Protein AF-A0AAQ3JSU2-F1 (afdb_monomer)

Secondary structure (DSSP, 8-state):
-------HHHHHHHHHHHHHHHHHHHHTT-------TTTHHHHHTTGGG--S--S----------PPPPP----------------------------------------------------------------------PPPP-----------HHHHHHHHHHHHHHHHHHHHHHS-TT---HHHHHHHHHHHHHHHHHTT--TT-PPPHHHHHHHHHHHHHHHHHHHH---HHHHHHHHHHHHHHHHHHHHHHHHHHHHHHHHHTTSPPHHHHHHHHHHHHHHHHS-GGGGPPTTGGGTT-TTSEEEEEE-S-HHHHHHHHHHHHHH-S-GGGEEEEEEE-TTTHHHHHHHHHHS--TTSEEEEEEGGG-TTSPTTGGGTT---TTS-GGG--SHHHHGGGHHHH-SS-SEEEEEETTEEE-S--GGGTTS--TT-SEEEEB---TT--TTBGGGTB-TTSHHHHTTS-TTPBPBP-SEEEEEHHHHHHHTHHHHHHHHHHHHHTTT-BSSTTHHHHHHHSTTTEEEEPTTSEE--TBT-S---HHHHHH-SEEE--BS--TTSTTS-HHHHHHHHTTS-TT-HHHHTTT---

pLDDT: mean 73.03, std 27.64, range [20.92, 98.69]

Mean predicted aligned error: 17.43 Å

Foldseek 3Di:
DDDDDDPVVVVVVVVVVCVVCVVVVVVVPDDDDDDDPVPVVVPVVPCPPPPPDPPDDDDDDDDDDDDDDDDDDDPDDDDDDDDDDDDDDDDDDDDDDDYDDDDDDDDDDDDDDDDDDYDDYDDDDDDDDDDDDDDDDDDDDDDDDDPDPDDDDDDPQNVVLVLLRVLLVLLVLLLVVDDPPDPDPLNVQSVVLNVLSVVVNVVDDPPDHDDPVNVVSSVSSVVSSVVSCVVCVPPPVSVSVVVSVVVVVVVVVVVVVVVVLLVLLVQLPDDDQLQVLLLVVLLVVLVVDDPVLLDAPPQVLQLVQVAAEEEEEDQGQLLQLQALLLQQVAAPCQLRAEYEYEHAPSSQSSNSSSCSVVPSPNHHYDYYYPVVLPVDPVCLLVVQVDDPVDRPQARDSSLVCVLVVCVVPVPHQKHKYAYSQKGFDHHDVCVVVDDQVLFFKEFAFDDDPPDQPAFLLLWWDCVDPVDVVQDDRRDGATDPRTMMGRSVSCVVVVLSVVLVVVVVVCVVPVGTDGHCRSSVCRSRPVRYDHDDLLAEAECQLPDLPDDPVSVNSHRMYGNPDSQGLQDPSHNPVCVVSRCVSDDCVDPSSVVSVNDD

InterPro domains:
  IPR002495 Glycosyl transferase, family 8 [PF01501] (277-569)
  IPR029044 Nucleotide-diphospho-sugar transferases [G3DSA:3.90.550.10] (311-589)
  IPR029044 Nucleotide-diphospho-sugar transferases [SSF53448] (308-594)
  IPR029993 Plant galacturonosyltransferase GAUT [PTHR32116] (154-594)

Solvent-accessible surface area (backbone atoms only — not comparable to full-atom values): 36675 Å² total; per-residue (Å²): 130,85,90,82,86,83,69,62,65,63,53,54,52,52,51,54,52,50,66,66,46,56,64,58,66,62,67,75,72,67,88,81,82,87,77,66,74,75,57,67,62,64,56,68,81,59,60,90,79,56,100,81,68,98,83,71,88,79,88,76,95,70,91,78,85,76,83,79,76,90,75,87,87,72,94,71,88,81,75,84,86,79,82,80,86,75,89,85,85,89,84,88,83,85,87,89,91,80,89,81,90,79,86,86,88,81,89,87,92,88,81,89,83,89,83,88,83,89,82,86,88,89,84,89,91,90,83,88,85,89,86,88,92,81,85,85,85,88,87,83,88,86,74,86,80,77,86,74,83,77,74,83,82,77,50,76,58,57,53,53,50,51,50,53,52,49,54,42,54,54,47,55,52,55,55,72,77,44,61,95,84,54,81,47,70,66,54,54,49,45,61,47,44,44,55,57,50,52,59,45,62,78,65,56,52,98,90,57,81,78,50,74,73,53,55,48,50,53,52,54,37,52,55,51,49,56,52,47,51,68,76,55,67,60,61,62,65,52,49,53,51,51,50,51,52,49,52,51,50,50,52,51,50,51,51,50,52,51,53,52,52,51,52,51,59,46,60,53,64,58,73,51,70,30,59,49,45,36,44,51,53,29,32,53,51,41,71,70,49,59,79,83,78,66,70,54,59,54,52,84,55,70,78,48,70,89,49,53,41,34,39,33,53,38,78,47,56,72,38,40,46,29,29,52,44,24,44,46,78,33,38,90,60,36,69,43,31,27,39,43,36,36,21,43,78,81,40,38,42,19,46,53,36,48,43,68,77,54,59,71,75,68,24,20,48,45,80,46,45,60,85,72,49,84,86,56,62,89,61,51,75,54,79,33,68,67,63,95,85,53,65,69,64,50,38,54,52,62,70,54,47,71,62,38,48,50,72,80,38,70,83,37,49,59,39,34,41,37,37,35,56,30,38,38,66,39,58,63,72,68,66,75,73,54,83,51,86,91,27,30,36,36,24,25,64,61,46,69,85,87,52,80,58,54,27,40,51,76,32,35,55,60,91,39,66,78,46,49,76,73,47,63,54,79,39,66,33,66,48,78,49,56,34,44,32,32,31,52,53,32,61,77,69,42,46,51,56,48,46,55,52,50,56,58,59,32,78,78,61,74,39,62,70,53,41,50,61,44,53,53,53,69,51,38,58,95,27,53,34,81,42,66,62,48,52,51,35,72,37,55,5,69,48,91,74,72,54,68,73,55,58,75,58,18,27,25,39,27,32,47,71,55,20,34,69,92,43,95,70,20,47,68,95,53,32,71,75,54,52,80,52,55,72,62,83,39,67,63,34,52,80,25,74,41,75,137

Structure (mmCIF, N/CA/C/O backbone):
data_AF-A0AAQ3JSU2-F1
#
_entry.id   AF-A0AAQ3JSU2-F1
#
loop_
_atom_site.group_PDB
_atom_site.id
_atom_site.type_symbol
_atom_site.label_atom_id
_atom_site.label_alt_id
_atom_site.label_comp_id
_atom_site.label_asym_id
_atom_site.label_entity_id
_atom_site.label_seq_id
_atom_site.pdbx_PDB_ins_code
_atom_site.Cartn_x
_atom_site.Cartn_y
_atom_site.Cartn_z
_atom_site.occupancy
_atom_site.B_iso_or_equiv
_atom_site.auth_seq_id
_atom_site.auth_comp_id
_atom_site.auth_asym_id
_atom_site.auth_atom_id
_atom_site.pdbx_PDB_model_num
ATOM 1 N N . MET A 1 1 ? -41.536 40.826 -50.213 1.00 32.84 1 MET A N 1
ATOM 2 C CA . MET A 1 1 ? -40.210 41.257 -50.717 1.00 32.84 1 MET A CA 1
ATOM 3 C C . MET A 1 1 ? -39.178 40.816 -49.683 1.00 32.84 1 MET A C 1
ATOM 5 O O . MET A 1 1 ? -39.471 41.059 -48.526 1.00 32.84 1 MET A O 1
ATOM 9 N N . VAL A 1 2 ? -38.058 40.170 -50.064 1.00 33.84 2 VAL A N 1
ATOM 10 C CA . VAL A 1 2 ? -36.978 39.659 -49.162 1.00 33.84 2 VAL A CA 1
ATOM 11 C C . VAL A 1 2 ? -37.466 38.650 -48.088 1.00 33.84 2 VAL A C 1
ATOM 13 O O . VAL A 1 2 ? -38.219 39.003 -47.198 1.00 33.84 2 VAL A O 1
ATOM 16 N N . ALA A 1 3 ? -37.147 37.352 -48.062 1.00 42.00 3 ALA A N 1
ATOM 17 C CA . ALA A 1 3 ? -36.132 36.527 -48.728 1.00 42.00 3 ALA A CA 1
ATOM 18 C C . ALA A 1 3 ? -34.669 36.787 -48.310 1.00 42.00 3 ALA A C 1
ATOM 20 O O . ALA A 1 3 ? -33.885 37.300 -49.104 1.00 42.00 3 ALA A O 1
ATOM 21 N N . LEU A 1 4 ? -34.269 36.339 -47.106 1.00 32.78 4 LEU A N 1
ATOM 22 C CA . LEU A 1 4 ? -32.852 36.092 -46.798 1.00 32.78 4 LEU A CA 1
ATOM 23 C C . LEU A 1 4 ? -32.603 34.775 -46.029 1.00 32.78 4 LEU A C 1
ATOM 25 O O . LEU A 1 4 ? -33.285 34.424 -45.073 1.00 32.78 4 LEU A O 1
ATOM 29 N N . ARG A 1 5 ? -31.610 34.042 -46.533 1.00 38.06 5 ARG A N 1
ATOM 30 C CA . ARG A 1 5 ? -31.230 32.639 -46.289 1.00 38.06 5 ARG A CA 1
ATOM 31 C C . ARG A 1 5 ? -30.926 32.268 -44.823 1.00 38.06 5 ARG A C 1
ATOM 33 O O . ARG A 1 5 ? -30.288 33.031 -44.108 1.00 38.06 5 ARG A O 1
ATOM 40 N N . ARG A 1 6 ? -31.209 31.008 -44.450 1.00 54.12 6 ARG A N 1
ATOM 41 C CA . ARG A 1 6 ? -30.567 30.294 -43.322 1.00 54.12 6 ARG A CA 1
ATOM 42 C C . ARG A 1 6 ? -29.344 29.497 -43.829 1.00 54.12 6 ARG A C 1
ATOM 44 O O . ARG A 1 6 ? -29.562 28.444 -44.418 1.00 54.12 6 ARG A O 1
ATOM 51 N N . PRO A 1 7 ? -28.083 29.920 -43.603 1.00 45.69 7 PRO A N 1
ATOM 52 C CA . PRO A 1 7 ? -26.913 29.096 -43.940 1.00 45.69 7 PRO A CA 1
ATOM 53 C C . PRO A 1 7 ? -26.542 28.086 -42.834 1.00 45.69 7 PRO A C 1
ATOM 55 O O . PRO A 1 7 ? -26.032 27.008 -43.122 1.00 45.69 7 PRO A O 1
ATOM 58 N N . TRP A 1 8 ? -26.825 28.409 -41.567 1.00 42.69 8 TRP A N 1
ATOM 59 C CA . TRP A 1 8 ? -26.313 27.673 -40.402 1.00 42.69 8 TRP A CA 1
ATOM 60 C C . TRP A 1 8 ? -26.880 26.256 -40.232 1.00 42.69 8 TRP A C 1
ATOM 62 O O . TRP A 1 8 ? -26.146 25.352 -39.844 1.00 42.69 8 TRP A O 1
ATOM 72 N N . ALA A 1 9 ? -28.161 26.033 -40.547 1.00 45.56 9 ALA A N 1
ATOM 73 C CA . ALA A 1 9 ? -28.808 24.733 -40.337 1.00 45.56 9 ALA A CA 1
ATOM 74 C C . ALA A 1 9 ? -28.150 23.609 -41.160 1.00 45.56 9 ALA A C 1
ATOM 76 O O . ALA A 1 9 ? -27.885 22.530 -40.637 1.00 45.56 9 ALA A O 1
ATOM 77 N N . THR A 1 10 ? -27.821 23.882 -42.426 1.00 49.41 10 THR A N 1
ATOM 78 C CA . THR A 1 10 ? -27.165 22.916 -43.317 1.00 49.41 10 THR A CA 1
ATOM 79 C C . THR A 1 10 ? -25.744 22.593 -42.853 1.00 49.41 10 THR A C 1
ATOM 81 O O . THR A 1 10 ? -25.333 21.439 -42.916 1.00 49.41 10 THR A O 1
ATOM 84 N N . VAL A 1 11 ? -25.013 23.588 -42.334 1.00 54.34 11 VAL A N 1
ATOM 85 C CA . VAL A 1 11 ? -23.657 23.404 -41.785 1.00 54.34 11 VAL A CA 1
ATOM 86 C C . VAL A 1 11 ? -23.682 22.530 -40.529 1.00 54.34 11 VAL A C 1
ATOM 88 O O . VAL A 1 11 ? -22.877 21.611 -40.424 1.00 54.34 11 VAL A O 1
ATOM 91 N N . VAL A 1 12 ? -24.632 22.751 -39.612 1.00 54.34 12 VAL A N 1
ATOM 92 C CA . VAL A 1 12 ? -24.782 21.921 -38.401 1.00 54.34 12 VAL A CA 1
ATOM 93 C C . VAL A 1 12 ? -25.138 20.473 -38.753 1.00 54.34 12 VAL A C 1
ATOM 95 O O . VAL A 1 12 ? -24.549 19.550 -38.195 1.00 54.34 12 VAL A O 1
ATOM 98 N N . ILE A 1 13 ? -26.042 20.251 -39.714 1.00 55.28 13 ILE A N 1
ATOM 99 C CA . ILE A 1 13 ? -26.408 18.896 -40.160 1.00 55.28 13 ILE A CA 1
ATOM 100 C C . ILE A 1 13 ? -25.214 18.192 -40.827 1.00 55.28 13 ILE A C 1
ATOM 102 O O . ILE A 1 13 ? -24.932 17.040 -40.503 1.00 55.28 13 ILE A O 1
ATOM 106 N N . LEU A 1 14 ? -24.466 18.879 -41.699 1.00 46.69 14 LEU A N 1
ATOM 107 C CA . LEU A 1 14 ? -23.260 18.322 -42.325 1.00 46.69 14 LEU A CA 1
ATOM 108 C C . LEU A 1 14 ? -22.156 18.015 -41.301 1.00 46.69 14 LEU A C 1
ATOM 110 O O . LEU A 1 14 ? -21.512 16.973 -41.409 1.00 46.69 14 LEU A O 1
ATOM 114 N N . ALA A 1 15 ? -21.969 18.866 -40.288 1.00 50.38 15 ALA A N 1
ATOM 115 C CA . ALA A 1 15 ? -21.016 18.625 -39.207 1.00 50.38 15 ALA A CA 1
ATOM 116 C C . ALA A 1 15 ? -21.394 17.390 -38.371 1.00 50.38 15 ALA A C 1
ATOM 118 O O . ALA A 1 15 ? -20.541 16.544 -38.119 1.00 50.38 15 ALA A O 1
ATOM 119 N N . LEU A 1 16 ? -22.674 17.233 -38.011 1.00 44.97 16 LEU A N 1
ATOM 120 C CA . LEU A 1 16 ? -23.161 16.064 -37.270 1.00 44.97 16 LEU A CA 1
ATOM 121 C C . LEU A 1 16 ? -23.005 14.760 -38.071 1.00 44.97 16 LEU A C 1
ATOM 123 O O . LEU A 1 16 ? -22.554 13.757 -37.519 1.00 44.97 16 LEU A O 1
ATOM 127 N N . VAL A 1 17 ? -23.305 14.775 -39.375 1.00 50.00 17 VAL A N 1
ATOM 128 C CA . VAL A 1 17 ? -23.084 13.616 -40.261 1.00 50.00 17 VAL A CA 1
ATOM 129 C C . VAL A 1 17 ? -21.590 13.288 -40.375 1.00 50.00 17 VAL A C 1
ATOM 131 O O . VAL A 1 17 ? -21.211 12.124 -40.243 1.00 50.00 17 VAL A O 1
ATOM 134 N N . ALA A 1 18 ? -20.721 14.291 -40.539 1.00 44.22 18 ALA A N 1
ATOM 135 C CA . ALA A 1 18 ? -19.273 14.083 -40.572 1.00 44.22 18 ALA A CA 1
ATOM 136 C C . ALA A 1 18 ? -18.747 13.459 -39.264 1.00 44.22 18 ALA A C 1
ATOM 138 O O . ALA A 1 18 ? -17.979 12.497 -39.309 1.00 44.22 18 ALA A O 1
ATOM 139 N N . SER A 1 19 ? -19.208 13.940 -38.104 1.00 49.28 19 SER A N 1
ATOM 140 C CA . SER A 1 19 ? -18.830 13.396 -36.793 1.00 49.28 19 SER A CA 1
ATOM 141 C C . SER A 1 19 ? -19.294 11.953 -36.568 1.00 49.28 19 SER A C 1
ATOM 143 O O . SER A 1 19 ? -18.614 11.212 -35.863 1.00 49.28 19 SER A O 1
ATOM 145 N N . PHE A 1 20 ? -20.413 11.531 -37.168 1.00 45.75 20 PHE A N 1
ATOM 146 C CA . PHE A 1 20 ? -20.941 10.171 -37.003 1.00 45.75 20 PHE A CA 1
ATOM 147 C C . PHE A 1 20 ? -20.272 9.139 -37.931 1.00 45.75 20 PHE A C 1
ATOM 149 O O . PHE A 1 20 ? -20.114 7.981 -37.549 1.00 45.75 20 PHE A O 1
ATOM 156 N N . PHE A 1 21 ? -19.838 9.544 -39.132 1.00 41.03 21 PHE A N 1
ATOM 157 C CA . PHE A 1 21 ? -19.212 8.638 -40.109 1.00 41.03 21 PHE A CA 1
ATOM 158 C C . PHE A 1 21 ? -17.674 8.615 -40.077 1.00 41.03 21 PHE A C 1
ATOM 160 O O . PHE A 1 21 ? -17.083 7.612 -40.486 1.00 41.03 21 PHE A O 1
ATOM 167 N N . ALA A 1 22 ? -17.008 9.652 -39.551 1.00 39.09 22 ALA A N 1
ATOM 168 C CA . ALA A 1 22 ? -15.546 9.671 -39.423 1.00 39.09 22 ALA A CA 1
ATOM 169 C C . ALA A 1 22 ? -14.956 8.484 -38.616 1.00 39.09 22 ALA A C 1
ATOM 171 O O . ALA A 1 22 ? -13.952 7.924 -39.065 1.00 39.09 22 ALA A O 1
ATOM 172 N N . PRO A 1 23 ? -15.559 8.016 -37.497 1.00 38.00 23 PRO A N 1
ATOM 173 C CA . PRO A 1 23 ? -15.068 6.829 -36.792 1.00 38.00 23 PRO A CA 1
ATOM 174 C C . PRO A 1 23 ? -15.214 5.547 -37.623 1.00 38.00 23 PRO A C 1
ATOM 176 O O . PRO A 1 23 ? -14.328 4.694 -37.623 1.00 38.00 23 PRO A O 1
ATOM 179 N N . LEU A 1 24 ? -16.319 5.414 -38.364 1.00 34.66 24 LEU A N 1
ATOM 180 C CA . LEU A 1 24 ? -16.669 4.185 -39.081 1.00 34.66 24 LEU A CA 1
ATOM 181 C C . LEU A 1 24 ? -15.709 3.898 -40.249 1.00 34.66 24 LEU A C 1
ATOM 183 O O . LEU A 1 24 ? -15.350 2.748 -40.494 1.00 34.66 24 LEU A O 1
ATOM 187 N N . LEU A 1 25 ? -15.234 4.949 -40.926 1.00 35.62 25 LEU A N 1
ATOM 188 C CA . LEU A 1 25 ? -14.247 4.844 -42.007 1.00 35.62 25 LEU A CA 1
ATOM 189 C C . LEU A 1 25 ? -12.825 4.524 -41.514 1.00 35.62 25 LEU A C 1
ATOM 191 O O . LEU A 1 25 ? -12.044 3.949 -42.271 1.00 35.62 25 LEU A O 1
ATOM 195 N N . LEU A 1 26 ? -12.489 4.841 -40.258 1.00 34.88 26 LEU A N 1
ATOM 196 C CA . LEU A 1 26 ? -11.198 4.481 -39.657 1.00 34.88 26 LEU A CA 1
ATOM 197 C C . LEU A 1 26 ? -11.140 3.007 -39.223 1.00 34.88 26 LEU A C 1
ATOM 199 O O . LEU A 1 26 ? -10.092 2.376 -39.350 1.00 34.88 26 LEU A O 1
ATOM 203 N N . PHE A 1 27 ? -12.260 2.424 -38.783 1.00 32.22 27 PHE A N 1
ATOM 204 C CA . PHE A 1 27 ? -12.315 1.009 -38.384 1.00 32.22 27 PHE A CA 1
ATOM 205 C C . PHE A 1 27 ? -12.278 0.013 -39.559 1.00 32.22 27 PHE A C 1
ATOM 207 O O . PHE A 1 27 ? -11.911 -1.143 -39.364 1.00 32.22 27 PHE A O 1
ATOM 214 N N . LEU A 1 28 ? -12.596 0.439 -40.786 1.00 30.17 28 LEU A N 1
ATOM 215 C CA . LEU A 1 28 ? -12.691 -0.438 -41.966 1.00 30.17 28 LEU A CA 1
ATOM 216 C C . LEU A 1 28 ? -11.364 -0.685 -42.718 1.00 30.17 28 LEU A C 1
ATOM 218 O O . LEU A 1 28 ? -11.384 -1.226 -43.824 1.00 30.17 28 LEU A O 1
ATOM 222 N N . ARG A 1 29 ? -10.205 -0.296 -42.162 1.00 29.75 29 ARG A N 1
ATOM 223 C CA . ARG A 1 29 ? -8.901 -0.391 -42.860 1.00 29.75 29 ARG A CA 1
ATOM 224 C C . ARG A 1 29 ? -7.751 -1.073 -42.110 1.00 29.75 29 ARG A C 1
ATOM 226 O O . ARG A 1 29 ? -6.625 -1.042 -42.602 1.00 29.75 29 ARG A O 1
ATOM 233 N N . VAL A 1 30 ? -8.016 -1.742 -40.987 1.00 29.67 30 VAL A N 1
ATOM 234 C CA . VAL A 1 30 ? -7.004 -2.532 -40.258 1.00 29.67 30 VAL A CA 1
ATOM 235 C C . VAL A 1 30 ? -7.326 -4.031 -40.349 1.00 29.67 30 VAL A C 1
ATOM 237 O O . VAL A 1 30 ? -8.264 -4.481 -39.691 1.00 29.67 30 VAL A O 1
ATOM 240 N N . PRO A 1 31 ? -6.570 -4.838 -41.119 1.00 28.33 31 PRO A N 1
ATOM 241 C CA . PRO A 1 31 ? -6.649 -6.292 -41.019 1.00 28.33 31 PRO A CA 1
ATOM 242 C C . PRO A 1 31 ? -5.991 -6.742 -39.708 1.00 28.33 31 PRO A C 1
ATOM 244 O O . PRO A 1 31 ? -4.838 -6.407 -39.444 1.00 28.33 31 PRO A O 1
ATOM 247 N N . ALA A 1 32 ? -6.712 -7.496 -38.878 1.00 27.72 32 ALA A N 1
ATOM 248 C CA . ALA A 1 32 ? -6.224 -7.936 -37.572 1.00 27.72 32 ALA A CA 1
ATOM 249 C C . ALA A 1 32 ? -5.518 -9.309 -37.647 1.00 27.72 32 ALA A C 1
ATOM 251 O O . ALA A 1 32 ? -6.186 -10.314 -37.901 1.00 27.72 32 ALA A O 1
ATOM 252 N N . PRO A 1 33 ? -4.202 -9.407 -37.371 1.00 29.72 33 PRO A N 1
ATOM 253 C CA . PRO A 1 33 ? -3.552 -10.681 -37.094 1.00 29.72 33 PRO A CA 1
ATOM 254 C C . PRO A 1 33 ? -3.770 -11.060 -35.621 1.00 29.72 33 PRO A C 1
ATOM 256 O O . PRO A 1 33 ? -3.246 -10.418 -34.712 1.00 29.72 33 PRO A O 1
ATOM 259 N N . GLY A 1 34 ? -4.543 -12.117 -35.368 1.00 32.22 34 GLY A N 1
ATOM 260 C CA . GLY A 1 34 ? -4.775 -12.625 -34.013 1.00 32.22 34 GLY A CA 1
ATOM 261 C C . GLY A 1 34 ? -3.533 -13.299 -33.423 1.00 32.22 34 GLY A C 1
ATOM 262 O O . GLY A 1 34 ? -3.327 -14.494 -33.622 1.00 32.22 34 GLY A O 1
ATOM 263 N N . ILE A 1 35 ? -2.715 -12.555 -32.674 1.00 28.03 35 ILE A N 1
ATOM 264 C CA . ILE A 1 35 ? -1.577 -13.111 -31.926 1.00 28.03 35 ILE A CA 1
ATOM 265 C C . ILE A 1 35 ? -2.079 -13.648 -30.580 1.00 28.03 35 ILE A C 1
ATOM 267 O O . ILE A 1 35 ? -2.566 -12.897 -29.737 1.00 28.03 35 ILE A O 1
ATOM 271 N N . SER A 1 36 ? -1.955 -14.960 -30.367 1.00 26.44 36 SER A N 1
ATOM 272 C CA . SER A 1 36 ? -2.390 -15.603 -29.122 1.00 26.44 36 SER A CA 1
ATOM 273 C C . SER A 1 36 ? -1.492 -15.216 -27.940 1.00 26.44 36 SER A C 1
ATOM 275 O O . SER A 1 36 ? -0.274 -15.418 -27.976 1.00 26.44 36 SER A O 1
ATOM 277 N N . LEU A 1 37 ? -2.112 -14.720 -26.862 1.00 29.12 37 LEU A N 1
ATOM 278 C CA . LEU A 1 37 ? -1.460 -14.175 -25.658 1.00 29.12 37 LEU A CA 1
ATOM 279 C C . LEU A 1 37 ? -0.499 -15.152 -24.944 1.00 29.12 37 LEU A C 1
ATOM 281 O O . LEU A 1 37 ? 0.306 -14.744 -24.109 1.00 29.12 37 LEU A O 1
ATOM 285 N N . LEU A 1 38 ? -0.572 -16.445 -25.269 1.00 30.66 38 LEU A N 1
ATOM 286 C CA . LEU A 1 38 ? 0.264 -17.500 -24.694 1.00 30.66 38 LEU A CA 1
ATOM 287 C C . LEU A 1 38 ? 1.734 -17.471 -25.150 1.00 30.66 38 LEU A C 1
ATOM 289 O O . LEU A 1 38 ? 2.567 -18.046 -24.453 1.00 30.66 38 LEU A O 1
ATOM 293 N N . HIS A 1 39 ? 2.073 -16.824 -26.275 1.00 26.39 39 HIS A N 1
ATOM 294 C CA . HIS A 1 39 ? 3.468 -16.761 -26.742 1.00 26.39 39 HIS A CA 1
ATOM 295 C C . HIS A 1 39 ? 4.293 -15.688 -26.021 1.00 26.39 39 HIS A C 1
ATOM 297 O O . HIS A 1 39 ? 5.316 -16.026 -25.430 1.00 26.39 39 HIS A O 1
ATOM 303 N N . ALA A 1 40 ? 3.808 -14.441 -25.955 1.00 30.38 40 ALA A N 1
ATOM 304 C CA . ALA A 1 40 ? 4.493 -13.347 -25.248 1.00 30.38 40 ALA A CA 1
ATOM 305 C C . ALA A 1 40 ? 4.792 -13.684 -23.769 1.00 30.38 40 ALA A C 1
ATOM 307 O O . ALA A 1 40 ? 5.809 -13.274 -23.209 1.00 30.38 40 ALA A O 1
ATOM 308 N N . ARG A 1 41 ? 3.938 -14.514 -23.153 1.00 33.19 41 ARG A N 1
ATOM 309 C CA . ARG A 1 41 ? 4.094 -15.015 -21.782 1.00 33.19 41 ARG A CA 1
ATOM 310 C C . ARG A 1 41 ? 5.33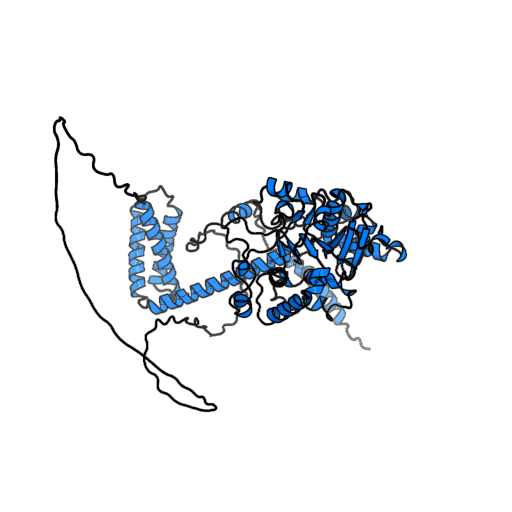9 -15.893 -21.562 1.00 33.19 41 ARG A C 1
ATOM 312 O O . ARG A 1 41 ? 5.750 -16.046 -20.421 1.00 33.19 41 ARG A O 1
ATOM 319 N N . LYS A 1 42 ? 5.942 -16.479 -22.605 1.00 28.38 42 LYS A N 1
ATOM 320 C CA . LYS A 1 42 ? 7.142 -17.337 -22.476 1.00 28.38 42 LYS A CA 1
ATOM 321 C C . LYS A 1 42 ? 8.475 -16.615 -22.659 1.00 28.38 42 LYS A C 1
ATOM 323 O O . LYS A 1 42 ? 9.504 -17.183 -22.297 1.00 28.38 42 LYS A O 1
ATOM 328 N N . GLU A 1 43 ? 8.471 -15.412 -23.222 1.00 30.12 43 GLU A N 1
ATOM 329 C CA . GLU A 1 43 ? 9.696 -14.636 -23.448 1.00 30.12 43 GLU A CA 1
ATOM 330 C C . GLU A 1 43 ? 9.998 -13.738 -22.240 1.00 30.12 43 GLU A C 1
ATOM 332 O O . GLU A 1 43 ? 11.126 -13.735 -21.747 1.00 30.12 43 GLU A O 1
ATOM 337 N N . PHE A 1 44 ? 8.975 -13.091 -21.669 1.00 31.88 44 PHE A N 1
ATOM 338 C CA . PHE A 1 44 ? 9.140 -12.170 -20.536 1.00 31.88 44 PHE A CA 1
ATOM 339 C C . PHE A 1 44 ? 9.667 -12.846 -19.253 1.00 31.88 44 PHE A C 1
ATOM 341 O O . PHE A 1 44 ? 10.536 -12.298 -18.579 1.00 31.88 44 PHE A O 1
ATOM 348 N N . ASP A 1 45 ? 9.225 -14.075 -18.957 1.00 32.84 45 ASP A N 1
ATOM 349 C CA . ASP A 1 45 ? 9.667 -14.855 -17.784 1.00 32.84 45 ASP A CA 1
ATOM 350 C C . ASP A 1 45 ? 11.143 -15.326 -17.867 1.00 32.84 45 ASP A C 1
ATOM 352 O O . ASP A 1 45 ? 11.634 -15.973 -16.939 1.00 32.84 45 ASP A O 1
ATOM 356 N N . ARG A 1 46 ? 11.873 -15.052 -18.966 1.00 28.80 46 ARG A N 1
ATOM 357 C CA . ARG A 1 46 ? 13.211 -15.626 -19.221 1.00 28.80 46 ARG A CA 1
ATOM 358 C C . ARG A 1 46 ? 14.375 -14.629 -19.252 1.00 28.80 46 ARG A C 1
ATOM 360 O O . ARG A 1 46 ? 15.521 -15.062 -19.142 1.00 28.80 46 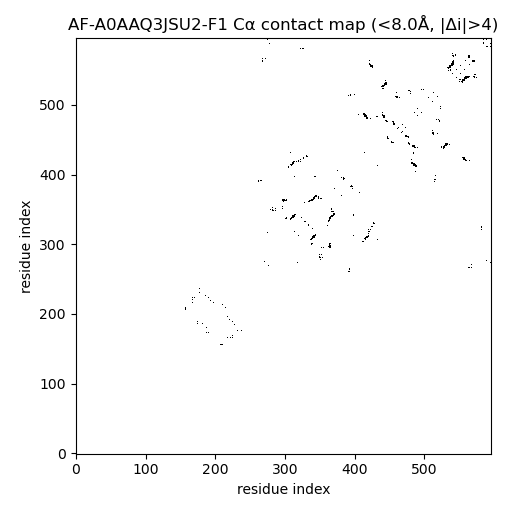ARG A O 1
ATOM 367 N N . GLU A 1 47 ? 14.129 -13.324 -19.365 1.00 32.44 47 GLU A N 1
ATOM 368 C CA . GLU A 1 47 ? 15.209 -12.327 -19.528 1.00 32.44 47 GLU A CA 1
ATOM 369 C C . GLU A 1 47 ? 15.755 -11.737 -18.213 1.00 32.44 47 GLU A C 1
ATOM 371 O O . GLU A 1 47 ? 16.787 -11.066 -18.219 1.00 32.44 47 GLU A O 1
ATOM 376 N N . GLY A 1 48 ? 15.155 -12.064 -17.062 1.00 31.36 48 GLY A N 1
ATOM 377 C CA . GLY A 1 48 ? 15.601 -11.598 -15.737 1.00 31.36 48 GLY A CA 1
ATOM 378 C C . GLY A 1 48 ? 17.004 -12.056 -15.293 1.00 31.36 48 GLY A C 1
ATOM 379 O O . GLY A 1 48 ? 17.475 -11.631 -14.242 1.00 31.36 48 GLY A O 1
ATOM 380 N N . ALA A 1 49 ? 17.685 -12.905 -16.072 1.00 28.98 49 ALA A N 1
ATOM 381 C CA . ALA A 1 49 ? 19.013 -13.441 -15.769 1.00 28.98 49 ALA A CA 1
ATOM 382 C C . ALA A 1 49 ? 19.903 -13.544 -17.030 1.00 28.98 49 ALA A C 1
ATOM 384 O O . ALA A 1 49 ? 20.362 -14.629 -17.390 1.00 28.98 49 ALA A O 1
ATOM 385 N N . GLY A 1 50 ? 20.132 -12.425 -17.737 1.00 28.14 50 GLY A N 1
ATOM 386 C CA . GLY A 1 50 ? 20.832 -12.474 -19.032 1.00 28.14 50 GLY A CA 1
ATOM 387 C C . GLY A 1 50 ? 21.415 -11.175 -19.606 1.00 28.14 50 GLY A C 1
ATOM 388 O O . GLY A 1 50 ? 21.527 -11.081 -20.827 1.00 28.14 50 GLY A O 1
ATOM 389 N N . ILE A 1 51 ? 21.812 -10.184 -18.793 1.00 30.81 51 ILE A N 1
ATOM 390 C CA . ILE A 1 51 ? 22.271 -8.854 -19.273 1.00 30.81 51 ILE A CA 1
ATOM 391 C C . ILE A 1 51 ? 23.708 -8.866 -19.865 1.00 30.81 51 ILE A C 1
ATOM 393 O O . ILE A 1 51 ? 24.544 -8.039 -19.521 1.00 30.81 51 ILE A O 1
ATOM 397 N N . VAL A 1 52 ? 24.001 -9.797 -20.783 1.00 26.66 52 VAL A N 1
ATOM 398 C CA . VAL A 1 52 ? 25.128 -9.744 -21.742 1.00 26.66 52 VAL A CA 1
ATOM 399 C C . VAL A 1 52 ? 24.710 -10.439 -23.052 1.00 26.66 52 VAL A C 1
ATOM 401 O O . VAL A 1 52 ? 25.182 -11.535 -23.362 1.00 26.66 52 VAL A O 1
ATOM 404 N N . LYS A 1 53 ? 23.782 -9.847 -23.827 1.00 25.98 53 LYS A N 1
ATOM 405 C CA . LYS A 1 53 ? 23.470 -10.361 -25.184 1.00 25.98 53 LYS A CA 1
ATOM 406 C C . LYS A 1 53 ? 22.841 -9.415 -26.217 1.00 25.98 53 LYS A C 1
ATOM 408 O O . LYS A 1 53 ? 22.579 -9.852 -27.335 1.00 25.98 53 LYS A O 1
ATOM 413 N N . ILE A 1 54 ? 22.641 -8.133 -25.909 1.00 27.34 54 ILE A N 1
ATOM 414 C CA . ILE A 1 54 ? 21.976 -7.176 -26.819 1.00 27.34 54 ILE A CA 1
ATOM 415 C C . ILE A 1 54 ? 22.968 -6.594 -27.853 1.00 27.34 54 ILE A C 1
ATOM 417 O O . ILE A 1 54 ? 23.192 -5.391 -27.912 1.00 27.34 54 ILE A O 1
ATOM 421 N N . LEU A 1 55 ? 23.582 -7.460 -28.669 1.00 24.52 55 LEU A N 1
ATOM 422 C CA . LEU A 1 55 ? 24.361 -7.093 -29.868 1.00 24.52 55 LEU A CA 1
ATOM 423 C C . LEU A 1 55 ? 24.210 -8.151 -30.982 1.00 24.52 55 LEU A C 1
ATOM 425 O O . LEU A 1 55 ? 25.182 -8.651 -31.542 1.00 24.52 55 LEU A O 1
ATOM 429 N N . SER A 1 56 ? 22.971 -8.523 -31.313 1.00 23.20 56 SER A N 1
ATOM 430 C CA . SER A 1 56 ? 22.646 -9.335 -32.499 1.00 23.20 56 SER A CA 1
ATOM 431 C C . SER A 1 56 ? 21.178 -9.136 -32.902 1.00 23.20 56 SER A C 1
ATOM 433 O O . SER A 1 56 ? 20.296 -9.531 -32.141 1.00 23.20 56 SER A O 1
ATOM 435 N N . PRO A 1 57 ? 20.872 -8.537 -34.069 1.00 29.17 57 PRO A N 1
ATOM 436 C CA . PRO A 1 57 ? 19.493 -8.377 -34.519 1.00 29.17 57 PRO A CA 1
ATOM 437 C C . PRO A 1 57 ? 18.981 -9.678 -35.153 1.00 29.17 57 PRO A C 1
ATOM 439 O O . PRO A 1 57 ? 19.286 -9.983 -36.308 1.00 29.17 57 PRO A O 1
ATOM 442 N N . VAL A 1 58 ? 18.185 -10.441 -34.399 1.00 25.84 58 VAL A N 1
ATOM 443 C CA . VAL A 1 58 ? 17.440 -11.593 -34.930 1.00 25.84 58 VAL A CA 1
ATOM 444 C C . VAL A 1 58 ? 16.379 -11.094 -35.910 1.00 25.84 58 VAL A C 1
ATOM 446 O O . VAL A 1 58 ? 15.601 -10.194 -35.603 1.00 25.84 58 VAL A O 1
ATOM 449 N N . HIS A 1 59 ? 16.351 -11.670 -37.111 1.00 26.23 59 HIS A N 1
ATOM 450 C CA . HIS A 1 59 ? 15.509 -11.182 -38.199 1.00 26.23 59 HIS A CA 1
ATOM 451 C C . HIS A 1 59 ? 14.115 -11.837 -38.154 1.00 26.23 59 HIS A C 1
ATOM 453 O O . HIS A 1 59 ? 13.896 -12.888 -38.752 1.00 26.23 59 HIS A O 1
ATOM 459 N N . THR A 1 60 ? 13.151 -11.215 -37.468 1.00 25.69 60 THR A N 1
ATOM 460 C CA . THR A 1 60 ? 11.725 -11.577 -37.577 1.00 25.69 60 THR A CA 1
ATOM 461 C C . THR A 1 60 ? 11.023 -10.679 -38.597 1.00 25.69 60 THR A C 1
ATOM 463 O O . THR A 1 60 ? 10.866 -9.474 -38.413 1.00 25.69 60 THR A O 1
ATOM 466 N N . SER A 1 61 ? 10.616 -11.256 -39.728 1.00 28.84 61 SER A N 1
ATOM 467 C CA . SER A 1 61 ? 9.985 -10.518 -40.826 1.00 28.84 61 SER A CA 1
ATOM 468 C C . SER A 1 61 ? 8.482 -10.313 -40.596 1.00 28.84 61 SER A C 1
ATOM 470 O O . SER A 1 61 ? 7.679 -11.159 -40.983 1.00 28.84 61 SER A O 1
ATOM 472 N N . ASN A 1 62 ? 8.099 -9.175 -40.015 1.00 25.88 62 ASN A N 1
ATOM 473 C CA . ASN A 1 62 ? 6.734 -8.640 -40.088 1.00 25.88 62 ASN A CA 1
ATOM 474 C C . ASN A 1 62 ? 6.763 -7.105 -40.063 1.00 25.88 62 ASN A C 1
ATOM 476 O O . ASN A 1 62 ? 7.047 -6.487 -39.041 1.00 25.88 62 ASN A O 1
ATOM 480 N N . SER A 1 63 ? 6.484 -6.480 -41.207 1.00 26.03 63 SER A N 1
ATOM 481 C CA . SER A 1 63 ? 6.529 -5.026 -41.379 1.00 26.03 63 SER A CA 1
ATOM 482 C C . SER A 1 63 ? 5.231 -4.362 -40.914 1.00 26.03 63 SER A C 1
ATOM 484 O O . SER A 1 63 ? 4.355 -4.058 -41.726 1.00 26.03 63 SER A O 1
ATOM 486 N N . MET A 1 64 ? 5.108 -4.112 -39.611 1.00 24.59 64 MET A N 1
ATOM 487 C CA . MET A 1 64 ? 4.056 -3.241 -39.089 1.00 24.59 64 MET A CA 1
ATOM 488 C C . MET A 1 64 ? 4.493 -1.780 -39.270 1.00 24.59 64 MET A C 1
ATOM 490 O O . MET A 1 64 ? 5.394 -1.306 -38.581 1.00 24.59 64 MET A O 1
ATOM 494 N N . GLN A 1 65 ? 3.904 -1.080 -40.243 1.00 27.39 65 GLN A N 1
ATOM 495 C CA . GLN A 1 65 ? 4.202 0.334 -40.482 1.00 27.39 65 GLN A CA 1
ATOM 496 C C . GLN A 1 65 ? 3.653 1.188 -39.332 1.00 27.39 65 GLN A C 1
ATOM 498 O O . GLN A 1 65 ? 2.445 1.374 -39.207 1.00 27.39 65 GLN A O 1
ATOM 503 N N . LEU A 1 66 ? 4.553 1.730 -38.513 1.00 28.23 66 LEU A N 1
ATOM 504 C CA . LEU A 1 66 ? 4.256 2.860 -37.640 1.00 28.23 66 LEU A CA 1
ATOM 505 C C . LEU A 1 66 ? 4.480 4.147 -38.438 1.00 28.23 66 LEU A C 1
ATOM 507 O O . LEU A 1 66 ? 5.568 4.370 -38.970 1.00 28.23 66 LEU A O 1
ATOM 511 N N . ASN A 1 67 ? 3.443 4.978 -38.535 1.00 25.67 67 ASN A N 1
ATOM 512 C CA . ASN A 1 67 ? 3.531 6.265 -39.219 1.00 25.67 67 ASN A CA 1
ATOM 513 C C . ASN A 1 67 ? 4.474 7.194 -38.447 1.00 25.67 67 ASN A C 1
ATOM 515 O O . ASN A 1 67 ? 4.251 7.459 -37.265 1.00 25.67 67 ASN A O 1
ATOM 519 N N . ALA A 1 68 ? 5.501 7.710 -39.120 1.00 27.78 68 ALA A N 1
ATOM 520 C CA . ALA A 1 68 ? 6.323 8.774 -38.566 1.00 27.78 68 ALA A CA 1
ATOM 521 C C . ALA A 1 68 ? 5.504 10.072 -38.495 1.00 27.78 68 ALA A C 1
ATOM 523 O O . ALA A 1 68 ? 4.889 10.475 -39.481 1.00 27.78 68 ALA A O 1
ATOM 524 N N . MET A 1 69 ? 5.522 10.731 -37.338 1.00 24.08 69 MET A N 1
ATOM 525 C CA . MET A 1 69 ? 5.219 12.160 -37.267 1.00 24.08 69 MET A CA 1
ATOM 526 C C . MET A 1 69 ? 6.431 12.925 -37.802 1.00 24.08 69 MET A C 1
ATOM 528 O O . MET A 1 69 ? 7.569 12.536 -37.533 1.00 24.08 69 MET A O 1
ATOM 532 N N . GLU A 1 70 ? 6.199 13.993 -38.560 1.00 25.30 70 GLU A N 1
ATOM 533 C CA . GLU A 1 70 ? 7.283 14.841 -39.055 1.00 25.30 70 GLU A CA 1
ATOM 534 C C . GLU A 1 70 ? 7.988 15.536 -37.882 1.00 25.30 70 GLU A C 1
ATOM 536 O O . GLU A 1 70 ? 7.350 16.014 -36.942 1.00 25.30 70 GLU A O 1
ATOM 541 N N . GLN A 1 71 ? 9.319 15.557 -37.929 1.00 28.11 71 GLN A N 1
ATOM 542 C CA . GLN A 1 71 ? 10.172 16.135 -36.898 1.00 28.11 71 GLN A CA 1
ATOM 543 C C . GLN A 1 71 ? 10.952 17.297 -37.514 1.00 28.11 71 GLN A C 1
ATOM 545 O O . GLN A 1 71 ? 11.719 17.095 -38.456 1.00 28.11 71 GLN A O 1
ATOM 550 N N . GLU A 1 72 ? 10.751 18.509 -36.995 1.00 26.27 72 GLU A N 1
ATOM 551 C CA . GLU A 1 72 ? 11.488 19.690 -37.452 1.00 26.27 72 GLU A CA 1
ATOM 552 C C . GLU A 1 72 ? 12.994 19.516 -37.209 1.00 26.27 72 GLU A C 1
ATOM 554 O O . GLU A 1 72 ? 13.433 19.090 -36.136 1.00 26.27 72 GLU A O 1
ATOM 559 N N . VAL A 1 73 ? 13.797 19.840 -38.225 1.00 24.86 73 VAL A N 1
ATOM 560 C CA . VAL A 1 73 ? 15.254 19.693 -38.173 1.00 24.86 73 VAL A CA 1
ATOM 561 C C . VAL A 1 73 ? 15.857 20.885 -37.437 1.00 24.86 73 VAL A C 1
ATOM 563 O O . VAL A 1 73 ? 15.985 21.975 -37.989 1.00 24.86 73 VAL A O 1
ATOM 566 N N . SER A 1 74 ? 16.262 20.662 -36.188 1.00 25.42 74 SER A N 1
ATOM 567 C CA . SER A 1 74 ? 17.156 21.564 -35.464 1.00 25.42 74 SER A CA 1
ATOM 568 C C . SER A 1 74 ? 18.601 21.099 -35.660 1.00 25.42 74 SER A C 1
ATOM 570 O O . SER A 1 74 ? 18.995 20.057 -35.134 1.00 25.42 74 SER A O 1
ATOM 572 N N . ASP A 1 75 ? 19.390 21.862 -36.421 1.00 29.62 75 ASP A N 1
ATOM 573 C CA . ASP A 1 75 ? 20.838 21.648 -36.521 1.00 29.62 75 ASP A CA 1
ATOM 574 C C . ASP A 1 75 ? 21.500 21.959 -35.169 1.00 29.62 75 ASP A C 1
ATOM 576 O O . ASP A 1 75 ? 21.671 23.116 -34.782 1.00 29.62 75 ASP A O 1
ATOM 580 N N . GLY A 1 76 ? 21.848 20.907 -34.426 1.00 28.48 76 GLY A N 1
ATOM 581 C CA . GLY A 1 76 ? 22.357 21.030 -33.061 1.00 28.48 76 GLY A CA 1
ATOM 582 C C . GLY A 1 76 ? 22.826 19.703 -32.473 1.00 28.48 76 GLY A C 1
ATOM 583 O O . GLY A 1 76 ? 22.168 19.132 -31.605 1.00 28.48 76 GLY A O 1
ATOM 584 N N . VAL A 1 77 ? 23.984 19.207 -32.919 1.00 31.78 77 VAL A N 1
ATOM 585 C CA . VAL A 1 77 ? 24.633 18.044 -32.291 1.00 31.78 77 VAL A CA 1
ATOM 586 C C . VAL A 1 77 ? 25.164 18.449 -30.913 1.00 31.78 77 VAL A C 1
ATOM 588 O O . VAL A 1 77 ? 26.189 19.116 -30.802 1.00 31.78 77 VAL A O 1
ATOM 591 N N . LEU A 1 78 ? 24.466 18.038 -29.853 1.00 31.11 78 LEU A N 1
ATOM 592 C CA . LEU A 1 78 ? 24.941 18.187 -28.477 1.00 31.11 78 LEU A CA 1
ATOM 593 C C . LEU A 1 78 ? 26.069 17.185 -28.198 1.00 31.11 78 LEU A C 1
ATOM 595 O O . LEU A 1 78 ? 25.848 15.974 -28.185 1.00 31.11 78 LEU A O 1
ATOM 599 N N . GLU A 1 79 ? 27.279 17.691 -27.953 1.00 29.39 79 GLU A N 1
ATOM 600 C CA . GLU A 1 79 ? 28.423 16.853 -27.586 1.00 29.39 79 GLU A CA 1
ATOM 601 C C . GLU A 1 79 ? 28.279 16.235 -26.177 1.00 29.39 79 GLU A C 1
ATOM 603 O O . GLU A 1 79 ? 27.709 16.859 -25.271 1.00 29.39 79 GLU A O 1
ATOM 608 N N . PRO A 1 80 ? 28.836 15.031 -25.935 1.00 29.56 80 PRO A N 1
ATOM 609 C CA . PRO A 1 80 ? 28.865 14.435 -24.603 1.00 29.56 80 PRO A CA 1
ATOM 610 C C . PRO A 1 80 ? 29.717 15.260 -23.630 1.00 29.56 80 PRO A C 1
ATOM 612 O O . PRO A 1 80 ? 30.873 15.579 -23.909 1.00 29.56 80 PRO A O 1
ATOM 615 N N . LYS A 1 81 ? 29.195 15.534 -22.429 1.00 32.19 81 LYS A N 1
ATOM 616 C CA . LYS A 1 81 ? 29.978 16.170 -21.356 1.00 32.19 81 LYS A CA 1
ATOM 617 C C . LYS A 1 81 ? 31.066 15.215 -20.855 1.00 32.19 81 LYS A C 1
ATOM 619 O O . LYS A 1 81 ? 30.773 14.259 -20.140 1.00 32.19 81 LYS A O 1
ATOM 624 N N . GLY A 1 82 ? 32.317 15.487 -21.220 1.00 30.48 82 GLY A N 1
ATOM 625 C CA . GLY A 1 82 ? 33.468 14.675 -20.826 1.00 30.48 82 GLY A CA 1
ATOM 626 C C . GLY A 1 82 ? 33.716 14.678 -19.314 1.00 30.48 82 GLY 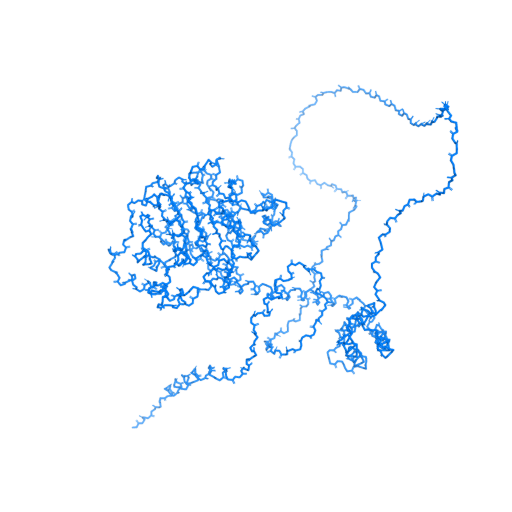A C 1
ATOM 627 O O . GLY A 1 82 ? 33.993 15.721 -18.725 1.00 30.48 82 GLY A O 1
ATOM 628 N N . VAL A 1 83 ? 33.672 13.497 -18.694 1.00 30.48 83 VAL A N 1
ATOM 629 C CA . VAL A 1 83 ? 34.139 13.283 -17.316 1.00 30.48 83 VAL A CA 1
ATOM 630 C C . VAL A 1 83 ? 35.640 13.009 -17.360 1.00 30.48 83 VAL A C 1
ATOM 632 O O . VAL A 1 83 ? 36.071 11.925 -17.749 1.00 30.48 83 VAL A O 1
ATOM 635 N N . ILE A 1 84 ? 36.443 14.004 -16.987 1.00 29.28 84 ILE A N 1
ATOM 636 C CA . ILE A 1 84 ? 37.904 13.885 -16.957 1.00 29.28 84 ILE A CA 1
ATOM 637 C C . ILE A 1 84 ? 38.331 13.263 -15.623 1.00 29.28 84 ILE A C 1
ATOM 639 O O . ILE A 1 84 ? 38.236 13.906 -14.578 1.00 29.28 84 ILE A O 1
ATOM 643 N N . TYR A 1 85 ? 38.867 12.042 -15.668 1.00 25.81 85 TYR A N 1
ATOM 644 C CA . TYR A 1 85 ? 39.734 11.542 -14.600 1.00 25.81 85 TYR A CA 1
ATOM 645 C C . TYR A 1 85 ? 41.073 12.292 -14.646 1.00 25.81 85 TYR A C 1
ATOM 647 O O . TYR A 1 85 ? 41.683 12.413 -15.709 1.00 25.81 85 TYR A O 1
ATOM 655 N N . LYS A 1 86 ? 41.535 12.780 -13.493 1.00 28.64 86 LYS A N 1
ATOM 656 C CA . LYS A 1 86 ? 42.906 13.264 -13.293 1.00 28.64 86 LYS A CA 1
ATOM 657 C C . LYS A 1 86 ? 43.532 12.513 -12.127 1.00 28.64 86 LYS A C 1
ATOM 659 O O . LYS A 1 86 ? 43.149 12.748 -10.983 1.00 28.64 86 LYS A O 1
ATOM 664 N N . ASP A 1 87 ? 44.515 11.674 -12.427 1.00 26.45 87 ASP A N 1
ATOM 665 C CA . ASP A 1 87 ? 45.508 11.276 -11.433 1.00 26.45 87 ASP A CA 1
ATOM 666 C C . ASP A 1 87 ? 46.386 12.481 -11.068 1.00 26.45 87 ASP A C 1
ATOM 668 O O . ASP A 1 87 ? 46.538 13.426 -11.849 1.00 26.45 87 ASP A O 1
ATOM 672 N N . GLY A 1 88 ? 46.918 12.479 -9.846 1.00 25.41 88 GLY A N 1
ATOM 673 C CA . GLY A 1 88 ? 47.605 13.632 -9.271 1.00 25.41 88 GLY A CA 1
ATOM 674 C C . GLY A 1 88 ? 49.108 13.441 -9.083 1.00 25.41 88 GLY A C 1
ATOM 675 O O . GLY A 1 88 ? 49.580 12.347 -8.790 1.00 25.41 88 GLY A O 1
ATOM 676 N N . THR A 1 89 ? 49.829 14.557 -9.128 1.00 24.61 89 THR A N 1
ATOM 677 C CA . THR A 1 89 ? 51.098 14.793 -8.419 1.00 24.61 89 THR A CA 1
ATOM 678 C C . THR A 1 89 ? 51.209 16.295 -8.123 1.00 24.61 89 THR A C 1
ATOM 680 O O . THR A 1 89 ? 50.476 17.105 -8.693 1.00 24.61 89 THR A O 1
ATOM 683 N N . SER A 1 90 ? 52.039 16.674 -7.150 1.00 24.36 90 SER A N 1
ATOM 684 C CA . SER A 1 90 ? 52.020 17.997 -6.509 1.00 24.36 90 SER A CA 1
ATOM 685 C C . SER A 1 90 ? 53.183 18.907 -6.921 1.00 24.36 90 SER A C 1
ATOM 687 O O . SER A 1 90 ? 54.232 18.422 -7.339 1.00 24.36 90 SER A O 1
ATOM 689 N N . THR A 1 91 ? 53.024 20.227 -6.736 1.00 22.86 91 THR A N 1
ATOM 690 C CA . THR A 1 91 ? 53.984 21.133 -6.049 1.00 22.86 91 THR A CA 1
ATOM 691 C C . THR A 1 91 ? 53.498 22.596 -6.070 1.00 22.86 91 THR A C 1
ATOM 693 O O . THR A 1 91 ? 52.773 22.991 -6.976 1.00 22.86 91 THR A O 1
ATOM 696 N N . GLY A 1 92 ? 53.939 23.406 -5.093 1.00 22.25 92 GLY A N 1
ATOM 697 C CA . GLY A 1 92 ? 54.010 24.876 -5.210 1.00 22.25 92 GLY A CA 1
ATOM 698 C C . GLY A 1 92 ? 52.843 25.716 -4.657 1.00 22.25 92 GLY A C 1
ATOM 699 O O . GLY A 1 92 ? 51.866 25.961 -5.354 1.00 22.25 92 GLY A O 1
ATOM 700 N N . PHE A 1 93 ? 53.014 26.270 -3.449 1.00 21.62 93 PHE A N 1
ATOM 701 C CA . PHE A 1 93 ? 52.367 27.525 -3.008 1.00 21.62 93 PHE A CA 1
ATOM 702 C C . PHE A 1 93 ? 53.328 28.712 -3.230 1.00 21.62 93 PHE A C 1
ATOM 704 O O . PHE A 1 93 ? 54.538 28.489 -3.342 1.00 21.62 93 PHE A O 1
ATOM 711 N N . PRO A 1 94 ? 52.828 29.964 -3.249 1.00 24.30 94 PRO A N 1
ATOM 712 C CA . PRO A 1 94 ? 53.112 30.842 -2.099 1.00 24.30 94 PRO A CA 1
ATOM 713 C C . PRO A 1 94 ? 51.892 31.558 -1.472 1.00 24.30 94 PRO A C 1
ATOM 715 O O . PRO A 1 94 ? 50.814 31.650 -2.050 1.00 24.30 94 PRO A O 1
ATOM 718 N N . THR A 1 95 ? 52.132 32.071 -0.261 1.00 20.92 95 THR A N 1
ATOM 719 C CA . THR A 1 95 ? 51.353 33.007 0.586 1.00 20.92 95 THR A CA 1
ATOM 720 C C . THR A 1 95 ? 51.293 34.449 0.033 1.00 20.92 95 THR A C 1
ATOM 722 O O . THR A 1 95 ? 51.926 34.726 -0.982 1.00 20.92 95 THR A O 1
ATOM 725 N N . THR A 1 96 ? 50.594 35.440 0.617 1.00 22.50 96 THR A N 1
ATOM 726 C CA . THR A 1 96 ? 49.787 35.577 1.874 1.00 22.50 96 THR A CA 1
ATOM 727 C C . THR A 1 96 ? 48.500 36.401 1.537 1.00 22.50 96 THR A C 1
ATOM 729 O O . THR A 1 96 ? 48.186 36.494 0.356 1.00 22.50 96 THR A O 1
ATOM 732 N N . GLN A 1 97 ? 47.651 37.023 2.380 1.00 23.33 97 GLN A N 1
ATOM 733 C CA . GLN A 1 97 ? 47.502 37.333 3.830 1.00 23.33 97 GLN A CA 1
ATOM 734 C C . GLN A 1 97 ? 45.955 37.361 4.135 1.00 23.33 97 GLN A C 1
ATOM 736 O O . GLN A 1 97 ? 45.205 36.898 3.281 1.00 23.33 97 GLN A O 1
ATOM 741 N N . SER A 1 98 ? 45.334 37.808 5.244 1.00 23.20 98 SER A N 1
ATOM 742 C CA . SER A 1 98 ? 45.725 38.567 6.451 1.00 23.20 98 SER A CA 1
ATOM 743 C C . SER A 1 98 ? 44.733 38.379 7.624 1.00 23.20 98 SER A C 1
ATOM 745 O O . SER A 1 98 ? 43.537 38.286 7.375 1.00 23.20 98 SER A O 1
ATOM 747 N N . ASP A 1 99 ? 45.257 38.440 8.856 1.00 23.12 99 ASP A N 1
ATOM 748 C CA . ASP A 1 99 ? 44.834 39.259 10.021 1.00 23.12 99 ASP A CA 1
ATOM 749 C C . ASP A 1 99 ? 43.357 39.230 10.540 1.00 23.12 99 ASP A C 1
ATOM 751 O O . ASP A 1 99 ? 42.408 39.278 9.770 1.00 23.12 99 ASP A O 1
ATOM 755 N N . ASN A 1 100 ? 43.063 39.252 11.858 1.00 22.67 100 ASN A N 1
ATOM 756 C CA . ASN A 1 100 ? 43.930 39.347 13.052 1.00 22.67 100 ASN A CA 1
ATOM 757 C C . ASN A 1 100 ? 43.243 38.869 14.368 1.00 22.67 100 ASN A C 1
ATOM 759 O O . ASN A 1 100 ? 42.063 38.529 14.328 1.00 22.67 100 ASN A O 1
ATOM 763 N N . ILE A 1 101 ? 43.966 38.972 15.512 1.00 24.91 101 ILE A N 1
ATOM 764 C CA . ILE A 1 101 ? 43.535 38.768 16.936 1.00 24.91 101 ILE A CA 1
ATOM 765 C C . ILE A 1 101 ? 43.395 37.280 17.360 1.00 24.91 101 ILE A C 1
ATOM 767 O O . ILE A 1 101 ? 42.727 36.519 16.673 1.00 24.91 101 ILE A O 1
ATOM 771 N N . THR A 1 102 ? 43.958 36.750 18.468 1.00 23.66 102 THR A N 1
ATOM 772 C CA . THR A 1 102 ? 44.947 37.201 19.500 1.00 23.66 102 THR A CA 1
ATOM 773 C C . THR A 1 102 ? 45.653 35.961 20.103 1.00 23.66 102 THR A C 1
ATOM 775 O O . THR A 1 102 ? 45.062 34.888 20.144 1.00 23.66 102 THR A O 1
ATOM 778 N N . ALA A 1 103 ? 46.950 36.010 20.436 1.00 23.28 103 ALA A N 1
ATOM 779 C CA . ALA A 1 103 ? 47.541 36.213 21.785 1.00 23.28 103 ALA A CA 1
ATOM 780 C C . ALA A 1 103 ? 46.883 35.393 22.934 1.00 23.28 103 ALA A C 1
ATOM 782 O O . ALA A 1 103 ? 45.735 35.673 23.264 1.00 23.28 103 ALA A O 1
ATOM 783 N N . SER A 1 104 ? 47.453 34.327 23.536 1.00 23.56 104 SER A N 1
ATOM 784 C CA . SER A 1 104 ? 48.833 33.990 24.007 1.00 23.56 104 SER A CA 1
ATOM 785 C C . SER A 1 104 ? 49.234 34.702 25.322 1.00 23.56 104 SER A C 1
ATOM 787 O O . SER A 1 104 ? 48.723 35.779 25.604 1.00 23.56 104 SER A O 1
ATOM 789 N N . ASN A 1 105 ? 50.076 34.173 26.229 1.00 24.89 105 ASN A N 1
ATOM 790 C CA . ASN A 1 105 ? 51.103 33.098 26.185 1.00 24.89 105 ASN A CA 1
ATOM 791 C C . ASN A 1 105 ? 50.742 31.925 27.164 1.00 24.89 105 ASN A C 1
ATOM 793 O O . ASN A 1 105 ? 49.551 31.743 27.385 1.00 24.89 105 ASN A O 1
ATOM 797 N N . ALA A 1 106 ? 51.590 31.060 27.765 1.00 24.80 106 ALA A N 1
ATOM 798 C CA . ALA A 1 106 ? 53.058 30.874 27.869 1.00 24.80 106 ALA A CA 1
ATOM 799 C C . ALA A 1 106 ? 53.407 29.365 28.126 1.00 24.80 106 ALA A C 1
ATOM 801 O O . ALA A 1 106 ? 52.494 28.574 28.341 1.00 24.80 106 ALA A O 1
ATOM 802 N N . ALA A 1 107 ? 54.632 28.873 27.871 1.00 23.89 107 ALA A N 1
ATOM 803 C CA . ALA A 1 107 ? 55.775 28.651 28.800 1.00 23.89 107 ALA A CA 1
ATOM 804 C C . ALA A 1 107 ? 55.480 27.804 30.071 1.00 23.89 107 ALA A C 1
ATOM 806 O O . ALA A 1 107 ? 54.567 28.147 30.816 1.00 23.89 107 ALA A O 1
ATOM 807 N N . ASN A 1 108 ? 56.239 26.748 30.426 1.00 24.53 108 ASN A N 1
ATOM 808 C CA . ASN A 1 108 ? 57.481 26.152 29.861 1.00 24.53 108 ASN A CA 1
ATOM 809 C C . ASN A 1 108 ? 57.610 24.653 30.333 1.00 24.53 108 ASN A C 1
ATOM 811 O O . ASN A 1 108 ? 56.649 24.154 30.910 1.00 24.53 108 ASN A O 1
ATOM 815 N N . GLU A 1 109 ? 58.655 23.817 30.144 1.00 24.02 109 GLU A N 1
ATOM 816 C CA . GLU A 1 109 ? 60.061 24.014 29.718 1.00 24.02 109 GLU A CA 1
ATOM 817 C C . GLU A 1 109 ? 60.668 22.839 28.878 1.00 24.02 109 GLU A C 1
ATOM 819 O O . GLU A 1 109 ? 60.470 22.800 27.667 1.00 24.02 109 GLU A O 1
ATOM 824 N N . ALA A 1 110 ? 61.440 21.914 29.485 1.00 24.39 110 ALA A N 1
ATOM 825 C CA . ALA A 1 110 ? 62.333 20.907 28.857 1.00 24.39 110 ALA A CA 1
ATOM 826 C C . ALA A 1 110 ? 62.466 19.634 29.756 1.00 24.39 110 ALA A C 1
ATOM 828 O O . ALA A 1 110 ? 61.817 19.590 30.799 1.00 24.39 110 ALA A O 1
ATOM 829 N N . SER A 1 111 ? 63.206 18.541 29.475 1.00 24.41 111 SER A N 1
ATOM 830 C CA . SER A 1 111 ? 64.296 18.205 28.513 1.00 24.41 111 SER A CA 1
ATOM 831 C C . SER A 1 111 ? 64.239 16.682 28.176 1.00 24.41 111 SER A C 1
ATOM 833 O O . SER A 1 111 ? 63.719 15.923 28.985 1.00 24.41 111 SER A O 1
ATOM 835 N N . SER A 1 112 ? 64.562 16.173 26.971 1.00 23.44 112 SER A N 1
ATOM 836 C CA . SER A 1 112 ? 65.901 15.848 26.389 1.00 23.44 112 SER A CA 1
ATOM 837 C C . SER A 1 112 ? 66.620 14.609 27.021 1.00 23.44 112 SER A C 1
ATOM 839 O O . SER A 1 112 ? 66.450 14.370 28.208 1.00 23.44 112 SER A O 1
ATOM 841 N N . VAL A 1 113 ? 67.417 13.756 26.331 1.00 26.11 113 VAL A N 1
ATOM 842 C CA . VAL A 1 113 ? 67.734 13.595 24.884 1.00 26.11 113 VAL A CA 1
ATOM 843 C C . VAL A 1 113 ? 68.397 12.214 24.567 1.00 26.11 113 VAL A C 1
ATOM 845 O O . VAL A 1 113 ? 69.130 11.716 25.409 1.00 26.11 113 VAL A O 1
ATOM 848 N N . ASN A 1 114 ? 68.208 11.676 23.340 1.00 24.81 114 ASN A N 1
ATOM 849 C CA . ASN A 1 114 ? 68.983 10.640 22.577 1.00 24.81 114 ASN A CA 1
ATOM 850 C C . ASN A 1 114 ? 69.381 9.262 23.203 1.00 24.81 114 ASN A C 1
ATOM 852 O O . ASN A 1 114 ? 69.493 9.110 24.408 1.00 24.81 114 ASN A O 1
ATOM 856 N N . GLY A 1 115 ? 69.678 8.200 22.423 1.00 23.41 115 GLY A N 1
ATOM 857 C CA . GLY A 1 115 ? 69.461 7.964 20.976 1.00 23.41 115 GLY A CA 1
ATOM 858 C C . GLY A 1 115 ? 70.450 6.982 20.287 1.00 23.41 115 GLY A C 1
ATOM 859 O O . GLY A 1 115 ? 71.636 6.999 20.590 1.00 23.41 115 GLY A O 1
ATOM 860 N N . GLY A 1 116 ? 69.970 6.205 19.294 1.00 23.28 116 GLY A N 1
ATOM 861 C CA . GLY A 1 116 ? 70.763 5.421 18.305 1.00 23.28 116 GLY A CA 1
ATOM 862 C C . GLY A 1 116 ? 71.244 4.006 18.717 1.00 23.28 116 GLY A C 1
ATOM 863 O O . GLY A 1 116 ? 71.253 3.689 19.898 1.00 23.28 116 GLY A O 1
ATOM 864 N N . SER A 1 117 ? 71.660 3.094 17.811 1.00 23.02 117 SER A N 1
ATOM 865 C CA . SER A 1 117 ? 71.439 2.983 16.342 1.00 23.02 117 SER A CA 1
ATOM 866 C C . SER A 1 117 ? 71.986 1.656 15.736 1.00 23.02 117 SER A C 1
ATOM 868 O O . SER A 1 117 ? 73.163 1.365 15.924 1.00 23.02 117 SER A O 1
ATOM 870 N N . GLY A 1 118 ? 71.210 0.949 14.891 1.00 24.64 118 GLY A N 1
ATOM 871 C CA . GLY A 1 118 ? 71.686 -0.115 13.960 1.00 24.64 118 GLY A CA 1
ATOM 872 C C . GLY A 1 118 ? 72.093 -1.480 14.574 1.00 24.64 118 GLY A C 1
ATOM 873 O O . GLY A 1 118 ? 72.109 -1.615 15.790 1.00 24.64 118 GLY A O 1
ATOM 874 N N . LYS A 1 119 ? 72.425 -2.534 13.797 1.00 25.92 119 LYS A N 1
ATOM 875 C CA . LYS A 1 119 ? 72.249 -2.786 12.340 1.00 25.92 119 LYS A CA 1
ATOM 876 C C . LYS A 1 119 ? 72.466 -4.290 11.983 1.00 25.92 119 LYS A C 1
ATOM 878 O O . LYS A 1 119 ? 73.257 -4.950 12.635 1.00 25.92 119 LYS A O 1
ATOM 883 N N . ASP A 1 120 ? 71.792 -4.767 10.927 1.00 24.92 120 ASP A N 1
ATOM 884 C CA . ASP A 1 120 ? 72.108 -5.884 9.989 1.00 24.92 120 ASP A CA 1
ATOM 885 C C . ASP A 1 120 ? 72.617 -7.306 10.415 1.00 24.92 120 ASP A C 1
ATOM 887 O O . ASP A 1 120 ? 73.766 -7.496 10.783 1.00 24.92 120 ASP A O 1
ATOM 891 N N . GLN A 1 121 ? 71.786 -8.317 10.083 1.00 24.88 121 GLN A N 1
ATOM 892 C CA . GLN A 1 121 ? 72.049 -9.507 9.214 1.00 24.88 121 GLN A CA 1
ATOM 893 C C . GLN A 1 121 ? 72.929 -10.747 9.596 1.00 24.88 121 GLN A C 1
ATOM 895 O O . GLN A 1 121 ? 74.147 -10.685 9.673 1.00 24.88 121 GLN A O 1
ATOM 900 N N . GLN A 1 122 ? 72.262 -11.922 9.496 1.00 24.98 122 GLN A N 1
ATOM 901 C CA . GLN A 1 122 ? 72.607 -13.151 8.714 1.00 24.98 122 GLN A CA 1
ATOM 902 C C . GLN A 1 122 ? 73.385 -14.398 9.263 1.00 24.98 122 GLN A C 1
ATOM 904 O O . GLN A 1 122 ? 74.519 -14.323 9.712 1.00 24.98 122 GLN A O 1
ATOM 909 N N . ASN A 1 123 ? 72.777 -15.570 8.951 1.00 24.11 123 ASN A N 1
ATOM 910 C CA . ASN A 1 123 ? 73.322 -16.875 8.469 1.00 24.11 123 ASN A CA 1
ATOM 911 C C . ASN A 1 123 ? 73.680 -18.088 9.387 1.00 24.11 123 ASN A C 1
ATOM 913 O O . ASN A 1 123 ? 74.622 -18.062 10.162 1.00 24.11 123 ASN A O 1
ATOM 917 N N . HIS A 1 124 ? 72.960 -19.201 9.110 1.00 23.73 124 HIS A N 1
ATOM 918 C CA . HIS A 1 124 ? 73.340 -20.637 8.956 1.00 23.73 124 HIS A CA 1
ATOM 919 C C . HIS A 1 124 ? 74.340 -21.387 9.882 1.00 23.73 124 HIS A C 1
ATOM 921 O O . HIS A 1 124 ? 75.465 -20.947 10.067 1.00 23.73 124 HIS A O 1
ATOM 927 N N . VAL A 1 125 ? 74.006 -22.656 10.231 1.00 23.81 125 VAL A N 1
ATOM 928 C CA . VAL A 1 125 ? 74.642 -23.939 9.756 1.00 23.81 125 VAL A CA 1
ATOM 929 C C . VAL A 1 125 ? 73.942 -25.193 10.383 1.00 23.81 125 VAL A C 1
ATOM 931 O O . VAL A 1 125 ? 73.028 -25.034 11.189 1.00 23.81 125 VAL A O 1
ATOM 934 N N . GLN A 1 126 ? 74.254 -26.426 9.930 1.00 23.58 126 GLN A N 1
ATOM 935 C CA . GLN A 1 126 ? 73.509 -27.697 10.148 1.00 23.58 126 GLN A CA 1
ATOM 936 C C . GLN A 1 126 ? 74.028 -28.646 11.266 1.00 23.58 126 GLN A C 1
ATOM 938 O O . GLN A 1 126 ? 75.211 -28.640 11.588 1.00 23.58 126 GLN A O 1
ATOM 943 N N . SER A 1 127 ? 73.182 -29.596 11.709 1.00 24.47 127 SER A N 1
ATOM 944 C CA . SER A 1 127 ? 73.462 -31.055 11.914 1.00 24.47 127 SER A CA 1
ATOM 945 C C . SER A 1 127 ? 72.136 -31.788 12.270 1.00 24.47 127 SER A C 1
ATOM 947 O O . SER A 1 127 ? 71.248 -31.136 12.808 1.00 24.47 127 SER A O 1
ATOM 949 N N . SER A 1 128 ? 71.786 -33.042 11.914 1.00 23.48 128 SER A N 1
ATOM 950 C CA . SER A 1 128 ? 72.471 -34.320 11.566 1.00 23.48 128 SER A CA 1
ATOM 951 C C . SER A 1 128 ? 72.827 -35.210 12.779 1.00 23.48 128 SER A C 1
ATOM 953 O O . SER A 1 128 ? 73.414 -34.691 13.716 1.00 23.48 128 SER A O 1
ATOM 955 N N . ALA A 1 129 ? 72.605 -36.542 12.821 1.00 25.94 129 ALA A N 1
ATOM 956 C CA . ALA A 1 129 ? 71.831 -37.487 11.976 1.00 25.94 129 ALA A CA 1
ATOM 957 C C . ALA A 1 129 ? 71.749 -38.910 12.631 1.00 25.94 129 ALA A C 1
ATOM 959 O O . ALA A 1 129 ? 72.433 -39.159 13.618 1.00 25.94 129 ALA A O 1
ATOM 960 N N . GLY A 1 130 ? 71.008 -39.854 12.012 1.00 24.00 130 GLY A N 1
ATOM 961 C CA . GLY A 1 130 ? 71.107 -41.324 12.214 1.00 24.00 130 GLY A CA 1
ATOM 962 C C . GLY A 1 130 ? 70.022 -41.959 13.108 1.00 24.00 130 GLY A C 1
ATOM 963 O O . GLY A 1 130 ? 69.674 -41.385 14.133 1.00 24.00 130 GLY A O 1
ATOM 964 N N . GLY A 1 131 ? 69.434 -43.127 12.793 1.00 25.08 131 GLY A N 1
ATOM 965 C CA . GLY A 1 131 ? 69.576 -44.085 11.665 1.00 25.08 131 GLY A CA 1
ATOM 966 C C . GLY A 1 131 ? 68.671 -45.323 11.921 1.00 25.08 131 GLY A C 1
ATOM 967 O O . GLY A 1 131 ? 68.098 -45.401 13.004 1.00 25.08 131 GLY A O 1
ATOM 968 N N . GLU A 1 132 ? 68.427 -46.325 11.061 1.00 25.39 132 GLU A N 1
ATOM 969 C CA . GLU A 1 132 ? 68.745 -46.653 9.645 1.00 25.39 132 GLU A CA 1
ATOM 970 C C . GLU A 1 132 ? 67.517 -47.456 9.060 1.00 25.39 132 GLU A C 1
ATOM 972 O O . GLU A 1 132 ? 66.405 -47.163 9.486 1.00 25.39 132 GLU A O 1
ATOM 977 N N . ASP A 1 133 ? 67.469 -48.428 8.120 1.00 25.81 133 ASP A N 1
ATOM 978 C CA . ASP A 1 133 ? 68.440 -49.173 7.281 1.00 25.81 133 ASP A CA 1
ATOM 979 C C . ASP A 1 133 ? 67.804 -49.769 5.979 1.00 25.81 133 ASP A C 1
ATOM 981 O O . ASP A 1 133 ? 68.007 -49.230 4.881 1.00 25.81 133 ASP A O 1
ATOM 985 N N . ARG A 1 134 ? 67.052 -50.895 6.054 1.00 26.31 134 ARG A N 1
ATOM 986 C CA . ARG A 1 134 ? 66.706 -51.765 4.888 1.00 26.31 134 ARG A CA 1
ATOM 987 C C . ARG A 1 134 ? 65.208 -52.125 4.783 1.00 26.31 134 ARG A C 1
ATOM 989 O O . ARG A 1 134 ? 64.604 -52.423 5.804 1.00 26.31 134 ARG A O 1
ATOM 996 N N . LYS A 1 135 ? 64.500 -52.028 3.634 1.00 25.23 135 LYS A N 1
ATOM 997 C CA . LYS A 1 135 ? 64.741 -52.323 2.178 1.00 25.23 135 LYS A CA 1
ATOM 998 C C . LYS A 1 135 ? 64.429 -53.785 1.803 1.00 25.23 135 LYS A C 1
ATOM 1000 O O . LYS A 1 135 ? 64.733 -54.673 2.584 1.00 25.23 135 LYS A O 1
ATOM 1005 N N . GLN A 1 136 ? 63.886 -54.123 0.622 1.00 24.66 136 GLN A N 1
ATOM 1006 C CA . GLN A 1 136 ? 63.634 -53.380 -0.648 1.00 24.66 136 GLN A CA 1
ATOM 1007 C C . GLN A 1 136 ? 62.109 -53.094 -0.852 1.00 24.66 136 GLN A C 1
ATOM 1009 O O . GLN A 1 136 ? 61.376 -53.260 0.114 1.00 24.66 136 GLN A O 1
ATOM 1014 N N . GLY A 1 137 ? 61.506 -52.613 -1.961 1.00 24.23 137 GLY A N 1
ATOM 1015 C CA . GLY A 1 137 ? 61.886 -52.310 -3.369 1.00 24.23 137 GLY A CA 1
ATOM 1016 C C . GLY A 1 137 ? 61.232 -53.285 -4.388 1.00 24.23 137 GLY A C 1
ATOM 1017 O O . GLY A 1 137 ? 60.906 -54.396 -3.974 1.00 24.23 137 GLY A O 1
ATOM 1018 N N . PRO A 1 138 ? 61.028 -52.941 -5.690 1.00 30.23 138 PRO A N 1
ATOM 1019 C CA . PRO A 1 138 ? 61.570 -51.802 -6.448 1.00 30.23 138 PRO A CA 1
ATOM 1020 C C . PRO A 1 138 ? 60.546 -50.673 -6.738 1.00 30.23 138 PRO A C 1
ATOM 1022 O O . PRO A 1 138 ? 59.457 -50.637 -6.178 1.00 30.23 138 PRO A O 1
ATOM 1025 N N . SER A 1 139 ? 60.931 -49.711 -7.588 1.00 23.08 139 SER A N 1
ATOM 1026 C CA . SER A 1 139 ? 60.256 -48.418 -7.803 1.00 23.08 139 SER A CA 1
ATOM 1027 C C . SER A 1 139 ? 59.572 -48.290 -9.169 1.00 23.08 139 SER A C 1
ATOM 1029 O O . SER A 1 139 ? 60.101 -48.766 -10.172 1.00 23.08 139 SER A O 1
ATOM 1031 N N . 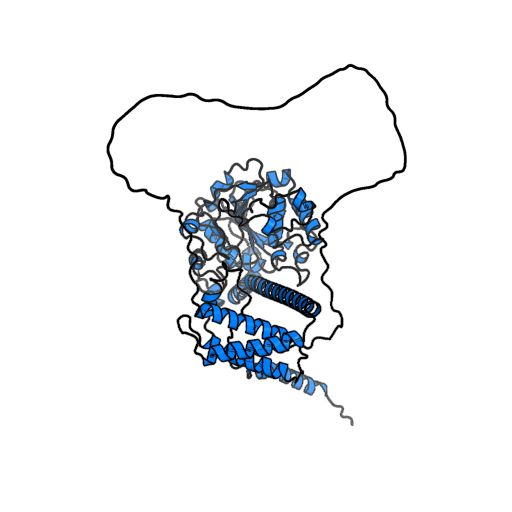ASN A 1 140 ? 58.485 -47.512 -9.227 1.00 25.16 140 ASN A N 1
ATOM 1032 C CA . ASN A 1 140 ? 58.288 -46.573 -10.333 1.00 25.16 140 ASN A CA 1
ATOM 1033 C C . ASN A 1 140 ? 57.588 -45.287 -9.849 1.00 25.16 140 ASN A C 1
ATOM 1035 O O . ASN A 1 140 ? 56.860 -45.307 -8.857 1.00 25.16 140 ASN A O 1
ATOM 1039 N N . LYS A 1 141 ? 57.868 -44.147 -10.493 1.00 26.81 141 LYS A N 1
ATOM 1040 C CA . LYS A 1 141 ? 57.548 -42.810 -9.952 1.00 26.81 141 LYS A CA 1
ATOM 1041 C C . LYS A 1 141 ? 56.131 -42.341 -10.294 1.00 26.81 141 LYS A C 1
ATOM 1043 O O . LYS A 1 141 ? 55.824 -42.125 -11.464 1.00 26.81 141 LYS A O 1
ATOM 1048 N N . THR A 1 142 ? 55.328 -42.033 -9.279 1.00 24.69 142 THR A N 1
ATOM 1049 C CA . THR A 1 142 ? 54.123 -41.203 -9.435 1.00 24.69 142 THR A CA 1
ATOM 1050 C C . THR A 1 142 ? 54.529 -39.734 -9.575 1.00 24.69 142 THR A C 1
ATOM 1052 O O . THR A 1 142 ? 55.212 -39.199 -8.703 1.00 24.69 142 THR A O 1
ATOM 1055 N N . VAL A 1 143 ? 54.110 -39.069 -10.654 1.00 26.81 143 VAL A N 1
ATOM 1056 C CA . VAL A 1 143 ? 54.233 -37.608 -10.810 1.00 26.81 143 VAL A CA 1
ATOM 1057 C C . VAL A 1 143 ? 52.910 -36.960 -10.406 1.00 26.81 143 VAL A C 1
ATOM 1059 O O . VAL A 1 143 ? 51.844 -37.457 -10.766 1.00 26.81 143 VAL A O 1
ATOM 1062 N N . SER A 1 144 ? 52.977 -35.863 -9.651 1.00 24.80 144 SER A N 1
ATOM 1063 C CA . SER A 1 144 ? 51.808 -35.109 -9.190 1.00 24.80 144 SER A CA 1
ATOM 1064 C C . SER A 1 144 ? 50.952 -34.626 -10.365 1.00 24.80 144 SER A C 1
ATOM 1066 O O . SER A 1 144 ? 51.440 -33.914 -11.241 1.00 24.80 144 SER A O 1
ATOM 1068 N N . GLY A 1 145 ? 49.672 -35.000 -10.379 1.00 25.88 145 GLY A N 1
ATOM 1069 C CA . GLY A 1 145 ? 48.744 -34.605 -11.435 1.00 25.88 145 GLY A CA 1
ATOM 1070 C C . GLY A 1 145 ? 48.259 -33.166 -11.275 1.00 25.88 145 GLY A C 1
ATOM 1071 O O . GLY A 1 145 ? 47.399 -32.894 -10.439 1.00 25.88 145 GLY A O 1
ATOM 1072 N N . GLU A 1 146 ? 48.748 -32.254 -12.116 1.00 25.27 146 GLU A N 1
ATOM 1073 C CA . GLU A 1 146 ? 48.076 -30.973 -12.348 1.00 25.27 146 GLU A CA 1
ATOM 1074 C C . GLU A 1 146 ? 46.705 -31.224 -12.991 1.00 25.27 146 GLU A C 1
ATOM 1076 O O . GLU A 1 146 ? 46.619 -31.740 -14.111 1.00 25.27 146 GLU A O 1
ATOM 1081 N N . ILE A 1 147 ? 45.620 -30.816 -12.326 1.00 30.78 147 ILE A N 1
ATOM 1082 C CA . ILE A 1 147 ? 44.288 -30.802 -12.943 1.00 30.78 147 ILE A CA 1
ATOM 1083 C C . ILE A 1 147 ? 44.238 -29.631 -13.929 1.00 30.78 147 ILE A C 1
ATOM 1085 O O . ILE A 1 147 ? 43.852 -28.511 -13.597 1.00 30.78 147 ILE A O 1
ATOM 1089 N N . ARG A 1 148 ? 44.658 -29.889 -15.170 1.00 26.31 148 ARG A N 1
ATOM 1090 C CA . ARG A 1 148 ? 44.525 -28.934 -16.273 1.00 26.31 148 ARG A CA 1
ATOM 1091 C C . ARG A 1 148 ? 43.045 -28.713 -16.575 1.00 26.31 148 ARG A C 1
ATOM 1093 O O . ARG A 1 148 ? 42.379 -29.606 -17.094 1.00 26.31 148 ARG A O 1
ATOM 1100 N N . HIS A 1 149 ? 42.546 -27.507 -16.309 1.00 31.55 149 HIS A N 1
ATOM 1101 C CA . HIS A 1 149 ? 41.241 -27.071 -16.799 1.00 31.55 149 HIS A CA 1
ATOM 1102 C C . HIS A 1 149 ? 41.257 -26.995 -18.332 1.00 31.55 149 HIS A C 1
ATOM 1104 O O . HIS A 1 149 ? 41.655 -25.989 -18.918 1.00 31.55 149 HIS A O 1
ATOM 1110 N N . SER A 1 150 ? 40.819 -28.066 -18.993 1.00 30.30 150 SER A N 1
ATOM 1111 C CA . SER A 1 150 ? 40.616 -28.089 -20.438 1.00 30.30 150 SER A CA 1
ATOM 1112 C C . SER A 1 150 ? 39.437 -27.191 -20.816 1.00 30.30 150 SER A C 1
ATOM 1114 O O . SER A 1 150 ? 38.280 -27.540 -20.568 1.00 30.30 150 SER A O 1
ATOM 1116 N N . SER A 1 151 ? 39.715 -26.041 -21.430 1.00 33.56 151 SER A N 1
ATOM 1117 C CA . SER A 1 151 ? 38.684 -25.238 -22.094 1.00 33.56 151 SER A CA 1
ATOM 1118 C C . SER A 1 151 ? 37.986 -26.078 -23.178 1.00 33.56 151 SER A C 1
ATOM 1120 O O . SER A 1 151 ? 38.678 -26.808 -23.891 1.00 33.56 151 SER A O 1
ATOM 1122 N N . PRO A 1 152 ? 36.652 -25.995 -23.349 1.00 40.06 152 PRO A N 1
ATOM 1123 C CA . PRO A 1 152 ? 35.971 -26.726 -24.413 1.00 40.06 152 PRO A CA 1
ATOM 1124 C C . PRO A 1 152 ? 36.455 -26.252 -25.786 1.00 40.06 152 PRO A C 1
ATOM 1126 O O . PRO A 1 152 ? 36.422 -25.053 -26.076 1.00 40.06 152 PRO A O 1
ATOM 1129 N N . SER A 1 153 ? 36.874 -27.176 -26.649 1.00 40.19 153 SER A N 1
ATOM 1130 C CA . SER A 1 153 ? 37.219 -26.855 -28.032 1.00 40.19 153 SER A CA 1
ATOM 1131 C C . SER A 1 153 ? 35.965 -26.436 -28.807 1.00 40.19 153 SER A C 1
ATOM 1133 O O . SER A 1 153 ? 35.065 -27.239 -29.058 1.00 40.19 153 SER A O 1
ATOM 1135 N N . ARG A 1 154 ? 35.905 -25.165 -29.226 1.00 47.56 154 ARG A N 1
ATOM 1136 C CA . ARG A 1 154 ? 34.985 -24.731 -30.291 1.00 47.56 154 ARG A CA 1
ATOM 1137 C C . ARG A 1 154 ? 35.263 -25.564 -31.548 1.00 47.56 154 ARG A C 1
ATOM 1139 O O . ARG A 1 154 ? 36.421 -25.814 -31.874 1.00 47.56 154 ARG A O 1
ATOM 1146 N N . SER A 1 155 ? 34.220 -25.956 -32.279 1.00 61.72 155 SER A N 1
ATOM 1147 C CA . SER A 1 155 ? 34.413 -26.520 -33.618 1.00 61.72 155 SER A CA 1
ATOM 1148 C C . SER A 1 155 ? 34.880 -25.426 -34.586 1.00 61.72 155 SER A C 1
ATOM 1150 O O . SER A 1 155 ? 34.430 -24.282 -34.495 1.00 61.72 155 SER A O 1
ATOM 1152 N N . LEU A 1 156 ? 35.734 -25.779 -35.553 1.00 60.88 156 LEU A N 1
ATOM 1153 C CA . LEU A 1 156 ? 36.198 -24.864 -36.612 1.00 60.88 156 LEU A CA 1
ATOM 1154 C C . LEU A 1 156 ? 35.028 -24.257 -37.411 1.00 60.88 156 LEU A C 1
ATOM 1156 O O . LEU A 1 156 ? 35.125 -23.155 -37.947 1.00 60.88 156 LEU A O 1
ATOM 1160 N N . THR A 1 157 ? 33.909 -24.977 -37.482 1.00 64.56 157 THR A N 1
ATOM 1161 C CA . THR A 1 157 ? 32.656 -24.525 -38.097 1.00 64.56 157 THR A CA 1
ATOM 1162 C C . THR A 1 157 ? 31.951 -23.472 -37.233 1.00 64.56 157 THR A C 1
ATOM 1164 O O . THR A 1 157 ? 31.471 -22.478 -37.771 1.00 64.56 157 THR A O 1
ATOM 1167 N N . SER A 1 158 ? 31.986 -23.598 -35.899 1.00 70.06 158 SER A N 1
ATOM 1168 C CA . SER A 1 158 ? 31.509 -22.544 -34.986 1.00 70.06 158 SER A CA 1
ATOM 1169 C C . SER A 1 158 ? 32.331 -21.261 -35.113 1.00 70.06 158 SER A C 1
ATOM 1171 O O . SER A 1 158 ? 31.771 -20.172 -35.095 1.00 70.06 158 SER A O 1
ATOM 1173 N N . GLU A 1 159 ? 33.654 -21.375 -35.226 1.00 79.25 159 GLU A N 1
ATOM 1174 C CA . GLU A 1 159 ? 34.567 -20.228 -35.318 1.00 79.25 159 GLU A CA 1
ATOM 1175 C C . GLU A 1 159 ? 34.295 -19.380 -36.570 1.00 79.25 159 GLU A C 1
ATOM 1177 O O . GLU A 1 159 ? 34.064 -18.178 -36.464 1.00 79.25 159 GLU A O 1
ATOM 1182 N N . LYS A 1 160 ? 34.161 -20.024 -37.734 1.00 83.25 160 LYS A N 1
ATOM 1183 C CA . LYS A 1 160 ? 33.828 -19.363 -39.010 1.00 83.25 160 LYS A CA 1
ATOM 1184 C C . LYS A 1 160 ? 32.429 -18.744 -39.045 1.00 83.25 160 LYS A C 1
ATOM 1186 O O . LYS A 1 160 ? 32.211 -17.768 -39.756 1.00 83.25 160 LYS A O 1
ATOM 1191 N N . ILE A 1 161 ? 31.474 -19.285 -38.285 1.00 83.31 161 ILE A N 1
ATOM 1192 C CA . ILE A 1 161 ? 30.154 -18.659 -38.112 1.00 83.31 161 ILE A CA 1
ATOM 1193 C C . ILE A 1 161 ? 30.299 -17.321 -37.368 1.00 83.31 161 ILE A C 1
ATOM 1195 O O . ILE A 1 161 ? 29.735 -16.325 -37.815 1.00 83.31 161 ILE A O 1
ATOM 1199 N N . TRP A 1 162 ? 31.130 -17.258 -36.320 1.00 83.94 162 TRP A N 1
ATOM 1200 C CA . TRP A 1 162 ? 31.443 -15.996 -35.633 1.00 83.94 162 TRP A CA 1
ATOM 1201 C C . TRP A 1 162 ? 32.206 -15.004 -36.531 1.00 83.94 162 TRP A C 1
ATOM 1203 O O . TRP A 1 162 ? 31.917 -13.810 -36.488 1.00 83.94 162 TRP A O 1
ATOM 1213 N N . GLU A 1 163 ? 33.121 -15.471 -37.391 1.00 88.31 163 GLU A N 1
ATOM 1214 C CA . GLU A 1 163 ? 33.767 -14.621 -38.411 1.00 88.31 163 GLU A CA 1
ATOM 1215 C C . GLU A 1 163 ? 32.740 -14.031 -39.395 1.00 88.31 163 GLU A C 1
ATOM 1217 O O . GLU A 1 163 ? 32.772 -12.838 -39.692 1.00 88.31 163 GLU A O 1
ATOM 1222 N N . MET A 1 164 ? 31.792 -14.840 -39.881 1.00 88.00 164 MET A N 1
ATOM 1223 C CA . MET A 1 164 ? 30.706 -14.391 -40.765 1.00 88.00 164 MET A CA 1
ATOM 1224 C C . MET A 1 164 ? 29.773 -13.365 -40.096 1.00 88.00 164 MET A C 1
ATOM 1226 O O . MET A 1 164 ? 29.322 -12.424 -40.756 1.00 88.00 164 MET A O 1
ATOM 1230 N N . GLU A 1 165 ? 29.489 -13.523 -38.801 1.00 88.38 165 GLU A N 1
ATOM 1231 C CA . GLU A 1 165 ? 28.699 -12.571 -38.011 1.00 88.38 165 GLU A CA 1
ATOM 1232 C C . GLU A 1 165 ? 29.433 -11.226 -37.844 1.00 88.38 165 GLU A C 1
ATOM 1234 O O . GLU A 1 165 ? 28.852 -10.175 -38.132 1.00 88.38 165 GLU A O 1
ATOM 1239 N N . ASP A 1 166 ? 30.722 -11.239 -37.480 1.00 89.94 166 ASP A N 1
ATOM 1240 C CA . ASP A 1 166 ? 31.544 -10.024 -37.358 1.00 89.94 166 ASP A CA 1
ATOM 1241 C C . ASP A 1 166 ? 31.710 -9.295 -38.702 1.00 89.94 166 ASP A C 1
ATOM 1243 O O . ASP A 1 166 ? 31.514 -8.080 -38.792 1.00 89.94 166 ASP A O 1
ATOM 1247 N N . GLN A 1 167 ? 31.935 -10.035 -39.794 1.00 91.94 167 GLN A N 1
ATOM 1248 C CA . GLN A 1 167 ? 31.983 -9.466 -41.142 1.00 91.94 167 GLN A CA 1
ATOM 1249 C C . GLN A 1 167 ? 30.690 -8.718 -41.519 1.00 91.94 167 GLN A C 1
ATOM 1251 O O . GLN A 1 167 ? 30.752 -7.667 -42.166 1.00 91.94 167 GLN A O 1
ATOM 1256 N N . ILE A 1 168 ? 29.514 -9.211 -41.108 1.00 91.81 168 ILE A N 1
ATOM 1257 C CA . ILE A 1 168 ? 28.237 -8.505 -41.304 1.00 91.81 168 ILE A CA 1
ATOM 1258 C C . ILE A 1 168 ? 28.155 -7.251 -40.426 1.00 91.81 168 ILE A C 1
ATOM 1260 O O . ILE A 1 168 ? 27.683 -6.216 -40.905 1.00 91.81 168 ILE A O 1
ATOM 1264 N N . ILE A 1 169 ? 28.616 -7.305 -39.172 1.00 87.75 169 ILE A N 1
ATOM 1265 C CA . ILE A 1 169 ? 28.651 -6.144 -38.268 1.00 87.75 169 ILE A CA 1
ATOM 1266 C C . ILE A 1 169 ? 29.544 -5.043 -38.862 1.00 87.75 169 ILE A C 1
ATOM 1268 O O . ILE A 1 169 ? 29.084 -3.909 -39.030 1.00 87.75 169 ILE A O 1
ATOM 1272 N N . MET A 1 170 ? 30.763 -5.383 -39.292 1.00 86.69 170 MET A N 1
ATOM 1273 C CA . MET A 1 170 ? 31.675 -4.468 -39.987 1.00 86.69 170 MET A CA 1
ATOM 1274 C C . MET A 1 170 ? 31.065 -3.901 -41.278 1.00 86.69 170 MET A C 1
ATOM 1276 O O . MET A 1 170 ? 31.111 -2.691 -41.509 1.00 86.69 170 MET A O 1
ATOM 1280 N N . ALA A 1 171 ? 30.461 -4.743 -42.123 1.00 89.75 171 ALA A N 1
ATOM 1281 C CA . ALA A 1 171 ? 29.867 -4.303 -43.387 1.00 89.75 171 ALA A CA 1
ATOM 1282 C C . ALA A 1 171 ? 28.689 -3.339 -43.167 1.00 89.75 171 ALA A C 1
ATOM 1284 O O . ALA A 1 171 ? 28.567 -2.330 -43.868 1.00 89.75 171 ALA A O 1
ATOM 1285 N N . ARG A 1 172 ? 27.842 -3.613 -42.166 1.00 88.38 172 ARG A N 1
ATOM 1286 C CA . ARG A 1 172 ? 26.733 -2.734 -41.766 1.00 88.38 172 ARG A CA 1
ATOM 1287 C C . ARG A 1 172 ? 27.241 -1.414 -41.182 1.00 88.38 172 ARG A C 1
ATOM 1289 O O . ARG A 1 172 ? 26.664 -0.380 -41.508 1.00 88.38 172 ARG A O 1
ATOM 1296 N N . ALA A 1 173 ? 28.326 -1.420 -40.404 1.00 84.88 173 ALA A N 1
ATOM 1297 C CA . ALA A 1 173 ? 28.969 -0.194 -39.928 1.00 84.88 173 ALA A CA 1
ATOM 1298 C C . ALA A 1 173 ? 29.487 0.662 -41.100 1.00 84.88 173 ALA A C 1
ATOM 1300 O O . ALA A 1 173 ? 29.126 1.832 -41.202 1.00 84.88 173 ALA A O 1
ATOM 1301 N N . TYR A 1 174 ? 30.225 0.079 -42.055 1.00 85.81 174 TYR A N 1
ATOM 1302 C CA . TYR A 1 174 ? 30.696 0.809 -43.242 1.00 85.81 174 TYR A CA 1
ATOM 1303 C C . TYR A 1 174 ? 29.561 1.426 -44.073 1.00 85.81 174 TYR A C 1
ATOM 1305 O O . TYR A 1 174 ? 29.693 2.550 -44.561 1.00 85.81 174 TYR A O 1
ATOM 1313 N N . LEU A 1 175 ? 28.410 0.754 -44.183 1.00 85.62 175 LEU A N 1
ATOM 1314 C CA . LEU A 1 175 ? 27.236 1.327 -44.848 1.00 85.62 175 LEU A CA 1
ATOM 1315 C C . LEU A 1 175 ? 26.677 2.573 -44.137 1.00 85.62 175 LEU A C 1
ATOM 1317 O O . LEU A 1 175 ? 26.166 3.457 -44.823 1.00 85.62 175 LEU A O 1
ATOM 1321 N N . GLN A 1 176 ? 26.817 2.705 -42.814 1.00 79.31 176 GLN A N 1
ATOM 1322 C CA . GLN A 1 176 ? 26.378 3.893 -42.060 1.00 79.31 176 GLN A CA 1
ATOM 1323 C C . GLN A 1 176 ? 27.289 5.119 -42.259 1.00 79.31 176 GLN A C 1
ATOM 1325 O O . GLN A 1 176 ? 26.885 6.242 -41.938 1.00 79.31 176 GLN A O 1
ATOM 1330 N N . PHE A 1 177 ? 28.495 4.938 -42.808 1.00 77.25 177 PHE A N 1
ATOM 1331 C CA . PHE A 1 177 ? 29.391 6.030 -43.221 1.00 77.25 177 PHE A CA 1
ATOM 1332 C C . PHE A 1 177 ? 29.250 6.394 -44.703 1.00 77.25 177 PHE A C 1
ATOM 1334 O O . PHE A 1 177 ? 29.754 7.425 -45.145 1.00 77.25 177 PHE A O 1
ATOM 1341 N N . SER A 1 178 ? 28.515 5.594 -45.478 1.00 73.62 178 SER A N 1
ATOM 1342 C CA . SER A 1 178 ? 28.061 5.998 -46.806 1.00 73.62 178 SER A CA 1
ATOM 1343 C C . SER A 1 178 ? 26.856 6.941 -46.713 1.00 73.62 178 SER A C 1
ATOM 1345 O O . SER A 1 178 ? 26.003 6.784 -45.840 1.00 73.62 178 SER A O 1
ATOM 1347 N N . SER A 1 179 ? 26.758 7.916 -47.625 1.00 65.12 179 SER A N 1
ATOM 1348 C CA . SER A 1 179 ? 25.518 8.692 -47.789 1.00 65.12 179 SER A CA 1
ATOM 1349 C C . SER A 1 179 ? 24.351 7.738 -48.108 1.00 65.12 179 SER A C 1
ATOM 1351 O O . SER A 1 179 ? 24.557 6.818 -48.906 1.00 65.12 179 SER A O 1
ATOM 1353 N N . PRO A 1 180 ? 23.133 7.934 -47.560 1.00 59.03 180 PRO A N 1
ATOM 1354 C CA . PRO A 1 180 ? 21.997 7.032 -47.789 1.00 59.03 180 PRO A CA 1
ATOM 1355 C C . PRO A 1 180 ? 21.700 6.766 -49.274 1.00 59.03 180 PRO A C 1
ATOM 1357 O O . PRO A 1 180 ? 21.396 5.635 -49.658 1.00 59.03 180 PRO A O 1
ATOM 1360 N N . ASN A 1 181 ? 21.888 7.792 -50.113 1.00 55.75 181 ASN A N 1
ATOM 1361 C CA . ASN A 1 181 ? 21.672 7.752 -51.563 1.00 55.75 181 ASN A CA 1
ATOM 1362 C C . ASN A 1 181 ? 22.951 7.425 -52.365 1.00 55.75 181 ASN A C 1
ATOM 1364 O O . ASN A 1 181 ? 22.965 7.531 -53.594 1.00 55.75 181 ASN A O 1
ATOM 1368 N N . SER A 1 182 ? 24.037 7.018 -51.693 1.00 62.88 182 SER A N 1
ATOM 1369 C CA . SER A 1 182 ? 25.299 6.645 -52.334 1.00 62.88 182 SER A CA 1
ATOM 1370 C C . SER A 1 182 ? 25.123 5.408 -53.212 1.00 62.88 182 SER A C 1
ATOM 1372 O O . SER A 1 182 ? 24.978 4.280 -52.739 1.00 62.88 182 SER A O 1
ATOM 1374 N N . ASN A 1 183 ? 25.184 5.626 -54.523 1.00 60.38 183 ASN A N 1
ATOM 1375 C CA . ASN A 1 183 ? 25.160 4.576 -55.537 1.00 60.38 183 ASN A CA 1
ATOM 1376 C C . ASN A 1 183 ? 26.562 4.041 -55.883 1.00 60.38 183 ASN A C 1
ATOM 1378 O O . ASN A 1 183 ? 26.747 3.447 -56.946 1.00 60.38 183 ASN A O 1
ATOM 1382 N N . SER A 1 184 ? 27.555 4.240 -55.004 1.00 79.56 184 SER A N 1
ATOM 1383 C CA . SER A 1 184 ? 28.922 3.776 -55.252 1.00 79.56 184 SER A CA 1
ATOM 1384 C C . SER A 1 184 ? 28.977 2.254 -55.431 1.00 79.56 184 SER A C 1
ATOM 1386 O O . SER A 1 184 ? 28.208 1.503 -54.819 1.00 79.56 184 SER A O 1
ATOM 1388 N N . HIS A 1 185 ? 29.920 1.788 -56.257 1.00 84.06 185 HIS A N 1
ATOM 1389 C CA . HIS A 1 185 ? 30.143 0.356 -56.476 1.00 84.06 185 HIS A CA 1
ATOM 1390 C C . HIS A 1 185 ? 30.328 -0.383 -55.145 1.00 84.06 185 HIS A C 1
ATOM 1392 O O . HIS A 1 185 ? 29.708 -1.416 -54.922 1.00 84.06 185 HIS A O 1
ATOM 1398 N N . LEU A 1 186 ? 31.107 0.198 -54.226 1.00 85.38 186 LEU A N 1
ATOM 1399 C CA . LEU A 1 186 ? 31.362 -0.344 -52.893 1.00 85.38 186 LEU A CA 1
ATOM 1400 C C . LEU A 1 186 ? 30.084 -0.512 -52.054 1.00 85.38 186 LEU A C 1
ATOM 1402 O O . LEU A 1 186 ? 29.919 -1.545 -51.415 1.00 85.38 186 LEU A O 1
ATOM 1406 N N . VAL A 1 187 ? 29.161 0.457 -52.066 1.00 86.19 187 VAL A N 1
ATOM 1407 C CA . VAL A 1 187 ? 27.894 0.361 -51.312 1.00 86.19 187 VAL A CA 1
ATOM 1408 C C . VAL A 1 187 ? 26.992 -0.734 -51.877 1.00 86.19 187 VAL A C 1
ATOM 1410 O O . VAL A 1 187 ? 26.351 -1.460 -51.115 1.00 86.19 187 VAL A O 1
ATOM 1413 N N . ARG A 1 188 ? 26.958 -0.889 -53.206 1.00 88.00 188 ARG A N 1
ATOM 1414 C CA . ARG A 1 188 ? 26.229 -1.979 -53.873 1.00 88.00 188 ARG A CA 1
ATOM 1415 C C . ARG A 1 188 ? 26.870 -3.341 -53.580 1.00 88.00 188 ARG A C 1
ATOM 1417 O O . ARG A 1 188 ? 26.155 -4.287 -53.268 1.00 88.00 188 ARG A O 1
ATOM 1424 N N . GLU A 1 189 ? 28.200 -3.414 -53.606 1.00 91.25 189 GLU A N 1
ATOM 1425 C CA . GLU A 1 189 ? 28.990 -4.611 -53.295 1.00 91.25 189 GLU A CA 1
ATOM 1426 C C . GLU A 1 189 ? 28.783 -5.056 -51.835 1.00 91.25 189 GLU A C 1
ATOM 1428 O O . GLU A 1 189 ? 28.415 -6.204 -51.601 1.00 91.25 189 GLU A O 1
ATOM 1433 N N . LEU A 1 190 ? 28.889 -4.142 -50.859 1.00 91.00 190 LEU A N 1
ATOM 1434 C CA . LEU A 1 190 ? 28.608 -4.406 -49.439 1.00 91.00 190 LEU A CA 1
ATOM 1435 C C . LEU A 1 190 ? 27.170 -4.903 -49.221 1.00 91.00 190 LEU A C 1
ATOM 1437 O O . LEU A 1 190 ? 26.966 -5.935 -48.583 1.00 91.00 190 LEU A O 1
ATOM 1441 N N . LYS A 1 191 ? 26.163 -4.218 -49.788 1.00 90.81 191 LYS A N 1
ATOM 1442 C CA . LYS A 1 191 ? 24.745 -4.624 -49.686 1.00 90.81 191 LYS A CA 1
ATOM 1443 C C . LYS A 1 191 ? 24.472 -6.001 -50.311 1.00 90.81 191 LYS A C 1
ATOM 1445 O O . LYS A 1 191 ? 23.542 -6.678 -49.878 1.00 90.81 191 LYS A O 1
ATOM 1450 N N . LEU A 1 192 ? 25.260 -6.419 -51.305 1.00 93.75 192 LEU A N 1
ATOM 1451 C CA . LEU A 1 192 ? 25.188 -7.753 -51.905 1.00 93.75 192 LEU A CA 1
ATOM 1452 C C . LEU A 1 192 ? 25.871 -8.808 -51.019 1.00 93.75 192 LEU A C 1
ATOM 1454 O O . LEU A 1 192 ? 25.239 -9.814 -50.703 1.00 93.75 192 LEU A O 1
ATOM 1458 N N . ARG A 1 193 ? 27.104 -8.562 -50.551 1.00 94.00 193 ARG A N 1
ATOM 1459 C CA . ARG A 1 193 ? 27.840 -9.503 -49.682 1.00 94.00 193 ARG A CA 1
ATOM 1460 C C . ARG A 1 193 ? 27.142 -9.753 -48.346 1.00 94.00 193 ARG A C 1
ATOM 1462 O O . ARG A 1 193 ? 27.121 -10.891 -47.888 1.00 94.00 193 ARG A O 1
ATOM 1469 N N . ILE A 1 194 ? 26.516 -8.728 -47.758 1.00 93.25 194 ILE A N 1
ATOM 1470 C CA . ILE A 1 194 ? 25.692 -8.875 -46.547 1.00 93.25 194 ILE A CA 1
ATOM 1471 C C . ILE A 1 194 ? 24.590 -9.922 -46.784 1.00 93.25 194 ILE A C 1
ATOM 1473 O O . ILE A 1 194 ? 24.537 -10.914 -46.064 1.00 93.25 194 ILE A O 1
ATOM 1477 N N . LYS A 1 195 ? 23.794 -9.777 -47.854 1.00 93.25 195 LYS A N 1
ATOM 1478 C CA . LYS A 1 195 ? 22.718 -10.726 -48.197 1.00 93.25 195 LYS A CA 1
ATOM 1479 C C . LYS A 1 195 ? 23.221 -12.136 -48.510 1.00 93.25 195 LYS A C 1
ATOM 1481 O O . LYS A 1 195 ? 22.521 -13.112 -48.242 1.00 93.25 195 LYS A O 1
ATOM 1486 N N . GLU A 1 196 ? 24.408 -12.261 -49.1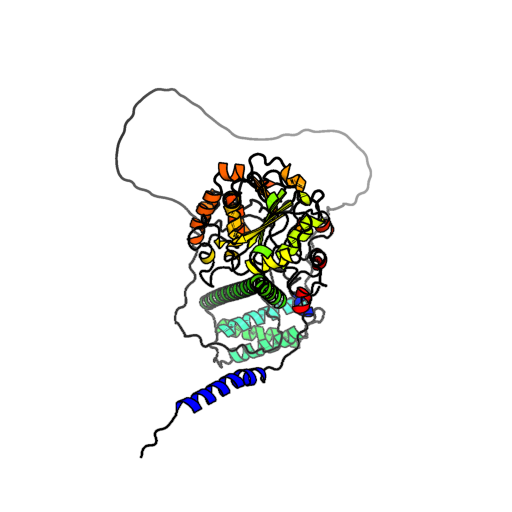03 1.00 92.62 196 GLU A N 1
ATOM 1487 C CA . GLU A 1 196 ? 25.019 -13.564 -49.372 1.00 92.62 196 GLU A CA 1
ATOM 1488 C C . GLU A 1 196 ? 25.387 -14.305 -48.083 1.00 92.62 196 GLU A C 1
ATOM 1490 O O . GLU A 1 196 ? 25.102 -15.499 -47.998 1.00 92.62 196 GLU A O 1
ATOM 1495 N N . ILE A 1 197 ? 25.966 -13.624 -47.086 1.00 90.25 197 ILE A N 1
ATOM 1496 C CA . ILE A 1 197 ? 26.334 -14.240 -45.801 1.00 90.25 197 ILE A CA 1
ATOM 1497 C C . ILE A 1 197 ? 25.109 -14.425 -44.893 1.00 90.25 197 ILE A C 1
ATOM 1499 O O . ILE A 1 197 ? 24.966 -15.488 -44.297 1.00 90.25 197 ILE A O 1
ATOM 1503 N N . GLU A 1 198 ? 24.159 -13.486 -44.859 1.00 89.50 198 GLU A N 1
ATOM 1504 C CA . GLU A 1 198 ? 22.874 -13.654 -44.151 1.00 89.50 198 GLU A CA 1
ATOM 1505 C C . GLU A 1 198 ? 22.133 -14.921 -44.618 1.00 89.50 198 GLU A C 1
ATOM 1507 O O . GLU A 1 198 ? 21.566 -15.656 -43.809 1.00 89.50 198 GLU A O 1
ATOM 1512 N N . ARG A 1 199 ? 22.198 -15.236 -45.921 1.00 87.69 199 ARG A N 1
ATOM 1513 C CA . ARG A 1 199 ? 21.638 -16.466 -46.505 1.00 87.69 199 ARG A CA 1
ATOM 1514 C C . ARG A 1 199 ? 22.410 -17.739 -46.131 1.00 87.69 199 ARG A C 1
ATOM 1516 O O . ARG A 1 199 ? 21.830 -18.815 -46.247 1.00 87.69 199 ARG A O 1
ATOM 1523 N N . VAL A 1 200 ? 23.674 -17.644 -45.712 1.00 86.31 200 VAL A N 1
ATOM 1524 C CA . VAL A 1 200 ? 24.458 -18.771 -45.168 1.00 86.31 200 VAL A CA 1
ATOM 1525 C C . VAL A 1 200 ? 24.152 -18.956 -43.683 1.00 86.31 200 VAL A C 1
ATOM 1527 O O . VAL A 1 200 ? 23.782 -20.052 -43.274 1.00 86.31 200 VAL A O 1
ATOM 1530 N N . LEU A 1 201 ? 24.200 -17.883 -42.888 1.00 83.38 201 LEU A N 1
ATOM 1531 C CA . LEU A 1 201 ? 23.870 -17.922 -41.459 1.00 83.38 201 LEU A CA 1
ATOM 1532 C C . LEU A 1 201 ? 22.433 -18.409 -41.215 1.00 83.38 201 LEU A C 1
ATOM 1534 O O . LEU A 1 201 ? 22.212 -19.268 -40.369 1.00 83.38 201 LEU A O 1
ATOM 1538 N N . GLY A 1 202 ? 21.467 -17.977 -42.035 1.00 79.94 202 GLY A N 1
ATOM 1539 C CA . GLY A 1 202 ? 20.083 -18.478 -42.016 1.00 79.94 202 GLY A CA 1
ATOM 1540 C C . GLY A 1 202 ? 19.893 -19.934 -42.480 1.00 79.94 202 GLY A C 1
ATOM 1541 O O . GLY A 1 202 ? 18.756 -20.370 -42.655 1.00 79.94 202 GLY A O 1
ATOM 1542 N N . ARG A 1 203 ? 20.980 -20.675 -42.730 1.00 74.00 203 ARG A N 1
ATOM 1543 C CA . ARG A 1 203 ? 21.005 -22.108 -43.081 1.00 74.00 203 ARG A CA 1
ATOM 1544 C C . ARG A 1 203 ? 21.930 -22.932 -42.184 1.00 74.00 203 ARG A C 1
ATOM 1546 O O . ARG A 1 203 ? 21.736 -24.140 -42.078 1.00 74.00 203 ARG A O 1
ATOM 1553 N N . ALA A 1 204 ? 22.917 -22.296 -41.559 1.00 66.44 204 ALA A N 1
ATOM 1554 C CA . ALA A 1 204 ? 23.909 -22.930 -40.705 1.00 66.44 204 ALA A CA 1
ATOM 1555 C C . ALA A 1 204 ? 23.317 -23.315 -39.335 1.00 66.44 204 ALA A C 1
ATOM 1557 O O . ALA A 1 204 ? 23.511 -22.632 -38.329 1.00 66.44 204 ALA A O 1
ATOM 1558 N N . ASN A 1 205 ? 22.612 -24.449 -39.283 1.00 59.28 205 ASN A N 1
ATOM 1559 C CA . ASN A 1 205 ? 22.417 -25.153 -38.017 1.00 59.28 205 ASN A CA 1
ATOM 1560 C C . ASN A 1 205 ? 23.775 -25.649 -37.486 1.00 59.28 205 ASN A C 1
ATOM 1562 O O . ASN A 1 205 ? 24.696 -25.922 -38.254 1.00 59.28 205 ASN A O 1
ATOM 1566 N N . ARG A 1 206 ? 23.891 -25.762 -36.157 1.00 55.00 206 ARG A N 1
ATOM 1567 C CA . ARG A 1 206 ? 25.174 -25.891 -35.431 1.00 55.00 206 ARG A CA 1
ATOM 1568 C C . ARG A 1 206 ? 26.034 -27.105 -35.798 1.00 55.00 206 ARG A C 1
ATOM 1570 O O . ARG A 1 206 ? 27.231 -27.082 -35.530 1.00 55.00 206 ARG A O 1
ATOM 1577 N N . ASP A 1 207 ? 25.432 -28.107 -36.426 1.00 50.41 207 ASP A N 1
ATOM 1578 C CA . ASP A 1 207 ? 26.038 -29.401 -36.748 1.00 50.41 207 ASP A CA 1
ATOM 1579 C C . ASP A 1 207 ? 26.253 -29.592 -38.269 1.00 50.41 207 ASP A C 1
ATOM 1581 O O . ASP A 1 207 ? 26.406 -30.713 -38.745 1.00 50.41 207 ASP A O 1
ATOM 1585 N N . SER A 1 208 ? 26.206 -28.511 -39.061 1.00 59.31 208 SER A N 1
ATOM 1586 C CA . SER A 1 208 ? 26.381 -28.532 -40.525 1.00 59.31 208 SER A CA 1
ATOM 1587 C C . SER A 1 208 ? 27.675 -27.836 -40.956 1.00 59.31 208 SER A C 1
ATOM 1589 O O . SER A 1 208 ? 27.811 -26.623 -40.797 1.00 59.31 208 SER A O 1
ATOM 1591 N N . ASP A 1 209 ? 28.613 -28.586 -41.540 1.00 65.50 209 ASP A N 1
ATOM 1592 C CA . ASP A 1 209 ? 29.881 -28.034 -42.029 1.00 65.50 209 ASP A CA 1
ATOM 1593 C C . ASP A 1 209 ? 29.706 -27.113 -43.246 1.00 65.50 209 ASP A C 1
ATOM 1595 O O . ASP A 1 209 ? 29.012 -27.429 -44.214 1.00 65.50 209 ASP A O 1
ATOM 1599 N N . LEU A 1 210 ? 30.385 -25.962 -43.202 1.00 75.25 210 LEU A N 1
ATOM 1600 C CA . LEU A 1 210 ? 30.326 -24.931 -44.240 1.00 75.25 210 LEU A CA 1
ATOM 1601 C C . LEU A 1 210 ? 30.956 -25.417 -45.551 1.00 75.25 210 LEU A C 1
ATOM 1603 O O . LEU A 1 210 ? 32.146 -25.745 -45.603 1.00 75.25 210 LEU A O 1
ATOM 1607 N N . SER A 1 211 ? 30.182 -25.383 -46.637 1.00 81.19 211 SER A N 1
ATOM 1608 C CA . SER A 1 211 ? 30.655 -25.812 -47.954 1.00 81.19 211 SER A CA 1
ATOM 1609 C C . SER A 1 211 ? 31.721 -24.870 -48.531 1.00 81.19 211 SER A C 1
ATOM 1611 O O . SER A 1 211 ? 31.804 -23.684 -48.198 1.00 81.19 211 SER A O 1
ATOM 1613 N N . THR A 1 212 ? 32.513 -25.358 -49.491 1.00 82.12 212 THR A N 1
ATOM 1614 C CA . THR A 1 212 ? 33.552 -24.559 -50.169 1.00 82.12 212 THR A CA 1
ATOM 1615 C C . THR A 1 212 ? 32.995 -23.274 -50.804 1.00 82.12 212 THR A C 1
ATOM 1617 O O . THR A 1 212 ? 33.667 -22.245 -50.789 1.00 82.12 212 THR A O 1
ATOM 1620 N N . SER A 1 213 ? 31.747 -23.296 -51.293 1.00 83.88 213 SER A N 1
ATOM 1621 C CA . SER A 1 213 ? 31.051 -22.118 -51.841 1.00 83.88 213 SER A CA 1
ATOM 1622 C C . SER A 1 213 ? 30.710 -21.067 -50.775 1.00 83.88 213 SER A C 1
ATOM 1624 O O . SER A 1 213 ? 30.581 -19.881 -51.071 1.00 83.88 213 SER A O 1
ATOM 1626 N N . GLU A 1 214 ? 30.550 -21.473 -49.520 1.00 84.62 214 GLU A N 1
ATOM 1627 C CA . GLU A 1 214 ? 30.194 -20.586 -48.410 1.00 84.62 214 GLU A CA 1
ATOM 1628 C C . GLU A 1 214 ? 31.448 -19.957 -47.800 1.00 84.62 214 GLU A C 1
ATOM 1630 O O . GLU A 1 214 ? 31.485 -18.744 -47.587 1.00 84.62 214 GLU A O 1
ATOM 1635 N N . LEU A 1 215 ? 32.535 -20.728 -47.709 1.00 85.31 215 LEU A N 1
ATOM 1636 C CA . LEU A 1 215 ? 33.877 -20.207 -47.426 1.00 85.31 215 LEU A CA 1
ATOM 1637 C C . LEU A 1 215 ? 34.351 -19.205 -48.501 1.00 85.31 215 LEU A C 1
ATOM 1639 O O . LEU A 1 215 ? 35.028 -18.227 -48.185 1.00 85.31 215 LEU A O 1
ATOM 1643 N N . GLN A 1 216 ? 33.969 -19.398 -49.769 1.00 88.00 216 GLN A N 1
ATOM 1644 C CA . GLN A 1 216 ? 34.231 -18.427 -50.840 1.00 88.00 216 GLN A CA 1
ATOM 1645 C C . GLN A 1 216 ? 33.469 -17.103 -50.649 1.00 88.00 216 GLN A C 1
ATOM 1647 O O . GLN A 1 216 ? 34.039 -16.049 -50.923 1.00 88.00 216 GLN A O 1
ATOM 1652 N N . LYS A 1 217 ? 32.227 -17.118 -50.139 1.00 90.00 217 LYS A N 1
ATOM 1653 C CA . LYS A 1 217 ? 31.457 -15.888 -49.841 1.00 90.00 217 LYS A CA 1
ATOM 1654 C C . LYS A 1 217 ? 32.080 -15.097 -48.690 1.00 90.00 217 LYS A C 1
ATOM 1656 O O . LYS A 1 217 ? 32.203 -13.881 -48.796 1.00 90.00 217 LYS A O 1
ATOM 1661 N N . MET A 1 218 ? 32.550 -15.792 -47.653 1.00 89.50 218 MET A N 1
ATOM 1662 C CA . MET A 1 218 ? 33.290 -15.205 -46.526 1.00 89.50 218 MET A CA 1
ATOM 1663 C C . MET A 1 218 ? 34.558 -14.471 -46.995 1.00 89.50 218 MET A C 1
ATOM 1665 O O . MET A 1 218 ? 34.775 -13.309 -46.659 1.00 89.50 218 MET A O 1
ATOM 1669 N N . LYS A 1 219 ? 35.355 -15.101 -47.870 1.00 91.50 219 LYS A N 1
ATOM 1670 C CA . LYS A 1 219 ? 36.530 -14.463 -48.495 1.00 91.50 219 LYS A CA 1
ATOM 1671 C C . LYS A 1 219 ? 36.154 -13.318 -49.441 1.00 91.50 219 LYS A C 1
ATOM 1673 O O . LYS A 1 219 ? 36.855 -12.313 -49.520 1.00 91.50 219 LYS A O 1
ATOM 1678 N N . ALA A 1 220 ? 35.040 -13.435 -50.163 1.00 92.56 220 ALA A N 1
ATOM 1679 C CA . ALA A 1 220 ? 34.568 -12.372 -51.045 1.00 92.56 220 ALA A CA 1
ATOM 1680 C C . ALA A 1 220 ? 34.116 -11.126 -50.260 1.00 92.56 220 ALA A C 1
ATOM 1682 O O . ALA A 1 220 ? 34.377 -10.008 -50.701 1.00 92.56 220 ALA A O 1
ATOM 1683 N N . MET A 1 221 ? 33.495 -11.311 -49.091 1.00 93.44 221 MET A N 1
ATOM 1684 C CA . MET A 1 221 ? 33.185 -10.241 -48.142 1.00 93.44 221 MET A CA 1
ATOM 1685 C C . MET A 1 221 ? 34.452 -9.632 -47.533 1.00 93.44 221 MET A C 1
ATOM 1687 O O . MET A 1 221 ? 34.565 -8.412 -47.503 1.00 93.44 221 MET A O 1
ATOM 1691 N N . GLU A 1 222 ? 35.427 -10.442 -47.114 1.00 93.56 222 GLU A N 1
ATOM 1692 C CA . GLU A 1 222 ? 36.724 -9.973 -46.597 1.00 93.56 222 GLU A CA 1
ATOM 1693 C C . GLU A 1 222 ? 37.421 -9.009 -47.580 1.00 93.56 222 GLU A C 1
ATOM 1695 O O . GLU A 1 222 ? 37.869 -7.921 -47.204 1.00 93.56 222 GLU A O 1
ATOM 1700 N N . VAL A 1 223 ? 37.420 -9.343 -48.877 1.00 94.25 223 VAL A N 1
ATOM 1701 C CA . VAL A 1 223 ? 37.920 -8.461 -49.947 1.00 94.25 223 VAL A CA 1
ATOM 1702 C C . VAL A 1 223 ? 37.101 -7.166 -50.049 1.00 94.25 223 VAL A C 1
ATOM 1704 O O . VAL A 1 223 ? 37.680 -6.085 -50.188 1.00 94.25 223 VAL A O 1
ATOM 1707 N N . THR A 1 224 ? 35.769 -7.227 -49.949 1.00 92.94 224 THR A N 1
ATOM 1708 C CA . THR A 1 224 ? 34.905 -6.032 -49.952 1.00 92.94 224 THR A CA 1
ATOM 1709 C C . THR A 1 224 ? 35.118 -5.156 -48.704 1.00 92.94 224 THR A C 1
ATOM 1711 O O . THR A 1 224 ? 35.163 -3.930 -48.820 1.00 92.94 224 THR A O 1
ATOM 1714 N N . LEU A 1 225 ? 35.339 -5.746 -47.527 1.00 90.12 225 LEU A N 1
ATOM 1715 C CA . LEU A 1 225 ? 35.688 -5.040 -46.288 1.00 90.12 225 LEU A CA 1
ATOM 1716 C C . LEU A 1 225 ? 37.074 -4.387 -46.377 1.00 90.12 225 LEU A C 1
ATOM 1718 O O . LEU A 1 225 ? 37.243 -3.250 -45.944 1.00 90.12 225 LEU A O 1
ATOM 1722 N N . SER A 1 226 ? 38.047 -5.042 -47.015 1.00 89.62 226 SER A N 1
ATOM 1723 C CA . SER A 1 226 ? 39.369 -4.463 -47.298 1.00 89.62 226 SER A CA 1
ATOM 1724 C C . SER A 1 226 ? 39.281 -3.235 -48.220 1.00 89.62 226 SER A C 1
ATOM 1726 O O . SER A 1 226 ? 39.955 -2.230 -47.980 1.00 89.62 226 SER A O 1
ATOM 1728 N N . LYS A 1 227 ? 38.386 -3.248 -49.224 1.00 89.44 227 LYS A N 1
ATOM 1729 C CA . LYS A 1 227 ? 38.050 -2.044 -50.012 1.00 89.44 227 LYS A CA 1
ATOM 1730 C C . LYS A 1 227 ? 37.407 -0.960 -49.136 1.00 89.44 227 LYS A C 1
ATOM 1732 O O . LYS A 1 227 ? 37.797 0.201 -49.233 1.00 89.44 227 LYS A O 1
ATOM 1737 N N . ALA A 1 228 ? 36.459 -1.325 -48.271 1.00 86.00 228 ALA A N 1
ATOM 1738 C CA . ALA A 1 228 ? 35.766 -0.378 -47.398 1.00 86.00 228 ALA A CA 1
ATOM 1739 C C . ALA A 1 228 ? 36.714 0.309 -46.404 1.00 86.00 228 ALA A C 1
ATOM 1741 O O . ALA A 1 228 ? 36.688 1.530 -46.282 1.00 86.00 228 ALA A O 1
ATOM 1742 N N . ARG A 1 229 ? 37.634 -0.440 -45.789 1.00 85.25 229 ARG A N 1
ATOM 1743 C CA . ARG A 1 229 ? 38.666 0.082 -44.878 1.00 85.25 229 ARG A CA 1
ATOM 1744 C C . ARG A 1 229 ? 39.607 1.099 -45.537 1.00 85.25 229 ARG A C 1
ATOM 1746 O O . ARG A 1 229 ? 40.119 1.978 -44.855 1.00 85.25 229 ARG A O 1
ATOM 1753 N N . LYS A 1 230 ? 39.817 1.001 -46.855 1.00 84.38 230 LYS A N 1
ATOM 1754 C CA . LYS A 1 230 ? 40.585 1.981 -47.648 1.00 84.38 230 LYS A CA 1
ATOM 1755 C C . LYS A 1 230 ? 39.752 3.203 -48.052 1.00 84.38 230 LYS A C 1
ATOM 1757 O O . LYS A 1 230 ? 40.299 4.294 -48.142 1.00 84.38 230 LYS A O 1
ATOM 1762 N N . ALA A 1 231 ? 38.450 3.029 -48.285 1.00 81.31 231 ALA A N 1
ATOM 1763 C CA . ALA A 1 231 ? 37.523 4.120 -48.600 1.00 81.31 231 ALA A CA 1
ATOM 1764 C C . ALA A 1 231 ? 37.127 4.956 -47.366 1.00 81.31 231 ALA A C 1
ATOM 1766 O O . ALA A 1 231 ? 36.816 6.136 -47.502 1.00 81.31 231 ALA A O 1
ATOM 1767 N N . TYR A 1 232 ? 37.165 4.355 -46.174 1.00 78.50 232 TYR A N 1
ATOM 1768 C CA . TYR A 1 232 ? 36.852 4.982 -44.889 1.00 78.50 232 TYR A CA 1
ATOM 1769 C C . TYR A 1 232 ? 38.048 4.850 -43.922 1.00 78.50 232 TYR A C 1
ATOM 1771 O O . TYR A 1 232 ? 38.005 4.028 -43.005 1.00 78.50 232 TYR A O 1
ATOM 1779 N N . PRO A 1 233 ? 39.141 5.614 -44.129 1.00 73.06 233 PRO A N 1
ATOM 1780 C CA . PRO A 1 233 ? 40.348 5.512 -43.304 1.00 73.06 233 PRO A CA 1
ATOM 1781 C C . PRO A 1 233 ? 40.210 6.190 -41.930 1.00 73.06 233 PRO A C 1
ATOM 1783 O O . PRO A 1 233 ? 40.906 5.808 -40.988 1.00 73.06 233 PRO A O 1
ATOM 1786 N N . ASP A 1 234 ? 39.318 7.180 -41.791 1.00 77.25 234 ASP A N 1
ATOM 1787 C CA . ASP A 1 234 ? 39.142 7.942 -40.551 1.00 77.25 234 ASP A CA 1
ATOM 1788 C C . ASP A 1 234 ? 38.374 7.141 -39.487 1.00 77.25 234 ASP A C 1
ATOM 1790 O O . ASP A 1 234 ? 37.157 7.245 -39.308 1.00 77.25 234 ASP A O 1
ATOM 1794 N N . CYS A 1 235 ? 39.129 6.339 -38.742 1.00 75.19 235 CYS A N 1
ATOM 1795 C CA . CYS A 1 235 ? 38.628 5.599 -37.590 1.00 75.19 235 CYS A CA 1
ATOM 1796 C C . CYS A 1 235 ? 38.142 6.513 -36.450 1.00 75.19 235 CYS A C 1
ATOM 1798 O O . CYS A 1 235 ? 37.358 6.053 -35.621 1.00 75.19 235 CYS A O 1
ATOM 1800 N N . SER A 1 236 ? 38.563 7.784 -36.398 1.00 79.62 236 SER A N 1
ATOM 1801 C CA . SER A 1 236 ? 38.149 8.735 -35.362 1.00 79.62 236 SER A CA 1
ATOM 1802 C C . SER A 1 236 ? 36.725 9.226 -35.614 1.00 79.62 236 SER A C 1
ATOM 1804 O O . SER A 1 236 ? 35.855 9.038 -34.762 1.00 79.62 236 SER A O 1
ATOM 1806 N N . ALA A 1 237 ? 36.440 9.742 -36.815 1.00 79.38 237 ALA A N 1
ATOM 1807 C CA . ALA A 1 237 ? 35.083 10.124 -37.210 1.00 79.38 237 ALA A CA 1
ATOM 1808 C C . ALA A 1 237 ? 34.115 8.929 -37.157 1.00 79.38 237 ALA A C 1
ATOM 1810 O O . ALA A 1 237 ? 32.989 9.069 -36.668 1.00 79.38 237 ALA A O 1
ATOM 1811 N N . MET A 1 238 ? 34.563 7.737 -37.579 1.00 78.62 238 MET A N 1
ATOM 1812 C CA . MET A 1 238 ? 33.758 6.517 -37.466 1.00 78.62 238 MET A CA 1
ATOM 1813 C C . MET A 1 238 ? 33.432 6.165 -36.006 1.00 78.62 238 MET A C 1
ATOM 1815 O O . MET A 1 238 ? 32.266 5.938 -35.678 1.00 78.62 238 MET A O 1
ATOM 1819 N N . ALA A 1 239 ? 34.426 6.167 -35.111 1.00 81.56 239 ALA A N 1
ATOM 1820 C CA . ALA A 1 239 ? 34.217 5.865 -33.695 1.00 81.56 239 ALA A CA 1
ATOM 1821 C C . ALA A 1 239 ? 33.352 6.921 -32.986 1.00 81.56 239 ALA A C 1
ATOM 1823 O O . ALA A 1 239 ? 32.494 6.567 -32.180 1.00 81.56 239 ALA A O 1
ATOM 1824 N N . SER A 1 240 ? 33.536 8.208 -33.284 1.00 83.88 240 SER A N 1
ATOM 1825 C CA . SER A 1 240 ? 32.742 9.293 -32.693 1.00 83.88 240 SER A CA 1
ATOM 1826 C C . SER A 1 240 ? 31.276 9.236 -33.124 1.00 83.88 240 SER A C 1
ATOM 1828 O O . SER A 1 240 ? 30.391 9.330 -32.274 1.00 83.88 240 SER A O 1
ATOM 1830 N N . LYS A 1 241 ? 30.997 8.972 -34.408 1.00 84.31 241 LYS A N 1
ATOM 1831 C CA . LYS A 1 241 ? 29.622 8.776 -34.886 1.00 84.31 241 LYS A CA 1
ATOM 1832 C C . LYS A 1 241 ? 28.979 7.511 -34.295 1.00 84.31 241 LYS A C 1
ATOM 1834 O O . LYS A 1 241 ? 27.833 7.585 -33.860 1.00 84.31 241 LYS A O 1
ATOM 1839 N N . LEU A 1 242 ? 29.710 6.397 -34.172 1.00 83.38 242 LEU A N 1
ATOM 1840 C CA . LEU A 1 242 ? 29.198 5.190 -33.501 1.00 83.38 242 LEU A CA 1
ATOM 1841 C C . LEU A 1 242 ? 28.899 5.422 -32.012 1.00 83.38 242 LEU A C 1
ATOM 1843 O O . LEU A 1 242 ? 27.874 4.950 -31.529 1.00 83.38 242 LEU A O 1
ATOM 1847 N N . ARG A 1 243 ? 29.729 6.191 -31.291 1.00 87.06 243 ARG A N 1
ATOM 1848 C CA . ARG A 1 243 ? 29.442 6.599 -29.901 1.00 87.06 243 ARG A CA 1
ATOM 1849 C C . ARG A 1 243 ? 28.183 7.461 -29.807 1.00 87.06 243 ARG A C 1
ATOM 1851 O O . ARG A 1 243 ? 27.360 7.216 -28.931 1.00 87.06 243 ARG A O 1
ATOM 1858 N N . ALA A 1 244 ? 28.001 8.420 -30.716 1.00 87.94 244 ALA A N 1
ATOM 1859 C CA . ALA A 1 244 ? 26.792 9.245 -30.766 1.00 87.94 244 ALA A CA 1
ATOM 1860 C C . ALA A 1 244 ? 25.533 8.413 -31.080 1.00 87.94 244 ALA A C 1
ATOM 1862 O O . ALA A 1 244 ? 24.490 8.610 -30.461 1.00 87.94 244 ALA A O 1
ATOM 1863 N N . GLN A 1 245 ? 25.634 7.436 -31.988 1.00 85.31 245 GLN A N 1
ATOM 1864 C CA . GLN A 1 245 ? 24.541 6.508 -32.296 1.00 85.31 245 GLN A CA 1
ATOM 1865 C C . GLN A 1 245 ? 24.221 5.565 -31.128 1.00 85.31 245 GLN A C 1
ATOM 1867 O O . GLN A 1 245 ? 23.044 5.336 -30.862 1.00 85.31 245 GLN A O 1
ATOM 1872 N N . LEU A 1 246 ? 25.234 5.055 -30.415 1.00 87.62 246 LEU A N 1
ATOM 1873 C CA . LEU A 1 246 ? 25.048 4.253 -29.202 1.00 87.62 246 LEU A CA 1
ATOM 1874 C C . LEU A 1 246 ? 24.347 5.070 -28.112 1.00 87.62 246 LEU A C 1
ATOM 1876 O O . LEU A 1 246 ? 23.340 4.619 -27.577 1.00 87.62 246 LEU A O 1
ATOM 1880 N N . TYR A 1 247 ? 24.815 6.292 -27.844 1.00 90.94 247 TYR A N 1
ATOM 1881 C CA . TYR A 1 247 ? 24.187 7.193 -26.877 1.00 90.94 247 TYR A CA 1
ATOM 1882 C C . TYR A 1 247 ? 22.725 7.502 -27.242 1.00 90.94 247 TYR A C 1
ATOM 1884 O O . TYR A 1 247 ? 21.840 7.379 -26.400 1.00 90.94 247 TYR A O 1
ATOM 1892 N N . ASN A 1 248 ? 22.439 7.806 -28.512 1.00 91.81 248 ASN A N 1
ATOM 1893 C CA . ASN A 1 248 ? 21.067 8.010 -28.978 1.00 91.81 248 ASN A CA 1
ATOM 1894 C C . ASN A 1 248 ? 20.204 6.737 -28.851 1.00 91.81 248 ASN A C 1
ATOM 1896 O O . ASN A 1 248 ? 19.031 6.833 -28.503 1.00 91.81 248 ASN A O 1
ATOM 1900 N N . ALA A 1 249 ? 20.758 5.548 -29.107 1.00 90.88 249 ALA A N 1
ATOM 1901 C CA . ALA A 1 249 ? 20.044 4.283 -28.927 1.00 90.88 249 ALA A CA 1
ATOM 1902 C C . ALA A 1 249 ? 19.773 3.972 -27.442 1.00 90.88 249 ALA A C 1
ATOM 1904 O O . ALA A 1 249 ? 18.690 3.491 -27.111 1.00 90.88 249 ALA A O 1
ATOM 1905 N N . GLU A 1 250 ? 20.706 4.293 -26.539 1.00 90.06 250 GLU A N 1
ATOM 1906 C CA . GLU A 1 250 ? 20.496 4.216 -25.089 1.00 90.06 250 GLU A CA 1
ATOM 1907 C C . GLU A 1 250 ? 19.402 5.182 -24.617 1.00 90.06 250 GLU A C 1
ATOM 1909 O O . GLU A 1 250 ? 18.525 4.777 -23.857 1.00 90.06 250 GLU A O 1
ATOM 1914 N N . GLU A 1 251 ? 19.406 6.437 -25.076 1.00 90.38 251 GLU A N 1
ATOM 1915 C CA . GLU A 1 251 ? 18.367 7.418 -24.733 1.00 90.38 251 GLU A CA 1
ATOM 1916 C C . GLU A 1 251 ? 16.994 7.031 -25.306 1.00 90.38 251 GLU A C 1
ATOM 1918 O O . GLU A 1 251 ? 15.986 7.127 -24.606 1.00 90.38 251 GLU A O 1
ATOM 1923 N N . GLN A 1 252 ? 16.934 6.500 -26.533 1.00 90.12 252 GLN A N 1
ATOM 1924 C CA . GLN A 1 252 ? 15.697 5.947 -27.098 1.00 90.12 252 GLN A CA 1
ATOM 1925 C C . GLN A 1 252 ? 15.191 4.739 -26.293 1.00 90.12 252 GLN A C 1
ATOM 1927 O O . GLN A 1 252 ? 13.996 4.660 -26.000 1.00 90.12 252 GLN A O 1
ATOM 1932 N N . LEU A 1 253 ? 16.079 3.833 -25.868 1.00 89.31 253 LEU A N 1
ATOM 1933 C CA . LEU A 1 253 ? 15.721 2.704 -25.005 1.00 89.31 253 LEU A CA 1
ATOM 1934 C C . LEU A 1 253 ? 15.214 3.179 -23.634 1.00 89.31 253 LEU A C 1
ATOM 1936 O O . LEU A 1 253 ? 14.176 2.701 -23.179 1.00 89.31 253 LEU A O 1
ATOM 1940 N N . ARG A 1 254 ? 15.879 4.160 -23.007 1.00 82.56 254 ARG A N 1
ATOM 1941 C CA . ARG A 1 254 ? 15.438 4.797 -21.750 1.00 82.56 254 ARG A CA 1
ATOM 1942 C C . ARG A 1 254 ? 14.058 5.438 -21.907 1.00 82.56 254 ARG A C 1
ATOM 1944 O O . ARG A 1 254 ? 13.191 5.231 -21.061 1.00 82.56 254 ARG A O 1
ATOM 1951 N N . ALA A 1 255 ? 13.816 6.163 -23.000 1.00 81.81 255 ALA A N 1
ATOM 1952 C CA . ALA A 1 255 ? 12.519 6.773 -23.290 1.00 81.81 255 ALA A CA 1
ATOM 1953 C C . ALA A 1 255 ? 11.402 5.722 -23.440 1.00 81.81 255 ALA A C 1
ATOM 1955 O O . ALA A 1 255 ? 10.343 5.865 -22.827 1.00 81.81 255 ALA A O 1
ATOM 1956 N N . GLN A 1 256 ? 11.652 4.636 -24.180 1.00 86.56 256 GLN A N 1
ATOM 1957 C CA . GLN A 1 256 ? 10.694 3.535 -24.339 1.00 86.56 256 GLN A CA 1
ATOM 1958 C C . GLN A 1 256 ? 10.442 2.779 -23.023 1.00 86.56 256 GLN A C 1
ATOM 1960 O O . GLN A 1 256 ? 9.293 2.487 -22.696 1.00 86.56 256 GLN A O 1
ATOM 1965 N N . GLN A 1 257 ? 11.479 2.524 -22.218 1.00 80.56 257 GLN A N 1
ATOM 1966 C CA . GLN A 1 257 ? 11.342 1.921 -20.885 1.00 80.56 257 GLN A CA 1
ATOM 1967 C C . GLN A 1 257 ? 10.510 2.802 -19.939 1.00 80.56 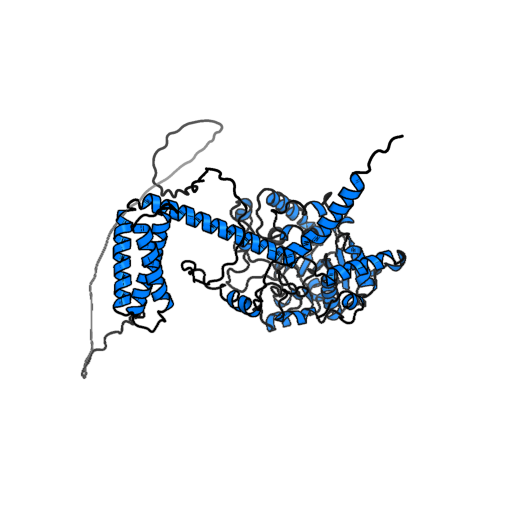257 GLN A C 1
ATOM 1969 O O . GLN A 1 257 ? 9.625 2.296 -19.247 1.00 80.56 257 GLN A O 1
ATOM 1974 N N . ASN A 1 258 ? 10.731 4.120 -19.950 1.00 75.94 258 ASN A N 1
ATOM 1975 C CA . ASN A 1 258 ? 9.942 5.076 -19.171 1.00 75.94 258 ASN A CA 1
ATOM 1976 C C . ASN A 1 258 ? 8.470 5.099 -19.620 1.00 75.94 258 ASN A C 1
ATOM 1978 O O . ASN A 1 258 ? 7.574 5.066 -18.776 1.00 75.94 258 ASN A O 1
ATOM 1982 N N . GLN A 1 259 ? 8.207 5.088 -20.932 1.00 80.56 259 GLN A N 1
ATOM 1983 C CA . GLN A 1 259 ? 6.849 5.037 -21.487 1.00 80.56 259 GLN A CA 1
ATOM 1984 C C . GLN A 1 259 ? 6.127 3.726 -21.129 1.00 80.56 259 GLN A C 1
ATOM 1986 O O . GLN A 1 259 ? 4.975 3.760 -20.695 1.00 80.56 259 GLN A O 1
ATOM 1991 N N . ALA A 1 260 ? 6.800 2.578 -21.245 1.00 83.69 260 ALA A N 1
ATOM 1992 C CA . ALA A 1 260 ? 6.248 1.281 -20.856 1.00 83.69 260 ALA A CA 1
ATOM 1993 C C . ALA A 1 260 ? 5.946 1.218 -19.346 1.00 83.69 260 ALA A C 1
ATOM 1995 O O . ALA A 1 260 ? 4.854 0.812 -18.950 1.00 83.69 260 ALA A O 1
ATOM 1996 N N . SER A 1 261 ? 6.872 1.692 -18.506 1.00 77.69 261 SER A N 1
ATOM 1997 C CA . SER A 1 261 ? 6.695 1.784 -17.050 1.00 77.69 261 SER A CA 1
ATOM 1998 C C . SER A 1 261 ? 5.495 2.661 -16.667 1.00 77.69 261 SER A C 1
ATOM 2000 O O . SER A 1 261 ? 4.650 2.249 -15.867 1.00 77.69 261 SER A O 1
ATOM 2002 N N . PHE A 1 262 ? 5.355 3.831 -17.302 1.00 79.38 262 PHE A N 1
ATOM 2003 C CA . PHE A 1 262 ? 4.202 4.715 -17.122 1.00 79.38 262 PHE A CA 1
ATOM 2004 C C . PHE A 1 262 ? 2.881 4.022 -17.484 1.00 79.38 262 PHE A C 1
ATOM 2006 O O . PHE A 1 262 ? 1.937 4.071 -16.699 1.00 79.38 262 PHE A O 1
ATOM 2013 N N . LEU A 1 263 ? 2.815 3.328 -18.627 1.00 81.06 263 LEU A N 1
ATOM 2014 C CA . LEU A 1 263 ? 1.606 2.614 -19.056 1.00 81.06 263 LEU A CA 1
ATOM 2015 C C . LEU A 1 263 ? 1.229 1.469 -18.103 1.00 81.06 263 LEU A C 1
ATOM 2017 O O . LEU A 1 263 ? 0.050 1.304 -17.792 1.00 81.06 263 LEU A O 1
ATOM 2021 N N . VAL A 1 264 ? 2.205 0.724 -17.573 1.00 79.75 264 VAL A N 1
ATOM 2022 C CA . VAL A 1 264 ? 1.957 -0.326 -16.568 1.00 79.75 264 VAL A CA 1
ATOM 2023 C C . VAL A 1 264 ? 1.446 0.272 -15.248 1.00 79.75 264 VAL A C 1
ATOM 2025 O O . VAL A 1 264 ? 0.505 -0.266 -14.663 1.00 79.75 264 VAL A O 1
ATOM 2028 N N . HIS A 1 265 ? 2.008 1.397 -14.792 1.00 74.00 265 HIS A N 1
ATOM 2029 C CA . HIS A 1 265 ? 1.552 2.106 -13.587 1.00 74.00 265 HIS A CA 1
ATOM 2030 C C . HIS A 1 265 ? 0.215 2.849 -13.760 1.00 74.00 265 HIS A C 1
ATOM 2032 O O . HIS A 1 265 ? -0.487 3.082 -12.775 1.00 74.00 265 HIS A O 1
ATOM 2038 N N . LEU A 1 266 ? -0.155 3.212 -14.990 1.00 76.88 266 LEU A N 1
ATOM 2039 C CA . LEU A 1 266 ? -1.486 3.715 -15.319 1.00 76.88 266 LEU A CA 1
ATOM 2040 C C . LEU A 1 266 ? -2.507 2.568 -15.289 1.00 76.88 266 LEU A C 1
ATOM 2042 O O . LEU A 1 266 ? -3.528 2.673 -14.613 1.00 76.88 266 LEU A O 1
ATOM 2046 N N . ASN A 1 267 ? -2.203 1.444 -15.945 1.00 78.88 267 ASN A N 1
ATOM 2047 C CA . ASN A 1 267 ? -3.094 0.285 -16.028 1.00 78.88 267 ASN A CA 1
ATOM 2048 C C . ASN A 1 267 ? -3.329 -0.408 -14.669 1.00 78.88 267 ASN A C 1
ATOM 2050 O O . ASN A 1 267 ? -4.399 -0.963 -14.439 1.00 78.88 267 ASN A O 1
ATOM 2054 N N . SER A 1 268 ? -2.376 -0.346 -13.731 1.00 75.62 268 SER A N 1
ATOM 2055 C CA . SER A 1 268 ? -2.589 -0.833 -12.356 1.00 75.62 268 SER A CA 1
ATOM 2056 C C . SER A 1 268 ? -3.496 0.066 -11.501 1.00 75.62 268 SER A C 1
ATOM 2058 O O . SER A 1 268 ? -3.815 -0.289 -10.365 1.00 75.62 268 SER A O 1
ATOM 2060 N N . ARG A 1 269 ? -3.925 1.217 -12.041 1.00 73.31 269 ARG A N 1
ATOM 2061 C CA . ARG A 1 269 ? -4.795 2.210 -11.389 1.00 73.31 269 ARG A CA 1
ATOM 2062 C C . ARG A 1 269 ? -6.083 2.523 -12.145 1.00 73.31 269 ARG A C 1
ATOM 2064 O O . ARG A 1 269 ? -7.000 3.087 -11.555 1.00 73.31 269 ARG A O 1
ATOM 2071 N N . THR A 1 270 ? -6.179 2.187 -13.428 1.00 72.06 270 THR A N 1
ATOM 2072 C CA . THR A 1 270 ? -7.438 2.292 -14.172 1.00 72.06 270 THR A CA 1
ATOM 2073 C C . THR A 1 270 ? -8.483 1.375 -13.549 1.00 72.06 270 THR A C 1
ATOM 2075 O O . THR A 1 270 ? -8.292 0.160 -13.505 1.00 72.06 270 THR A O 1
ATOM 2078 N N . PHE A 1 271 ? -9.599 1.945 -13.093 1.00 73.88 271 PHE A N 1
ATOM 2079 C CA . PHE A 1 271 ? -10.726 1.164 -12.589 1.00 73.88 271 PHE A CA 1
ATOM 2080 C C . PHE A 1 271 ? -11.308 0.282 -13.708 1.00 73.88 271 PHE A C 1
ATOM 2082 O O . PHE A 1 271 ? -11.698 0.813 -14.753 1.00 73.88 271 PHE A O 1
ATOM 2089 N N . PRO A 1 272 ? -11.427 -1.045 -13.506 1.00 88.44 272 PRO A N 1
ATOM 2090 C CA . PRO A 1 272 ? -12.192 -1.907 -14.397 1.00 88.44 272 PRO A CA 1
ATOM 2091 C C . PRO A 1 272 ? -13.630 -1.408 -14.545 1.00 88.44 272 PRO A C 1
ATOM 2093 O O . PRO A 1 272 ? -14.227 -0.911 -13.587 1.00 88.44 272 PRO A O 1
ATOM 2096 N N . LYS A 1 273 ? -14.220 -1.600 -15.731 1.00 91.44 273 LYS A N 1
ATOM 2097 C CA . LYS A 1 273 ? -15.584 -1.133 -16.047 1.00 91.44 273 LYS A CA 1
ATOM 2098 C C . LYS A 1 273 ? -16.625 -1.607 -15.025 1.00 91.44 273 LYS A C 1
ATOM 2100 O O . LYS A 1 273 ? -17.501 -0.828 -14.661 1.00 91.44 273 LYS A O 1
ATOM 2105 N N . GLY A 1 274 ? -16.489 -2.839 -14.524 1.00 93.31 274 GLY A N 1
ATOM 2106 C CA . GLY A 1 274 ? -17.348 -3.377 -13.468 1.00 93.31 274 GLY A CA 1
ATOM 2107 C C . GLY A 1 274 ? -17.202 -2.639 -12.136 1.00 93.31 274 GLY A C 1
ATOM 2108 O O . GLY A 1 274 ? -18.208 -2.224 -11.568 1.00 93.31 274 GLY A O 1
ATOM 2109 N N . LEU A 1 275 ? -15.972 -2.374 -11.672 1.00 92.69 275 LEU A N 1
ATOM 2110 C CA . LEU A 1 275 ? -15.748 -1.615 -10.431 1.00 92.69 275 LEU A CA 1
ATOM 2111 C C . LEU A 1 275 ? -16.244 -0.165 -10.544 1.00 92.69 275 LEU A C 1
ATOM 2113 O O . LEU A 1 275 ? -16.805 0.366 -9.591 1.00 92.69 275 LEU A O 1
ATOM 2117 N N . HIS A 1 276 ? -16.097 0.467 -11.712 1.00 93.12 276 HIS A N 1
ATOM 2118 C CA . HIS A 1 276 ? -16.656 1.801 -11.945 1.00 93.12 276 HIS A CA 1
ATOM 2119 C C . HIS A 1 276 ? -18.197 1.793 -11.947 1.00 93.12 276 HIS A C 1
ATOM 2121 O O . HIS A 1 276 ? -18.812 2.637 -11.299 1.00 93.12 276 HIS A O 1
ATOM 2127 N N . CYS A 1 277 ? -18.822 0.810 -12.608 1.00 96.50 277 CYS A N 1
ATOM 2128 C CA . CYS A 1 277 ? -20.271 0.590 -12.558 1.00 96.50 277 CYS A CA 1
ATOM 2129 C C . CYS A 1 277 ? -20.769 0.403 -11.115 1.00 96.50 277 CYS A C 1
ATOM 2131 O O . CYS A 1 277 ? -21.757 1.023 -10.724 1.00 96.50 277 CYS A O 1
ATOM 2133 N N . LEU A 1 278 ? -20.055 -0.396 -10.315 1.00 96.44 278 LEU A N 1
ATOM 2134 C CA . LEU A 1 278 ? -20.365 -0.649 -8.911 1.00 96.44 278 LEU A CA 1
ATOM 2135 C C . LEU A 1 278 ? -20.337 0.647 -8.093 1.00 96.44 278 LEU A C 1
ATOM 2137 O O . LEU A 1 278 ? -21.343 0.985 -7.470 1.00 96.44 278 LEU A O 1
ATOM 2141 N N . SER A 1 279 ? -19.234 1.405 -8.137 1.00 95.75 279 SER A N 1
ATOM 2142 C CA . SER A 1 279 ? -19.135 2.684 -7.421 1.00 95.75 279 SER A CA 1
ATOM 2143 C C . SER A 1 279 ? -20.222 3.672 -7.853 1.00 95.75 279 SER A C 1
ATOM 2145 O O . SER A 1 279 ? -20.796 4.352 -7.003 1.00 95.75 279 SER A O 1
ATOM 2147 N N . MET A 1 280 ? -20.565 3.726 -9.145 1.00 96.12 280 MET A N 1
ATOM 2148 C CA . MET A 1 280 ? -21.642 4.593 -9.629 1.00 96.12 280 MET A CA 1
ATOM 2149 C C . MET A 1 280 ? -23.024 4.168 -9.115 1.00 96.12 280 MET A C 1
ATOM 2151 O O . MET A 1 280 ? -23.747 5.019 -8.603 1.00 96.12 280 MET A O 1
ATOM 2155 N N . ARG A 1 281 ? -23.380 2.875 -9.178 1.00 96.88 281 ARG A N 1
ATOM 2156 C CA . ARG A 1 281 ? -24.660 2.368 -8.642 1.00 96.88 281 ARG A CA 1
ATOM 2157 C C . ARG A 1 281 ? -24.789 2.651 -7.147 1.00 96.88 281 ARG A C 1
ATOM 2159 O O . ARG A 1 281 ? -25.766 3.257 -6.726 1.00 96.88 281 ARG A O 1
ATOM 2166 N N . LEU A 1 282 ? -23.778 2.280 -6.362 1.00 97.94 282 LEU A N 1
ATOM 2167 C CA . LEU A 1 282 ? -23.753 2.508 -4.914 1.00 97.94 282 LEU A CA 1
ATOM 2168 C C . LEU A 1 282 ? -23.859 4.003 -4.561 1.00 97.94 282 LEU A C 1
ATOM 2170 O O . LEU A 1 282 ? -24.506 4.361 -3.581 1.00 97.94 282 LEU A O 1
ATOM 2174 N N . THR A 1 283 ? -23.279 4.883 -5.383 1.00 97.69 283 THR A N 1
ATOM 2175 C CA . THR A 1 283 ? -23.426 6.341 -5.240 1.00 97.69 283 THR A CA 1
ATOM 2176 C C . THR A 1 283 ? -24.859 6.806 -5.509 1.00 97.69 283 THR A C 1
ATOM 2178 O O . THR A 1 283 ? -25.363 7.659 -4.782 1.00 97.69 283 THR A O 1
ATOM 2181 N N . THR A 1 284 ? -25.544 6.247 -6.512 1.00 97.25 284 THR A N 1
ATOM 2182 C CA . THR A 1 284 ? -26.965 6.540 -6.769 1.00 97.25 284 THR A CA 1
ATOM 2183 C C . THR A 1 284 ? -27.849 6.121 -5.593 1.00 97.25 284 THR A C 1
ATOM 2185 O O . THR A 1 284 ? -28.637 6.939 -5.121 1.00 97.25 284 THR A O 1
ATOM 2188 N N . GLU A 1 285 ? -27.678 4.904 -5.069 1.00 96.38 285 GLU A N 1
ATOM 2189 C CA . GLU A 1 285 ? -28.447 4.419 -3.912 1.00 96.38 285 GLU A CA 1
ATOM 2190 C C . GLU A 1 285 ? -28.180 5.256 -2.645 1.00 96.38 285 GLU A C 1
ATOM 2192 O O . GLU A 1 285 ? -29.118 5.632 -1.943 1.00 96.38 285 GLU A O 1
ATOM 2197 N N . TYR A 1 286 ? -26.921 5.645 -2.390 1.00 97.25 286 TYR A N 1
ATOM 2198 C CA . TYR A 1 286 ? -26.561 6.530 -1.272 1.00 97.25 286 TYR A CA 1
ATOM 2199 C C . TYR A 1 286 ? -27.367 7.836 -1.283 1.00 97.25 286 TYR A C 1
ATOM 2201 O O . TYR A 1 286 ? -27.862 8.275 -0.244 1.00 97.25 286 TYR A O 1
ATOM 2209 N N . PHE A 1 287 ? -27.503 8.465 -2.455 1.00 96.94 287 PHE A N 1
ATOM 2210 C CA . PHE A 1 287 ? -28.258 9.711 -2.597 1.00 96.94 287 PHE A CA 1
ATOM 2211 C C . PHE A 1 287 ? -29.782 9.507 -2.623 1.00 96.94 287 PHE A C 1
ATOM 2213 O O . PHE A 1 287 ? -30.500 10.466 -2.344 1.00 96.94 287 PHE A O 1
ATOM 2220 N N . ALA A 1 288 ? -30.270 8.291 -2.891 1.00 96.50 288 ALA A N 1
ATOM 2221 C CA . ALA A 1 288 ? -31.685 7.932 -2.777 1.00 96.50 288 ALA A CA 1
ATOM 2222 C C . ALA A 1 288 ? -32.131 7.684 -1.319 1.00 96.50 288 ALA A C 1
ATOM 2224 O O . ALA A 1 288 ? -33.277 7.974 -0.975 1.00 96.50 288 ALA A O 1
ATOM 2225 N N . LEU A 1 289 ? -31.241 7.191 -0.447 1.00 95.88 289 LEU A N 1
ATOM 2226 C CA . LEU A 1 289 ? -31.517 7.044 0.989 1.00 95.88 289 LEU A CA 1
ATOM 2227 C C . LEU A 1 289 ? -31.687 8.400 1.691 1.00 95.88 289 LEU A C 1
ATOM 2229 O O . LEU A 1 289 ? -30.940 9.344 1.427 1.00 95.88 289 LEU A O 1
ATOM 2233 N N . GLN A 1 290 ? -32.595 8.468 2.668 1.00 93.56 290 GLN A N 1
ATOM 2234 C CA . GLN A 1 290 ? -32.681 9.592 3.612 1.00 93.56 290 GLN A CA 1
ATOM 2235 C C . GLN A 1 290 ? -31.410 9.674 4.488 1.00 93.56 290 GLN A C 1
ATOM 2237 O O . GLN A 1 290 ? -30.824 8.625 4.765 1.00 93.56 290 GLN A O 1
ATOM 2242 N N . PRO A 1 291 ? -30.951 10.869 4.919 1.00 90.69 291 PRO A N 1
ATOM 2243 C CA . PRO A 1 291 ? -29.714 11.031 5.695 1.00 90.69 291 PRO A CA 1
ATOM 2244 C C . PRO A 1 291 ? -29.622 10.156 6.951 1.00 90.69 291 PRO A C 1
ATOM 2246 O O . PRO A 1 291 ? -28.559 9.615 7.244 1.00 90.69 291 PRO A O 1
ATOM 2249 N N . GLU A 1 292 ? -30.741 9.977 7.646 1.00 88.12 292 GLU A N 1
ATOM 2250 C CA . GLU A 1 292 ? -30.887 9.215 8.890 1.00 88.12 292 GLU A CA 1
ATOM 2251 C C . GLU A 1 292 ? -30.670 7.708 8.663 1.00 88.12 292 GLU A C 1
ATOM 2253 O O . GLU A 1 292 ? -30.181 6.999 9.535 1.00 88.12 292 GLU A O 1
ATOM 2258 N N . MET A 1 293 ? -30.952 7.223 7.449 1.00 88.06 293 MET A N 1
ATOM 2259 C CA . MET A 1 293 ? -30.746 5.829 7.035 1.00 88.06 293 MET A CA 1
ATOM 2260 C C . MET A 1 293 ? -29.294 5.533 6.615 1.00 88.06 293 MET A C 1
ATOM 2262 O O . MET A 1 293 ? -29.019 4.461 6.076 1.00 88.06 293 MET A O 1
ATOM 2266 N N . ARG A 1 294 ? -28.364 6.480 6.812 1.00 90.69 294 ARG A N 1
ATOM 2267 C CA . ARG A 1 294 ? -26.949 6.360 6.412 1.00 90.69 294 ARG A CA 1
ATOM 2268 C C . ARG A 1 294 ? -25.996 6.121 7.590 1.00 90.69 294 ARG A C 1
ATOM 2270 O O . ARG A 1 294 ? -24.780 6.169 7.399 1.00 90.69 294 ARG A O 1
ATOM 2277 N N . GLU A 1 295 ? -26.516 5.881 8.794 1.00 88.25 295 GLU A N 1
ATOM 2278 C CA . GLU A 1 295 ? -25.698 5.544 9.963 1.00 88.25 295 GLU A CA 1
ATOM 2279 C C . GLU A 1 295 ? -25.096 4.133 9.860 1.00 88.25 295 GLU A C 1
ATOM 2281 O O . GLU A 1 295 ? -25.776 3.158 9.548 1.00 88.25 295 GLU A O 1
ATOM 2286 N N . LEU A 1 296 ? -23.795 4.023 10.144 1.00 90.12 296 LEU A N 1
ATOM 2287 C CA . LEU A 1 296 ? -23.055 2.760 10.112 1.00 90.12 296 LEU A CA 1
ATOM 2288 C C . LEU A 1 296 ? -23.157 2.014 11.451 1.00 90.12 296 LEU A C 1
ATOM 2290 O O . LEU A 1 296 ? -23.207 2.620 12.526 1.00 90.12 296 LEU A O 1
ATOM 2294 N N . ALA A 1 297 ? -23.134 0.682 11.379 1.00 79.00 297 ALA A N 1
ATOM 2295 C CA . ALA A 1 297 ? -23.280 -0.193 12.536 1.00 79.00 297 ALA A CA 1
ATOM 2296 C C . ALA A 1 297 ? -22.219 0.049 13.630 1.00 79.00 297 ALA A C 1
ATOM 2298 O O . ALA A 1 297 ? -21.039 0.292 13.359 1.00 79.00 297 ALA A O 1
ATOM 2299 N N . ASN A 1 298 ? -22.654 -0.079 14.888 1.00 83.62 298 ASN A N 1
ATOM 2300 C CA . ASN A 1 298 ? -21.819 -0.024 16.095 1.00 83.62 298 ASN A CA 1
ATOM 2301 C C . ASN A 1 298 ? -21.004 1.279 16.267 1.00 83.62 298 ASN A C 1
ATOM 2303 O O . ASN A 1 298 ? -19.980 1.291 16.954 1.00 83.62 298 ASN A O 1
ATOM 2307 N N . SER A 1 299 ? -21.485 2.395 15.706 1.00 80.38 299 SER A N 1
ATOM 2308 C CA . SER A 1 299 ? -20.868 3.734 15.762 1.00 80.38 299 SER A CA 1
ATOM 2309 C C . SER A 1 299 ? -20.430 4.184 17.169 1.00 80.38 299 SER A C 1
ATOM 2311 O O . SER A 1 299 ? -19.402 4.843 17.319 1.00 80.38 299 SER A O 1
ATOM 2313 N N . GLN A 1 300 ? -21.137 3.767 18.226 1.00 84.00 300 GLN A N 1
ATOM 2314 C CA . GLN A 1 300 ? -20.792 4.073 19.623 1.00 84.00 300 GLN A CA 1
ATOM 2315 C C . GLN A 1 300 ? -19.435 3.497 20.083 1.00 84.00 300 GLN A C 1
ATOM 2317 O O . GLN A 1 300 ? -18.830 4.023 21.018 1.00 84.00 300 GLN A O 1
ATOM 2322 N N . ASN A 1 301 ? -18.929 2.438 19.442 1.00 87.81 301 ASN A N 1
ATOM 2323 C CA . ASN A 1 301 ? -17.625 1.850 19.768 1.00 87.81 301 ASN A CA 1
ATOM 2324 C C . ASN A 1 301 ? -16.444 2.637 19.172 1.00 87.81 301 ASN A C 1
ATOM 2326 O O . ASN A 1 301 ? -15.323 2.491 19.649 1.00 87.81 301 ASN A O 1
ATOM 2330 N N . VAL A 1 302 ? -16.677 3.508 18.183 1.00 87.88 302 VAL A N 1
ATOM 2331 C CA . VAL A 1 302 ? -15.624 4.211 17.419 1.00 87.88 302 VAL A CA 1
ATOM 2332 C C . VAL A 1 302 ? -14.692 5.054 18.304 1.00 87.88 302 VAL A C 1
ATOM 2334 O O . VAL A 1 302 ? -13.516 5.215 17.985 1.00 87.88 302 VAL A O 1
ATOM 2337 N N . ASN A 1 303 ? -15.193 5.548 19.441 1.00 85.19 303 ASN A N 1
ATOM 2338 C CA . ASN A 1 303 ? -14.449 6.396 20.378 1.00 85.19 303 ASN A CA 1
ATOM 2339 C C . ASN A 1 303 ? -13.791 5.629 21.550 1.00 85.19 303 ASN A C 1
ATOM 2341 O O . ASN A 1 303 ? -13.130 6.249 22.386 1.00 85.19 303 ASN A O 1
ATOM 2345 N N . LYS A 1 304 ? -13.971 4.303 21.652 1.00 91.69 304 LYS A N 1
ATOM 2346 C CA . LYS A 1 304 ? -13.493 3.482 22.780 1.00 91.69 304 LYS A CA 1
ATOM 2347 C C . LYS A 1 304 ? -12.028 3.074 22.598 1.00 91.69 304 LYS A C 1
ATOM 2349 O O . LYS A 1 304 ? -11.733 2.048 22.002 1.00 91.69 304 LYS A O 1
ATOM 2354 N N . SER A 1 305 ? -11.115 3.902 23.112 1.00 89.38 305 SER A N 1
ATOM 2355 C CA . SER A 1 305 ? -9.653 3.7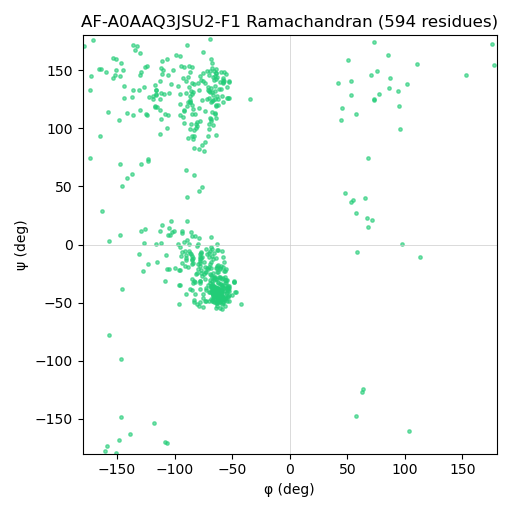86 22.904 1.00 89.38 305 SER A CA 1
ATOM 2356 C C . SER A 1 305 ? -8.965 2.513 23.438 1.00 89.38 305 SER A C 1
ATOM 2358 O O . SER A 1 305 ? -7.760 2.342 23.246 1.00 89.38 305 SER A O 1
ATOM 2360 N N . ASP A 1 306 ? -9.709 1.649 24.125 1.00 90.25 306 ASP A N 1
ATOM 2361 C CA . ASP A 1 306 ? -9.337 0.318 24.607 1.00 90.25 306 ASP A CA 1
ATOM 2362 C C . ASP A 1 306 ? -9.562 -0.808 23.573 1.00 90.25 306 ASP A C 1
ATOM 2364 O O . ASP A 1 306 ? -9.132 -1.939 23.802 1.00 90.25 306 ASP A O 1
ATOM 2368 N N . LEU A 1 307 ? -10.188 -0.503 22.431 1.00 96.31 307 LEU A N 1
ATOM 2369 C CA . LEU A 1 307 ? -10.495 -1.455 21.361 1.00 96.31 307 LEU A CA 1
ATOM 2370 C C . LEU A 1 307 ? -9.374 -1.599 20.309 1.00 96.31 307 LEU A C 1
ATOM 2372 O O . LEU A 1 307 ? -8.385 -0.859 20.273 1.00 96.31 307 LEU A O 1
ATOM 2376 N N . TYR A 1 308 ? -9.530 -2.576 19.412 1.00 97.69 308 TYR A N 1
ATOM 2377 C CA . TYR A 1 308 ? -8.601 -2.840 18.316 1.00 97.69 308 TYR A CA 1
ATOM 2378 C C . TYR A 1 308 ? -8.929 -1.949 17.111 1.00 97.69 308 TYR A C 1
ATOM 2380 O O . TYR A 1 308 ? -9.767 -2.279 16.273 1.00 97.69 308 TYR A O 1
ATOM 2388 N N . HIS A 1 309 ? -8.267 -0.791 17.043 1.00 98.19 309 HIS A N 1
ATOM 2389 C CA . HIS A 1 309 ? -8.439 0.208 15.986 1.00 98.19 309 HIS A CA 1
ATOM 2390 C C . HIS A 1 309 ? -7.582 -0.065 14.734 1.00 98.19 309 HIS A C 1
ATOM 2392 O O . HIS A 1 309 ? -6.348 -0.038 14.781 1.00 98.19 309 HIS A O 1
ATOM 2398 N N . TYR A 1 310 ? -8.237 -0.238 13.588 1.00 98.50 310 TYR A N 1
ATOM 2399 C CA . TYR A 1 310 ? -7.623 -0.469 12.280 1.00 98.50 310 TYR A CA 1
ATOM 2400 C C . TYR A 1 310 ? -7.872 0.732 11.359 1.00 98.50 310 TYR A C 1
ATOM 2402 O O . TYR A 1 310 ? -9.020 1.107 11.130 1.00 98.50 310 TYR A O 1
ATOM 2410 N N . ALA A 1 311 ? -6.821 1.324 10.796 1.00 98.50 311 ALA A N 1
ATOM 2411 C CA . ALA A 1 311 ? -6.926 2.346 9.755 1.00 98.50 311 ALA A CA 1
ATOM 2412 C C . ALA A 1 311 ? -6.796 1.708 8.366 1.00 98.50 311 ALA A C 1
ATOM 2414 O O . ALA A 1 311 ? -5.832 0.986 8.113 1.00 98.50 311 ALA A O 1
ATOM 2415 N N . ILE A 1 312 ? -7.732 2.014 7.461 1.00 98.50 312 ILE A N 1
ATOM 2416 C CA . ILE A 1 312 ? -7.700 1.579 6.055 1.00 98.50 312 ILE A CA 1
ATOM 2417 C C . ILE A 1 312 ? -7.942 2.800 5.170 1.00 98.50 312 ILE A C 1
ATOM 2419 O O . ILE A 1 312 ? -9.014 3.400 5.214 1.00 98.50 312 ILE A O 1
ATOM 2423 N N . PHE A 1 313 ? -6.966 3.191 4.354 1.00 97.06 313 PHE A N 1
ATOM 2424 C CA . PHE A 1 313 ? -7.112 4.340 3.454 1.00 97.06 313 PHE A CA 1
ATOM 2425 C C . PHE A 1 313 ? -7.296 3.837 2.018 1.00 97.06 313 PHE A C 1
ATOM 2427 O O . PHE A 1 313 ? -6.378 3.250 1.450 1.00 97.06 313 PHE A O 1
ATOM 2434 N N . SER A 1 314 ? -8.492 4.020 1.447 1.00 95.38 314 SER A N 1
ATOM 2435 C CA . SER A 1 314 ? -8.887 3.403 0.173 1.00 95.38 314 SER A CA 1
ATOM 2436 C C . SER A 1 314 ? -9.777 4.306 -0.677 1.00 95.38 314 SER A C 1
ATOM 2438 O O . SER A 1 314 ? -10.748 4.864 -0.183 1.00 95.38 314 SER A O 1
ATOM 2440 N N . ASP A 1 315 ? -9.485 4.358 -1.973 1.00 92.62 315 ASP A N 1
ATOM 2441 C CA . ASP A 1 315 ? -10.353 4.848 -3.051 1.00 92.62 315 ASP A CA 1
ATOM 2442 C C . ASP A 1 315 ? -11.168 3.710 -3.714 1.00 92.62 315 ASP A C 1
ATOM 2444 O O . ASP A 1 315 ? -12.040 3.956 -4.541 1.00 92.62 315 ASP A O 1
ATOM 2448 N N . ASN A 1 316 ? -10.917 2.448 -3.348 1.00 94.31 316 ASN A N 1
ATOM 2449 C CA . ASN A 1 316 ? -11.523 1.260 -3.949 1.00 94.31 316 ASN A CA 1
ATOM 2450 C C . ASN A 1 316 ? -12.396 0.500 -2.932 1.00 94.31 316 ASN A C 1
ATOM 2452 O O . ASN A 1 316 ? -11.908 0.001 -1.911 1.00 94.31 316 ASN A O 1
ATOM 2456 N N . VAL A 1 317 ? -13.692 0.399 -3.244 1.00 96.25 317 VAL A N 1
ATOM 2457 C CA . VAL A 1 317 ? -14.721 -0.257 -2.420 1.00 96.25 317 VAL A CA 1
ATOM 2458 C C . VAL A 1 317 ? -14.447 -1.753 -2.251 1.00 96.25 317 VAL A C 1
ATOM 2460 O O . VAL A 1 317 ? -14.405 -2.242 -1.128 1.00 96.25 317 VAL A O 1
ATOM 2463 N N . VAL A 1 318 ? -14.193 -2.477 -3.347 1.00 95.81 318 VAL A N 1
ATOM 2464 C CA . VAL A 1 318 ? -13.951 -3.935 -3.325 1.00 95.81 318 VAL A CA 1
ATOM 2465 C C . VAL A 1 318 ? -12.645 -4.271 -2.605 1.00 95.81 318 VAL A C 1
ATOM 2467 O O . VAL A 1 318 ? -12.571 -5.273 -1.899 1.00 95.81 318 VAL A O 1
ATOM 2470 N N . ALA A 1 319 ? -11.633 -3.411 -2.735 1.00 96.38 319 ALA A N 1
ATOM 2471 C CA . ALA A 1 319 ? -10.377 -3.539 -2.002 1.00 96.38 319 ALA A CA 1
ATOM 2472 C C . ALA A 1 319 ? -10.591 -3.406 -0.483 1.00 96.38 319 ALA A C 1
ATOM 2474 O O . ALA A 1 319 ? -10.268 -4.315 0.280 1.00 96.38 319 ALA A O 1
ATOM 2475 N N . CYS A 1 320 ? -11.253 -2.324 -0.055 1.00 97.88 320 CYS A N 1
ATOM 2476 C CA . CYS A 1 320 ? -11.590 -2.106 1.351 1.00 97.88 320 CYS A CA 1
ATOM 2477 C C . CYS A 1 320 ? -12.478 -3.229 1.920 1.00 97.88 320 CYS A C 1
ATOM 2479 O O . CYS A 1 320 ? -12.220 -3.710 3.023 1.00 97.88 320 CYS A O 1
ATOM 2481 N N . ALA A 1 321 ? -13.464 -3.698 1.148 1.00 97.81 321 ALA A N 1
ATOM 2482 C CA . ALA A 1 321 ? -14.344 -4.801 1.524 1.00 97.81 321 ALA A CA 1
ATOM 2483 C C . ALA A 1 321 ? -13.573 -6.093 1.828 1.00 97.81 321 ALA A C 1
ATOM 2485 O O . ALA A 1 321 ? -13.828 -6.716 2.853 1.00 97.81 321 ALA A O 1
ATOM 2486 N N . VAL A 1 322 ? -12.597 -6.483 0.998 1.00 98.38 322 VAL A N 1
ATOM 2487 C CA . VAL A 1 322 ? -11.793 -7.690 1.255 1.00 98.38 322 VAL A CA 1
ATOM 2488 C C . VAL A 1 322 ? -10.910 -7.535 2.490 1.00 98.38 322 VAL A C 1
ATOM 2490 O O . VAL A 1 322 ? -10.857 -8.456 3.309 1.00 98.38 322 VAL A O 1
ATOM 2493 N N . THR A 1 323 ? -10.256 -6.386 2.683 1.00 98.62 323 THR A N 1
ATOM 2494 C CA . THR A 1 323 ? -9.451 -6.149 3.892 1.00 98.62 323 THR A CA 1
ATOM 2495 C C . THR A 1 323 ? -10.318 -6.196 5.158 1.00 98.62 323 THR A C 1
ATOM 2497 O O . THR A 1 323 ? -9.956 -6.889 6.107 1.00 98.62 323 THR A O 1
ATOM 2500 N N . VAL A 1 324 ? -11.496 -5.561 5.163 1.00 98.44 324 VAL A N 1
ATOM 2501 C CA . VAL A 1 324 ? -12.449 -5.608 6.289 1.00 98.44 324 VAL A CA 1
ATOM 2502 C C . VAL A 1 324 ? -12.973 -7.031 6.523 1.00 98.44 324 VAL A C 1
ATOM 2504 O O . VAL A 1 324 ? -12.808 -7.567 7.620 1.00 98.44 324 VAL A O 1
ATOM 2507 N N . ASN A 1 325 ? -13.529 -7.683 5.495 1.00 98.06 325 ASN A N 1
ATOM 2508 C CA . ASN A 1 325 ? -14.120 -9.022 5.599 1.00 98.06 325 ASN A CA 1
ATOM 2509 C C . ASN A 1 325 ? -13.099 -10.064 6.073 1.00 98.06 325 ASN A C 1
ATOM 2511 O O . ASN A 1 325 ? -13.409 -10.881 6.941 1.00 98.06 325 ASN A O 1
ATOM 2515 N N . SER A 1 326 ? -11.874 -10.033 5.538 1.00 98.56 326 SER A N 1
ATOM 2516 C CA . SER A 1 326 ? -10.810 -10.964 5.935 1.00 98.56 326 SER A CA 1
ATOM 2517 C C . SER A 1 326 ? -10.296 -10.707 7.355 1.00 98.56 326 SER A C 1
ATOM 2519 O O . SER A 1 326 ? -10.003 -11.662 8.071 1.00 98.56 326 SER A O 1
ATOM 2521 N N . THR A 1 327 ? -10.269 -9.450 7.812 1.00 98.56 327 THR A N 1
ATOM 2522 C CA . THR A 1 327 ? -9.909 -9.112 9.201 1.00 98.56 327 THR A CA 1
ATOM 2523 C C . THR A 1 327 ? -10.974 -9.600 10.190 1.00 98.56 327 THR A C 1
ATOM 2525 O O . THR A 1 327 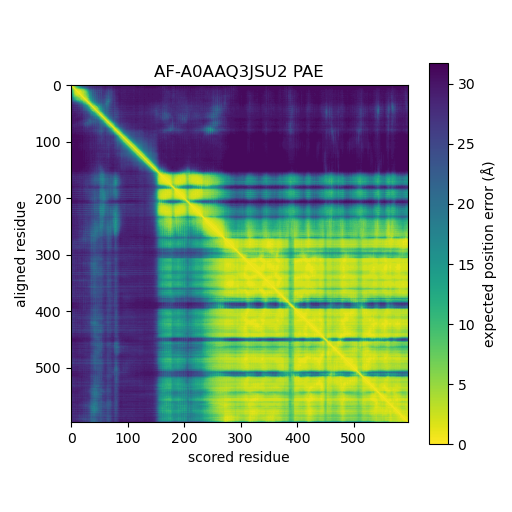? -10.634 -10.259 11.168 1.00 98.56 327 THR A O 1
ATOM 2528 N N . VAL A 1 328 ? -12.266 -9.352 9.928 1.00 97.62 328 VAL A N 1
ATOM 2529 C CA . VAL A 1 328 ? -13.361 -9.795 10.820 1.00 97.62 328 VAL A CA 1
ATOM 2530 C C . VAL A 1 328 ? -13.472 -11.320 10.859 1.00 97.62 328 VAL A C 1
ATOM 2532 O O . VAL A 1 328 ? -13.503 -11.904 11.937 1.00 97.62 328 VAL A O 1
ATOM 2535 N N . SER A 1 329 ? -13.494 -11.982 9.697 1.00 97.00 329 SER A N 1
ATOM 2536 C CA . SER A 1 329 ? -13.715 -13.438 9.604 1.00 97.00 329 SER A CA 1
ATOM 2537 C C . SER A 1 329 ? -12.558 -14.304 10.116 1.00 97.00 329 SER A C 1
ATOM 2539 O O . SER A 1 329 ? -12.710 -15.521 10.209 1.00 97.00 329 SER A O 1
ATOM 2541 N N . THR A 1 330 ? -11.410 -13.705 10.449 1.00 97.19 330 THR A N 1
ATOM 2542 C CA . THR A 1 330 ? -10.242 -14.415 11.002 1.00 97.19 330 THR A CA 1
ATOM 2543 C C . THR A 1 330 ? -9.870 -13.985 12.423 1.00 97.19 330 THR A C 1
ATOM 2545 O O . THR A 1 330 ? -8.920 -14.537 12.984 1.00 97.19 330 THR A O 1
ATOM 2548 N N . SER A 1 331 ? -10.612 -13.045 13.020 1.00 97.62 331 SER A N 1
ATOM 2549 C CA . SER A 1 331 ? -10.386 -12.594 14.394 1.00 97.62 331 SER A CA 1
ATOM 2550 C C . SER A 1 331 ? -11.072 -13.481 15.435 1.00 97.62 331 SER A C 1
ATOM 2552 O O . SER A 1 331 ? -12.097 -14.107 15.170 1.00 97.62 331 SER A O 1
ATOM 2554 N N . MET A 1 332 ? -10.496 -13.518 16.637 1.00 97.19 332 MET A N 1
ATOM 2555 C CA . MET A 1 332 ? -11.049 -14.218 17.799 1.00 97.19 332 MET A CA 1
ATOM 2556 C C . MET A 1 332 ? -12.007 -13.354 18.636 1.00 97.19 332 MET A C 1
ATOM 2558 O O . MET A 1 332 ? -12.792 -13.913 19.395 1.00 97.19 332 MET A O 1
ATOM 2562 N N . GLU A 1 333 ? -11.950 -12.024 18.498 1.00 96.31 333 GLU A N 1
ATOM 2563 C CA . GLU A 1 333 ? -12.752 -11.052 19.267 1.00 96.31 333 GLU A CA 1
ATOM 2564 C C . GLU A 1 333 ? -13.289 -9.934 18.336 1.00 96.31 333 GLU A C 1
ATOM 2566 O O . GLU A 1 333 ? -12.927 -8.758 18.478 1.00 96.31 333 GLU A O 1
ATOM 2571 N N . PRO A 1 334 ? -14.100 -10.276 17.310 1.00 96.31 334 PRO A N 1
ATOM 2572 C CA . PRO A 1 334 ? -14.535 -9.336 16.272 1.00 96.31 334 PRO A CA 1
ATOM 2573 C C . PRO A 1 334 ? -15.377 -8.165 16.806 1.00 96.31 334 PRO A C 1
ATOM 2575 O O . PRO A 1 334 ? -15.408 -7.102 16.191 1.00 96.31 334 PRO A O 1
ATOM 2578 N N . GLU A 1 335 ? -16.028 -8.315 17.959 1.00 95.06 335 GLU A N 1
ATOM 2579 C CA . GLU A 1 335 ? -16.778 -7.257 18.647 1.00 95.06 335 GLU A CA 1
ATOM 2580 C C . GLU A 1 335 ? -15.882 -6.147 19.228 1.00 95.06 335 GLU A C 1
ATOM 2582 O O . GLU A 1 335 ? -16.362 -5.044 19.503 1.00 95.06 335 GLU A O 1
ATOM 2587 N N . LYS A 1 336 ? -14.574 -6.406 19.371 1.00 96.69 336 LYS A N 1
ATOM 2588 C CA . LYS A 1 336 ? -13.564 -5.412 19.772 1.00 96.69 336 LYS A CA 1
ATOM 2589 C C . LYS A 1 336 ? -12.903 -4.705 18.590 1.00 96.69 336 LYS A C 1
ATOM 2591 O O . LYS A 1 336 ? -11.998 -3.900 18.802 1.00 96.69 336 LYS A O 1
ATOM 2596 N N . ILE A 1 337 ? -13.304 -4.994 17.354 1.00 97.62 337 ILE A N 1
ATOM 2597 C CA . ILE A 1 337 ? -12.713 -4.384 16.161 1.00 97.62 337 ILE A CA 1
ATOM 2598 C C . ILE A 1 337 ? -13.391 -3.048 15.847 1.00 97.62 337 ILE A C 1
ATOM 2600 O O . ILE A 1 337 ? -14.616 -2.956 15.773 1.00 97.62 337 ILE A O 1
ATOM 2604 N N . VAL A 1 338 ? -12.576 -2.023 15.596 1.00 97.88 338 VAL A N 1
ATOM 2605 C CA . VAL A 1 338 ? -13.006 -0.710 15.101 1.00 97.88 338 VAL A CA 1
ATOM 2606 C C . VAL A 1 338 ? -12.242 -0.386 13.820 1.00 97.88 338 VAL A C 1
ATOM 2608 O O . VAL A 1 338 ? -11.037 -0.143 13.853 1.00 97.88 338 VAL A O 1
ATOM 2611 N N . PHE A 1 339 ? -12.932 -0.336 12.684 1.00 98.19 339 PHE A N 1
ATOM 2612 C CA . PHE A 1 339 ? -12.365 0.145 11.426 1.00 98.19 339 PHE A CA 1
ATOM 2613 C C . PHE A 1 339 ? -12.580 1.650 11.269 1.00 98.19 339 PHE A C 1
ATOM 2615 O O . PHE A 1 339 ? -13.704 2.143 11.360 1.00 98.19 339 PHE A O 1
ATOM 2622 N N . HIS A 1 340 ? -11.510 2.364 10.940 1.00 97.75 340 HIS A N 1
ATOM 2623 C CA . HIS A 1 340 ? -11.539 3.746 10.483 1.00 97.75 340 HIS A CA 1
ATOM 2624 C C . HIS A 1 340 ? -11.105 3.783 9.017 1.00 97.75 340 HIS A C 1
ATOM 2626 O O . HIS A 1 340 ? -9.913 3.805 8.690 1.00 97.75 340 HIS A O 1
ATOM 2632 N N . VAL A 1 341 ? -12.090 3.763 8.126 1.00 98.12 341 VAL A N 1
ATOM 2633 C CA . VAL A 1 341 ? -11.877 3.885 6.687 1.00 98.12 341 VAL A CA 1
ATOM 2634 C C . VAL A 1 341 ? -11.803 5.364 6.321 1.00 98.12 341 VAL A C 1
ATOM 2636 O O . VAL A 1 341 ? -12.693 6.140 6.670 1.00 98.12 341 VAL A O 1
ATOM 2639 N N . VAL A 1 342 ? -10.770 5.763 5.579 1.00 97.81 342 VAL A N 1
ATOM 2640 C CA . VAL A 1 342 ? -10.730 7.084 4.932 1.00 97.81 342 VAL A CA 1
ATOM 2641 C C . VAL A 1 342 ? -10.700 6.912 3.425 1.00 97.81 342 VAL A C 1
ATOM 2643 O O . VAL A 1 342 ? -9.906 6.141 2.888 1.00 97.81 342 VAL A O 1
ATOM 2646 N N . THR A 1 343 ? -11.548 7.678 2.751 1.00 96.25 343 THR A N 1
ATOM 2647 C CA . THR A 1 343 ? -11.691 7.704 1.295 1.00 96.25 343 THR A CA 1
ATOM 2648 C C . THR A 1 343 ? -11.750 9.151 0.798 1.00 96.25 343 THR A C 1
ATOM 2650 O O . THR A 1 343 ? -11.888 10.091 1.584 1.00 96.25 343 THR A O 1
ATOM 2653 N N . ASP A 1 344 ? -11.618 9.364 -0.507 1.00 92.12 344 ASP A N 1
ATOM 2654 C CA . ASP A 1 344 ? -11.883 10.667 -1.119 1.00 92.12 344 ASP A CA 1
ATOM 2655 C C . ASP A 1 344 ? -13.396 10.960 -1.231 1.00 92.12 344 ASP A C 1
ATOM 2657 O O . ASP A 1 344 ? -14.240 10.068 -1.094 1.00 92.12 344 ASP A O 1
ATOM 2661 N N . SER A 1 345 ? -13.736 12.224 -1.497 1.00 91.88 345 SER A N 1
ATOM 2662 C CA . SER A 1 345 ? -15.123 12.702 -1.569 1.00 91.88 345 SER A CA 1
ATOM 2663 C C . SER A 1 345 ? -15.942 12.168 -2.758 1.00 91.88 345 SER A C 1
ATOM 2665 O O . SER A 1 345 ? -17.166 12.279 -2.719 1.00 91.88 345 SER A O 1
ATOM 2667 N N . PHE A 1 346 ? -15.322 11.578 -3.789 1.00 90.88 346 PHE A N 1
ATOM 2668 C CA . PHE A 1 346 ? -16.037 10.926 -4.896 1.00 90.88 346 PHE A CA 1
ATOM 2669 C C . PHE A 1 346 ? -16.409 9.482 -4.550 1.00 90.88 346 PHE A C 1
ATOM 2671 O O . PHE A 1 346 ? -17.508 9.038 -4.871 1.00 90.88 346 PHE A O 1
ATOM 2678 N N . ASN A 1 347 ? -15.515 8.758 -3.871 1.00 94.38 347 ASN A N 1
ATOM 2679 C CA . ASN A 1 347 ? -15.734 7.363 -3.484 1.00 94.38 347 ASN A CA 1
ATOM 2680 C C . ASN A 1 347 ? -16.507 7.202 -2.160 1.00 94.38 347 ASN A C 1
ATOM 2682 O O . ASN A 1 347 ? -17.063 6.134 -1.905 1.00 94.38 347 ASN A O 1
ATOM 2686 N N . PHE A 1 348 ? -16.610 8.251 -1.334 1.00 97.00 348 PHE A N 1
ATOM 2687 C CA . PHE A 1 348 ? -17.333 8.223 -0.054 1.00 97.00 348 PHE A CA 1
ATOM 2688 C C . PHE A 1 348 ? -18.792 7.725 -0.126 1.00 97.00 348 PHE A C 1
ATOM 2690 O O . PHE A 1 348 ? -19.115 6.823 0.650 1.00 97.00 348 PHE A O 1
ATOM 2697 N N . PRO A 1 349 ? -19.666 8.207 -1.039 1.00 97.56 349 PRO A N 1
ATOM 2698 C CA . PRO A 1 349 ? -21.034 7.694 -1.165 1.00 97.56 349 PRO A CA 1
ATOM 2699 C C . PRO A 1 349 ? -21.077 6.181 -1.407 1.00 97.56 349 PRO A C 1
ATOM 2701 O O . PRO A 1 349 ? -21.805 5.456 -0.729 1.00 97.56 349 PRO A O 1
ATOM 2704 N N . ALA A 1 350 ? -20.239 5.696 -2.328 1.00 97.81 350 ALA A N 1
ATOM 2705 C CA . ALA A 1 350 ? -20.150 4.283 -2.673 1.00 97.81 350 ALA A CA 1
ATOM 2706 C C . ALA A 1 350 ? -19.611 3.426 -1.518 1.00 97.81 350 ALA A C 1
ATOM 2708 O O . ALA A 1 350 ? -20.136 2.344 -1.259 1.00 97.81 350 ALA A O 1
ATOM 2709 N N . MET A 1 351 ? -18.590 3.921 -0.812 1.00 97.81 351 MET A N 1
ATOM 2710 C CA . MET A 1 351 ? -17.990 3.245 0.339 1.00 97.81 351 MET A CA 1
ATOM 2711 C C . MET A 1 351 ? -19.002 3.099 1.483 1.00 97.81 351 MET A C 1
ATOM 2713 O O . MET A 1 351 ? -19.143 2.011 2.035 1.00 97.81 351 MET A O 1
ATOM 2717 N N . VAL A 1 352 ? -19.748 4.164 1.806 1.00 97.50 352 VAL A N 1
ATOM 2718 C CA . VAL A 1 352 ? -20.797 4.115 2.839 1.00 97.50 352 VAL A CA 1
ATOM 2719 C C . VAL A 1 352 ? -21.914 3.162 2.431 1.00 97.50 352 VAL A C 1
ATOM 2721 O O . VAL A 1 352 ? -22.241 2.258 3.196 1.00 97.50 352 VAL A O 1
ATOM 2724 N N . MET A 1 353 ? -22.450 3.289 1.214 1.00 97.69 353 MET A N 1
ATOM 2725 C CA . MET A 1 353 ? -23.534 2.416 0.755 1.00 97.69 353 MET A CA 1
ATOM 2726 C C . MET A 1 353 ? -23.135 0.937 0.735 1.00 97.69 353 MET A C 1
ATOM 2728 O O . MET A 1 353 ? -23.934 0.084 1.118 1.00 97.69 353 MET A O 1
ATOM 2732 N N . TRP A 1 354 ? -21.896 0.617 0.343 1.00 97.62 354 TRP A N 1
ATOM 2733 C CA . TRP A 1 354 ? -21.414 -0.762 0.358 1.00 97.62 354 TRP A CA 1
ATOM 2734 C C . TRP A 1 354 ? -21.513 -1.393 1.747 1.00 97.62 354 TRP A C 1
ATOM 2736 O O . TRP A 1 354 ? -22.017 -2.506 1.862 1.00 97.62 354 TRP A O 1
ATOM 2746 N N . PHE A 1 355 ? -21.077 -0.693 2.795 1.00 96.75 355 PHE A N 1
ATOM 2747 C CA . PHE A 1 355 ? -21.088 -1.231 4.157 1.00 96.75 355 PHE A CA 1
ATOM 2748 C C . PHE A 1 355 ? -22.429 -1.067 4.894 1.00 96.75 355 PHE A C 1
ATOM 2750 O O . PHE A 1 355 ? -22.640 -1.743 5.897 1.00 96.75 355 PHE A O 1
ATOM 2757 N N . LEU A 1 356 ? -23.361 -0.250 4.386 1.00 95.81 356 LEU A N 1
ATOM 2758 C CA . LEU A 1 356 ? -24.776 -0.310 4.787 1.00 95.81 356 LEU A CA 1
ATOM 2759 C C . LEU A 1 356 ? -25.450 -1.586 4.251 1.00 95.81 356 LEU A C 1
ATOM 2761 O O . LEU A 1 356 ? -26.211 -2.231 4.966 1.00 95.81 356 LEU A O 1
ATOM 2765 N N . LEU A 1 357 ? -25.144 -1.970 3.006 1.00 94.81 357 LEU A N 1
ATOM 2766 C CA . LEU A 1 357 ? -25.670 -3.182 2.360 1.00 94.81 357 LEU A CA 1
ATOM 2767 C C . LEU A 1 357 ? -24.966 -4.469 2.822 1.00 94.81 357 LEU A C 1
ATOM 2769 O O . LEU A 1 357 ? -25.579 -5.532 2.850 1.00 94.81 357 LEU A O 1
ATOM 2773 N N . ASN A 1 358 ? -23.680 -4.377 3.168 1.00 95.12 358 ASN A N 1
ATOM 2774 C CA . ASN A 1 358 ? -22.818 -5.491 3.565 1.00 95.12 358 ASN A CA 1
ATOM 2775 C C . ASN A 1 358 ? -22.119 -5.150 4.904 1.00 95.12 358 ASN A C 1
ATOM 2777 O O . ASN A 1 358 ? -20.913 -4.878 4.914 1.00 95.12 358 ASN A O 1
ATOM 2781 N N . PRO A 1 359 ? -22.851 -5.086 6.033 1.00 93.88 359 PRO A N 1
ATOM 2782 C CA . PRO A 1 359 ? -22.279 -4.698 7.321 1.00 93.88 359 PRO A CA 1
ATOM 2783 C C . PRO A 1 359 ? -21.249 -5.729 7.826 1.00 93.88 359 PRO A C 1
ATOM 2785 O O . PRO A 1 359 ? -21.480 -6.934 7.695 1.00 93.88 359 PRO A O 1
ATOM 2788 N N . PRO A 1 360 ? -20.134 -5.299 8.453 1.00 92.94 360 PRO A N 1
ATOM 2789 C CA . PRO A 1 360 ? -19.025 -6.171 8.864 1.00 92.94 360 PRO A CA 1
ATOM 2790 C C . PRO A 1 360 ? -19.307 -6.950 10.169 1.00 92.94 360 PRO A C 1
ATOM 2792 O O . PRO A 1 360 ? -18.473 -7.021 11.074 1.00 92.94 360 PRO A O 1
ATOM 2795 N N . GLY A 1 361 ? -20.500 -7.539 10.283 1.00 90.56 361 GLY A N 1
ATOM 2796 C CA . GLY A 1 361 ? -20.942 -8.289 11.458 1.00 90.56 361 GLY A CA 1
ATOM 2797 C C . GLY A 1 361 ? -21.022 -7.424 12.721 1.00 90.56 361 GLY A C 1
ATOM 2798 O O . GLY A 1 361 ? -21.686 -6.391 12.738 1.00 90.56 361 GLY A O 1
ATOM 2799 N N . VAL A 1 362 ? -20.358 -7.870 13.791 1.00 93.19 362 VAL A N 1
ATOM 2800 C CA . VAL A 1 362 ? -20.331 -7.195 15.105 1.00 93.19 362 VAL A CA 1
ATOM 2801 C C . VAL A 1 362 ? -19.222 -6.146 15.247 1.00 93.19 362 VAL A C 1
ATOM 2803 O O . VAL A 1 362 ? -19.179 -5.451 16.260 1.00 93.19 362 VAL A O 1
ATOM 2806 N N . ALA A 1 363 ? -18.336 -6.006 14.256 1.00 95.94 363 ALA A N 1
ATOM 2807 C CA . ALA A 1 363 ? -17.306 -4.971 14.276 1.00 95.94 363 ALA A CA 1
ATOM 2808 C C . ALA A 1 363 ? -17.926 -3.568 14.143 1.00 95.94 363 ALA A C 1
ATOM 2810 O O . ALA A 1 363 ? -19.021 -3.391 13.599 1.00 95.94 363 ALA A O 1
ATOM 2811 N N . ALA A 1 364 ? -17.210 -2.552 14.618 1.00 96.25 364 ALA A N 1
ATOM 2812 C CA . ALA A 1 364 ? -17.556 -1.157 14.398 1.00 96.25 364 ALA A CA 1
ATOM 2813 C C . ALA A 1 364 ? -16.853 -0.598 13.164 1.00 96.25 364 ALA A C 1
ATOM 2815 O O . ALA A 1 364 ? -15.697 -0.921 12.887 1.00 96.25 364 ALA A O 1
ATOM 2816 N N . LEU A 1 365 ? -17.548 0.273 12.434 1.00 95.94 365 LEU A N 1
ATOM 2817 C CA . LEU A 1 365 ? -17.031 0.888 11.220 1.00 95.94 365 LEU A CA 1
ATOM 2818 C C . LEU A 1 365 ? -17.362 2.378 11.181 1.00 95.94 365 LEU A C 1
ATOM 2820 O O . LEU A 1 365 ? -18.517 2.788 11.256 1.00 95.94 365 LEU A O 1
ATOM 2824 N N . GLN A 1 366 ? -16.325 3.182 10.985 1.00 96.00 366 GLN A N 1
ATOM 2825 C CA . GLN A 1 366 ? -16.412 4.594 10.665 1.00 96.00 366 GLN A CA 1
ATOM 2826 C C . GLN A 1 366 ? -15.820 4.820 9.274 1.00 96.00 366 GLN A C 1
ATOM 2828 O O . GLN A 1 366 ? -14.717 4.358 8.988 1.00 96.00 366 GLN A O 1
ATOM 2833 N N . ILE A 1 367 ? -16.522 5.575 8.431 1.00 96.75 367 ILE A N 1
ATOM 2834 C CA . ILE A 1 367 ? -16.016 6.036 7.134 1.00 96.75 367 ILE A CA 1
ATOM 2835 C C . ILE A 1 367 ? -15.932 7.565 7.190 1.00 96.75 367 ILE A C 1
ATOM 2837 O O . ILE A 1 367 ? -16.893 8.220 7.590 1.00 96.75 367 ILE A O 1
ATOM 2841 N N . GLN A 1 368 ? -14.787 8.134 6.814 1.00 95.62 368 GLN A N 1
ATOM 2842 C CA . GLN A 1 368 ? -14.532 9.581 6.798 1.00 95.62 368 GLN A CA 1
ATOM 2843 C C . GLN A 1 368 ? -14.045 10.032 5.411 1.00 95.62 368 GLN A C 1
ATOM 2845 O O . GLN A 1 368 ? -13.420 9.249 4.686 1.00 95.62 368 GLN A O 1
ATOM 2850 N N . ARG A 1 369 ? -14.284 11.298 5.037 1.00 95.06 369 ARG A N 1
ATOM 2851 C CA . ARG A 1 369 ? -13.699 11.886 3.820 1.00 95.06 369 ARG A CA 1
ATOM 2852 C C . ARG A 1 369 ? -12.367 12.541 4.146 1.00 95.06 369 ARG A C 1
ATOM 2854 O O . ARG A 1 369 ? -12.238 13.241 5.144 1.00 95.06 369 ARG A O 1
ATOM 2861 N N . LEU A 1 370 ? -11.404 12.398 3.242 1.00 93.12 370 LEU A N 1
ATOM 2862 C CA . LEU A 1 370 ? -10.126 13.106 3.313 1.00 93.12 370 LEU A CA 1
ATOM 2863 C C . LEU A 1 370 ? -10.301 14.631 3.451 1.00 93.12 370 LEU A C 1
ATOM 2865 O O . LEU A 1 370 ? -9.553 15.271 4.186 1.00 93.12 370 LEU A O 1
ATOM 2869 N N . ASP A 1 371 ? -11.277 15.202 2.743 1.00 90.00 371 ASP A N 1
ATOM 2870 C CA . ASP A 1 371 ? -11.474 16.652 2.677 1.00 90.00 371 ASP A CA 1
ATOM 2871 C C . ASP A 1 371 ? -12.172 17.230 3.936 1.00 90.00 371 ASP A C 1
ATOM 2873 O O . ASP A 1 371 ? -12.206 18.448 4.095 1.00 90.00 371 ASP A O 1
ATOM 2877 N N . ASP A 1 372 ? -12.665 16.388 4.862 1.00 92.19 372 ASP A N 1
ATOM 2878 C CA . ASP A 1 372 ? -13.216 16.827 6.161 1.00 92.19 372 ASP A CA 1
ATOM 2879 C C . ASP A 1 372 ? -12.113 17.172 7.191 1.00 92.19 372 ASP A C 1
ATOM 2881 O O . ASP A 1 372 ? -12.371 17.836 8.199 1.00 92.19 372 ASP A O 1
ATOM 2885 N N . PHE A 1 373 ? -10.861 16.752 6.962 1.00 92.75 373 PHE A N 1
ATOM 2886 C CA . PHE A 1 373 ? -9.752 16.983 7.894 1.00 92.75 373 PHE A CA 1
ATOM 2887 C C . PHE A 1 373 ? -9.197 18.411 7.802 1.00 92.75 373 PHE A C 1
ATOM 2889 O O . PHE A 1 373 ? -8.145 18.652 7.210 1.00 92.75 373 PHE A O 1
ATOM 2896 N N . GLY A 1 374 ? -9.850 19.359 8.479 1.00 89.06 374 GLY A N 1
ATOM 2897 C CA . GLY A 1 374 ? -9.455 20.777 8.522 1.00 89.06 374 GLY A CA 1
ATOM 2898 C C . GLY A 1 374 ? -8.047 21.095 9.066 1.00 89.06 374 GLY A C 1
ATOM 2899 O O . GLY A 1 374 ? -7.628 22.247 9.004 1.00 89.06 374 GLY A O 1
ATOM 2900 N N . PHE A 1 375 ? -7.296 20.111 9.580 1.00 90.56 375 PHE A N 1
ATOM 2901 C CA . PHE A 1 375 ? -5.874 20.267 9.927 1.00 90.56 375 PHE A CA 1
ATOM 2902 C C . PHE A 1 375 ? -4.920 20.041 8.738 1.00 90.56 375 PHE A C 1
ATOM 2904 O O . PHE A 1 375 ? -3.722 20.320 8.850 1.00 90.56 375 PHE A O 1
ATOM 2911 N N . LEU A 1 376 ? -5.402 19.489 7.618 1.00 88.94 376 LEU A N 1
ATOM 2912 C CA . LEU A 1 376 ? -4.584 19.275 6.427 1.00 88.94 376 LEU A CA 1
ATOM 2913 C C . LEU A 1 376 ? -4.266 20.615 5.735 1.00 88.94 376 LEU A C 1
ATOM 2915 O O . LEU A 1 376 ? -5.074 21.544 5.773 1.00 88.94 376 LEU A O 1
ATOM 2919 N N . PRO A 1 377 ? -3.103 20.738 5.065 1.00 81.12 377 PRO A N 1
ATOM 2920 C CA . PRO A 1 377 ? -2.773 21.924 4.278 1.00 81.12 377 PRO A CA 1
ATOM 2921 C C . PRO A 1 377 ? -3.864 22.276 3.258 1.00 81.12 377 PRO A C 1
ATOM 2923 O O . PRO A 1 377 ? -4.394 21.392 2.584 1.00 81.12 377 PRO A O 1
ATOM 2926 N N . ALA A 1 378 ? -4.151 23.569 3.084 1.00 78.81 378 ALA A N 1
ATOM 2927 C CA . ALA A 1 378 ? -5.115 24.033 2.089 1.00 78.81 378 ALA A CA 1
ATOM 2928 C C . ALA A 1 378 ? -4.784 23.469 0.694 1.00 78.81 378 ALA A C 1
ATOM 2930 O O . ALA A 1 378 ? -3.655 23.580 0.211 1.00 78.81 378 ALA A O 1
ATOM 2931 N N . GLY A 1 379 ? -5.768 22.823 0.063 1.00 73.88 379 GLY A N 1
ATOM 2932 C CA . GLY A 1 379 ? -5.583 22.153 -1.223 1.00 73.88 379 GLY A CA 1
ATOM 2933 C C . GLY A 1 379 ? -4.748 20.866 -1.172 1.00 73.88 379 GLY A C 1
ATOM 2934 O O . GLY A 1 379 ? -4.235 20.477 -2.218 1.00 73.88 379 GLY A O 1
ATOM 2935 N N . PHE A 1 380 ? -4.606 20.192 -0.018 1.00 80.56 380 PHE A N 1
ATOM 2936 C CA . PHE A 1 380 ? -3.855 18.930 0.149 1.00 80.56 380 PHE A CA 1
ATOM 2937 C C . PHE A 1 380 ? -4.104 17.931 -0.990 1.00 80.56 380 PHE A C 1
ATOM 2939 O O . PHE A 1 380 ? -3.157 17.498 -1.644 1.00 80.56 380 PHE A O 1
ATOM 2946 N N . SER A 1 381 ? -5.374 17.656 -1.293 1.00 75.88 381 SER A N 1
ATOM 2947 C CA . SER A 1 381 ? -5.828 16.759 -2.364 1.00 75.88 381 SER A CA 1
ATOM 2948 C C . SER A 1 381 ? -5.390 17.195 -3.776 1.00 75.88 381 SER A C 1
ATOM 2950 O O . SER A 1 381 ? -5.339 16.369 -4.684 1.00 75.88 381 SER A O 1
ATOM 2952 N N . SER A 1 382 ? -5.041 18.471 -3.974 1.00 72.56 382 SER A N 1
ATOM 2953 C CA . SER A 1 382 ? -4.486 19.034 -5.216 1.00 72.56 382 SER A CA 1
ATOM 2954 C C . SER A 1 382 ? -2.955 19.114 -5.220 1.00 72.56 382 SER A C 1
ATOM 2956 O O . SER A 1 382 ? -2.365 19.066 -6.295 1.00 72.56 382 SER A O 1
ATOM 2958 N N . MET A 1 383 ? -2.285 19.121 -4.056 1.00 70.12 383 MET A N 1
ATOM 2959 C CA . MET A 1 383 ? -0.809 19.135 -3.938 1.00 70.12 383 MET A CA 1
ATOM 2960 C C . MET A 1 383 ? -0.104 17.886 -4.509 1.00 70.12 383 MET A C 1
ATOM 2962 O O . MET A 1 383 ? 1.122 17.778 -4.389 1.00 70.12 383 MET A O 1
ATOM 2966 N N . PHE A 1 384 ? -0.872 16.935 -5.046 1.00 67.88 384 PHE A N 1
ATOM 2967 C CA . PHE A 1 384 ? -0.433 15.682 -5.664 1.00 67.88 384 PHE A CA 1
ATOM 2968 C C . PHE A 1 384 ? -1.001 15.489 -7.089 1.00 67.88 384 PHE A C 1
ATOM 2970 O O . PHE A 1 384 ? -0.730 14.471 -7.712 1.00 67.88 384 PHE A O 1
ATOM 2977 N N . LYS A 1 385 ? -1.778 16.450 -7.620 1.00 57.19 385 LYS A N 1
ATOM 2978 C CA . LYS A 1 385 ? -2.408 16.387 -8.960 1.00 57.19 385 LYS A CA 1
ATOM 2979 C C . LYS A 1 385 ? -1.617 17.119 -10.056 1.00 57.19 385 LYS A C 1
ATOM 2981 O O . LYS A 1 385 ? -2.073 17.191 -11.194 1.00 57.19 385 LYS A O 1
ATOM 2986 N N . GLU A 1 386 ? -0.477 17.716 -9.720 1.00 46.34 386 GLU A N 1
ATOM 2987 C CA . GLU A 1 386 ? 0.293 18.560 -10.639 1.00 46.34 386 GLU A CA 1
ATOM 2988 C C . GLU A 1 386 ? 1.218 17.725 -11.544 1.00 46.34 386 GLU A C 1
ATOM 2990 O O . GLU A 1 386 ? 2.006 16.932 -11.044 1.00 46.34 386 GLU A O 1
ATOM 2995 N N . SER A 1 387 ? 1.170 18.013 -12.854 1.00 42.16 387 SER A N 1
ATOM 2996 C CA . SER A 1 387 ? 2.074 17.547 -13.928 1.00 42.16 387 SER A CA 1
ATOM 2997 C C . SER A 1 387 ? 1.966 16.068 -14.391 1.00 42.16 387 SER A C 1
ATOM 2999 O O . SER A 1 387 ? 2.171 15.141 -13.615 1.00 42.16 387 SER A O 1
ATOM 3001 N N . PRO A 1 388 ? 1.763 15.812 -15.708 1.00 44.59 388 PRO A N 1
ATOM 3002 C CA . PRO A 1 388 ? 1.840 14.469 -16.298 1.00 44.59 388 PRO A CA 1
ATOM 3003 C C . PRO A 1 388 ? 3.284 13.986 -16.552 1.00 44.59 388 PRO A C 1
ATOM 3005 O O . PRO A 1 388 ? 3.475 12.942 -17.171 1.00 44.59 388 PRO A O 1
ATOM 3008 N N . LYS A 1 389 ? 4.306 14.741 -16.118 1.00 44.94 389 LYS A N 1
ATOM 3009 C CA . LYS A 1 389 ? 5.705 14.273 -16.068 1.00 44.94 389 LYS A CA 1
ATOM 3010 C C . LYS A 1 389 ? 6.048 13.616 -14.730 1.00 44.94 389 LYS A C 1
ATOM 3012 O O . LYS A 1 389 ? 7.110 13.008 -14.615 1.00 44.94 389 LYS A O 1
ATOM 3017 N N . ASP A 1 390 ? 5.184 13.756 -13.729 1.00 51.56 390 ASP A N 1
ATOM 3018 C CA . ASP A 1 390 ? 5.401 13.209 -12.401 1.00 51.56 390 ASP A CA 1
ATOM 3019 C C . ASP A 1 390 ? 4.879 11.770 -12.328 1.00 51.56 390 ASP A C 1
ATOM 3021 O O . ASP A 1 390 ? 3.813 11.424 -12.838 1.00 51.56 390 ASP A O 1
ATOM 3025 N N . ASP A 1 391 ? 5.686 10.903 -11.720 1.00 50.38 391 ASP A N 1
ATOM 3026 C CA . ASP A 1 391 ? 5.423 9.469 -11.636 1.00 50.38 391 ASP A CA 1
ATOM 3027 C C . ASP A 1 391 ? 4.079 9.204 -10.921 1.00 50.38 391 ASP A C 1
ATOM 3029 O O . ASP A 1 391 ? 3.890 9.674 -9.790 1.00 50.38 391 ASP A O 1
ATOM 3033 N N . PRO A 1 392 ? 3.155 8.415 -11.516 1.00 52.50 392 PRO A N 1
ATOM 3034 C CA . PRO A 1 392 ? 1.841 8.149 -10.937 1.00 52.50 392 PRO A CA 1
ATOM 3035 C C . PRO A 1 392 ? 1.879 7.735 -9.463 1.00 52.50 392 PRO A C 1
ATOM 3037 O O . PRO A 1 392 ? 0.976 8.088 -8.697 1.00 52.50 392 PRO A O 1
ATOM 3040 N N . ARG A 1 393 ? 2.933 7.040 -9.014 1.00 52.66 393 ARG A N 1
ATOM 3041 C CA . ARG A 1 393 ? 3.092 6.581 -7.626 1.00 52.66 393 ARG A CA 1
ATOM 3042 C C . ARG A 1 393 ? 3.033 7.721 -6.593 1.00 52.66 393 ARG A C 1
ATOM 3044 O O . ARG A 1 393 ? 2.642 7.445 -5.461 1.00 52.66 393 ARG A O 1
ATOM 3051 N N . PHE A 1 394 ? 3.313 8.977 -6.961 1.00 52.06 394 PHE A N 1
ATOM 3052 C CA . PHE A 1 394 ? 3.208 10.154 -6.076 1.00 52.06 394 PHE A CA 1
ATOM 3053 C C . PHE A 1 394 ? 1.797 10.772 -5.964 1.00 52.06 394 PHE A C 1
ATOM 3055 O O . PHE A 1 394 ? 1.577 11.607 -5.091 1.00 52.06 394 PHE A O 1
ATOM 3062 N N . ILE A 1 395 ? 0.840 10.384 -6.818 1.00 63.16 395 ILE A N 1
ATOM 3063 C CA . ILE A 1 395 ? -0.403 11.156 -7.037 1.00 63.16 395 ILE A CA 1
ATOM 3064 C C . ILE A 1 395 ? -1.496 10.952 -5.963 1.00 63.16 395 ILE A C 1
ATOM 3066 O O . ILE A 1 395 ? -2.340 11.824 -5.783 1.00 63.16 395 ILE A O 1
ATOM 3070 N N . SER A 1 396 ? -1.518 9.828 -5.231 1.00 78.38 396 SER A N 1
ATOM 3071 C CA . SER A 1 396 ? -2.616 9.529 -4.286 1.00 78.38 396 SER A CA 1
ATOM 3072 C C . SER A 1 396 ? -2.466 10.293 -2.956 1.00 78.38 396 SER A C 1
ATOM 3074 O O . SER A 1 396 ? -1.514 10.023 -2.216 1.00 78.38 396 SER A O 1
ATOM 3076 N N . PRO A 1 397 ? -3.409 11.184 -2.580 1.00 87.06 397 PRO A N 1
ATOM 3077 C CA . PRO A 1 397 ? -3.343 11.905 -1.307 1.00 87.06 397 PRO A CA 1
ATOM 3078 C C . PRO A 1 397 ? -3.568 10.989 -0.092 1.00 87.06 397 PRO A C 1
ATOM 3080 O O . PRO A 1 397 ? -2.963 11.201 0.958 1.00 87.06 397 PRO A O 1
ATOM 3083 N N . LEU A 1 398 ? -4.370 9.925 -0.242 1.00 89.88 398 LEU A N 1
ATOM 3084 C CA . LEU A 1 398 ? -4.591 8.897 0.787 1.00 89.88 398 LEU A CA 1
ATOM 3085 C C . LEU A 1 398 ? -3.269 8.210 1.178 1.00 89.88 398 LEU A C 1
ATOM 3087 O O . LEU A 1 398 ? -2.966 8.046 2.361 1.00 89.88 398 LEU A O 1
ATOM 3091 N N . ASN A 1 399 ? -2.397 7.947 0.198 1.00 88.44 399 ASN A N 1
ATOM 3092 C CA . ASN A 1 399 ? -1.048 7.419 0.434 1.00 88.44 399 ASN A CA 1
ATOM 3093 C C . ASN A 1 399 ? -0.094 8.387 1.150 1.00 88.44 399 ASN A C 1
ATOM 3095 O O . ASN A 1 399 ? 0.984 7.962 1.574 1.00 88.44 399 ASN A O 1
ATOM 3099 N N . HIS A 1 400 ? -0.487 9.651 1.310 1.00 89.56 400 HIS A N 1
ATOM 3100 C CA . HIS A 1 400 ? 0.202 10.658 2.111 1.00 89.56 400 HIS A CA 1
ATOM 3101 C C . HIS A 1 400 ? -0.499 10.957 3.447 1.00 89.56 400 HIS A C 1
ATOM 3103 O O . HIS A 1 400 ? 0.172 11.393 4.385 1.00 89.56 400 HIS A O 1
ATOM 3109 N N . LEU A 1 401 ? -1.798 10.661 3.584 1.00 93.19 401 LEU A N 1
ATOM 3110 C CA . LEU A 1 401 ? -2.527 10.759 4.854 1.00 93.19 401 LEU A CA 1
ATOM 3111 C C . LEU A 1 401 ? -1.930 9.840 5.933 1.00 93.19 401 LEU A C 1
ATOM 3113 O O . LEU A 1 401 ? -1.956 10.189 7.110 1.00 93.19 401 LEU A O 1
ATOM 3117 N N . ARG A 1 402 ? -1.303 8.714 5.551 1.00 93.50 402 ARG A N 1
ATOM 3118 C CA . ARG A 1 402 ? -0.635 7.793 6.494 1.00 93.50 402 ARG A CA 1
ATOM 3119 C C . ARG A 1 402 ? 0.422 8.455 7.386 1.00 93.50 402 ARG A C 1
ATOM 3121 O O . ARG A 1 402 ? 0.687 7.944 8.462 1.00 93.50 402 ARG A O 1
ATOM 3128 N N . PHE A 1 403 ? 0.977 9.611 7.009 1.00 94.88 403 PHE A N 1
ATOM 3129 C CA . PHE A 1 403 ? 1.929 10.364 7.844 1.00 94.88 403 PHE A CA 1
ATOM 3130 C C . PHE A 1 403 ? 1.267 11.343 8.838 1.00 94.88 403 PHE A C 1
ATOM 3132 O O . PHE A 1 403 ? 1.961 12.014 9.606 1.00 94.88 403 PHE A O 1
ATOM 3139 N N . TYR A 1 404 ? -0.068 11.390 8.847 1.00 96.38 404 TYR A N 1
ATOM 3140 C CA . TYR A 1 404 ? -0.908 12.177 9.751 1.00 96.38 404 TYR A CA 1
ATOM 3141 C C . TYR A 1 404 ? -1.731 11.316 10.724 1.00 96.38 404 TYR A C 1
ATOM 3143 O O . TYR A 1 404 ? -2.620 11.840 11.392 1.00 96.38 404 TYR A O 1
ATOM 3151 N N . LEU A 1 405 ? -1.460 10.007 10.837 1.00 97.12 405 LEU A N 1
ATOM 3152 C CA . LEU A 1 405 ? -2.196 9.107 11.741 1.00 97.12 405 LEU A CA 1
ATOM 3153 C C . LEU A 1 405 ? -2.396 9.665 13.170 1.00 97.12 405 LEU A C 1
ATOM 3155 O O . LEU A 1 405 ? -3.512 9.555 13.673 1.00 97.12 405 LEU A O 1
ATOM 3159 N N . PRO A 1 406 ? -1.422 10.336 13.824 1.00 97.12 406 PRO A N 1
ATOM 3160 C CA . PRO A 1 406 ? -1.637 10.881 15.165 1.00 97.12 406 PRO A CA 1
ATOM 3161 C C . PRO A 1 406 ? -2.477 12.166 15.223 1.00 97.12 406 PRO A C 1
ATOM 3163 O O . PRO A 1 406 ? -2.830 12.581 16.328 1.00 97.12 406 PRO A O 1
ATOM 3166 N N . GLN A 1 407 ? -2.751 12.807 14.080 1.00 96.19 407 GLN A N 1
ATOM 3167 C CA . GLN A 1 407 ? -3.667 13.946 13.934 1.00 96.19 407 GLN A CA 1
ATOM 3168 C C . GLN A 1 407 ? -5.068 13.497 13.492 1.00 96.19 407 GLN A C 1
ATOM 3170 O O . GLN A 1 407 ? -6.049 14.062 13.961 1.00 96.19 407 GLN A O 1
ATOM 3175 N N . VAL A 1 408 ? -5.166 12.453 12.656 1.00 95.88 408 VAL A N 1
ATOM 3176 C CA . VAL A 1 408 ? -6.437 11.767 12.348 1.00 95.88 408 VAL A CA 1
ATOM 3177 C C . VAL A 1 408 ? -7.003 11.102 13.612 1.00 95.88 408 VAL A C 1
ATOM 3179 O O . VAL A 1 408 ? -8.202 11.167 13.865 1.00 95.88 408 VAL A O 1
ATOM 3182 N N . PHE A 1 409 ? -6.134 10.506 14.437 1.00 95.62 409 PHE A N 1
ATOM 3183 C CA . PHE A 1 409 ? -6.500 9.754 15.640 1.00 95.62 409 PHE A CA 1
ATOM 3184 C C . PHE A 1 409 ? -5.815 10.326 16.901 1.00 95.62 409 PHE A C 1
ATOM 3186 O O . PHE A 1 409 ? -4.887 9.716 17.449 1.00 95.62 409 PHE A O 1
ATOM 3193 N N . PRO A 1 410 ? -6.234 11.514 17.385 1.00 94.12 410 PRO A N 1
ATOM 3194 C CA . PRO A 1 410 ? -5.583 12.199 18.505 1.00 94.12 410 PRO A CA 1
ATOM 3195 C C . PRO A 1 410 ? -5.748 11.468 19.849 1.00 94.12 410 PRO A C 1
ATOM 3197 O O . PRO A 1 410 ? -4.847 11.521 20.682 1.00 94.12 410 PRO A O 1
ATOM 3200 N N . SER A 1 411 ? -6.864 10.761 20.048 1.00 93.62 411 SER A N 1
ATOM 3201 C CA . SER A 1 411 ? -7.202 10.028 21.278 1.00 93.62 411 SER A CA 1
ATOM 3202 C C . SER A 1 411 ? -6.543 8.648 21.397 1.00 93.62 411 SER A C 1
ATOM 3204 O O . SER A 1 411 ? -6.358 8.150 22.506 1.00 93.62 411 SER A O 1
ATOM 3206 N N . LEU A 1 412 ? -6.189 8.013 20.275 1.00 96.44 412 LEU A N 1
ATOM 3207 C CA . LEU A 1 412 ? -5.722 6.624 20.254 1.00 96.44 412 LEU A CA 1
ATOM 3208 C C . LEU A 1 412 ? -4.230 6.520 20.583 1.00 96.44 412 LEU A C 1
ATOM 3210 O O . LEU A 1 412 ? -3.427 7.310 20.084 1.00 96.44 412 LEU A O 1
ATOM 3214 N N . LYS A 1 413 ? -3.842 5.528 21.396 1.00 96.00 413 LYS A N 1
ATOM 3215 C CA . LYS A 1 413 ? -2.433 5.273 21.761 1.00 96.00 413 LYS A CA 1
ATOM 3216 C C . LYS A 1 413 ? -1.699 4.448 20.706 1.00 96.00 413 LYS A C 1
ATOM 3218 O O . LYS A 1 413 ? -0.612 4.834 20.292 1.00 96.00 413 LYS A O 1
ATOM 3223 N N . LYS A 1 414 ? -2.313 3.354 20.249 1.00 96.94 414 LYS A N 1
ATOM 3224 C CA . LYS A 1 414 ? -1.838 2.510 19.146 1.00 96.94 414 LYS A CA 1
ATOM 3225 C C . LYS A 1 414 ? -2.910 2.386 18.065 1.00 96.94 414 LYS A C 1
ATOM 3227 O O . LYS A 1 414 ? -4.095 2.479 18.374 1.00 96.94 414 LYS A O 1
ATOM 3232 N N . ILE A 1 415 ? -2.491 2.146 16.826 1.00 98.31 415 ILE A N 1
ATOM 3233 C CA . ILE A 1 415 ? -3.377 1.822 15.700 1.00 98.31 415 ILE A CA 1
ATOM 3234 C C . ILE A 1 415 ? -2.670 0.870 14.730 1.00 98.31 415 ILE A C 1
ATOM 3236 O O . ILE A 1 415 ? -1.457 0.992 14.538 1.00 98.31 415 ILE A O 1
ATOM 3240 N N . LEU A 1 416 ? -3.403 -0.053 14.103 1.00 98.69 416 LEU A N 1
ATOM 3241 C CA . LEU A 1 416 ? -2.875 -0.859 13.000 1.00 98.69 416 LEU A CA 1
ATOM 3242 C C . LEU A 1 416 ? -3.260 -0.220 11.662 1.00 98.69 416 LEU A C 1
ATOM 3244 O O . LEU A 1 416 ? -4.442 -0.054 11.377 1.00 98.69 416 LEU A O 1
ATOM 3248 N N . LEU A 1 417 ? -2.282 0.137 10.831 1.00 98.56 417 LEU A N 1
ATOM 3249 C CA . LEU A 1 417 ? -2.526 0.537 9.445 1.00 98.56 417 LEU A CA 1
ATOM 3250 C C . LEU A 1 417 ? -2.543 -0.710 8.557 1.00 98.56 417 LEU A C 1
ATOM 3252 O O . LEU A 1 417 ? -1.574 -1.472 8.569 1.00 98.56 417 LEU A O 1
ATOM 3256 N N . LEU A 1 418 ? -3.602 -0.868 7.763 1.00 98.62 418 LEU A N 1
ATOM 3257 C CA . LEU A 1 418 ? -3.706 -1.851 6.686 1.00 98.62 418 LEU A CA 1
ATOM 3258 C C . LEU A 1 418 ? -3.888 -1.122 5.346 1.00 98.62 418 LEU A C 1
ATOM 3260 O O . LEU A 1 418 ? -4.776 -0.278 5.209 1.00 98.62 418 LEU A O 1
ATOM 3264 N N . ASP A 1 419 ? -3.060 -1.445 4.352 1.00 97.19 419 ASP A N 1
ATOM 3265 C CA . ASP A 1 419 ? -3.299 -1.008 2.972 1.00 97.19 419 ASP A CA 1
ATOM 3266 C C . ASP A 1 419 ? -4.434 -1.834 2.343 1.00 97.19 419 ASP A C 1
ATOM 3268 O O . ASP A 1 419 ? -4.617 -3.009 2.655 1.00 97.19 419 ASP A O 1
ATOM 3272 N N . HIS A 1 420 ? -5.215 -1.230 1.445 1.00 95.50 420 HIS A N 1
ATOM 3273 C CA . HIS A 1 420 ? -6.433 -1.844 0.891 1.00 95.50 420 HIS A CA 1
ATOM 3274 C C . HIS A 1 420 ? -6.205 -3.093 0.015 1.00 95.50 420 HIS A C 1
ATOM 3276 O O . HIS A 1 420 ? -7.151 -3.737 -0.420 1.00 95.50 420 HIS A O 1
ATOM 3282 N N . ASP A 1 421 ? -4.953 -3.424 -0.286 1.00 96.19 421 ASP A N 1
ATOM 3283 C CA . ASP A 1 421 ? -4.522 -4.565 -1.086 1.00 96.19 421 ASP A CA 1
ATOM 3284 C C . ASP A 1 421 ? -3.964 -5.710 -0.222 1.00 96.19 421 ASP A C 1
ATOM 3286 O O . ASP A 1 421 ? -3.257 -6.583 -0.735 1.00 96.19 421 ASP A O 1
ATOM 3290 N N . VAL A 1 422 ? -4.302 -5.743 1.074 1.00 98.50 422 VAL A N 1
ATOM 3291 C CA . VAL A 1 422 ? -4.018 -6.876 1.967 1.00 98.50 422 VAL A CA 1
ATOM 3292 C C . VAL A 1 422 ? -5.231 -7.771 2.222 1.00 98.50 422 VAL A C 1
ATOM 3294 O O . VAL A 1 422 ? -6.379 -7.324 2.281 1.00 98.50 422 VAL A O 1
ATOM 3297 N N . VAL A 1 423 ? -4.934 -9.049 2.453 1.00 98.69 423 VAL A N 1
ATOM 3298 C CA . VAL A 1 423 ? -5.840 -10.064 2.998 1.00 98.69 423 VAL A CA 1
ATOM 3299 C C . VAL A 1 423 ? -5.292 -10.528 4.343 1.00 98.69 423 VAL A C 1
ATOM 3301 O O . VAL A 1 423 ? -4.132 -10.938 4.440 1.00 98.69 423 VAL A O 1
ATOM 3304 N N . VAL A 1 424 ? -6.137 -10.513 5.371 1.00 98.69 424 VAL A N 1
ATOM 3305 C CA . VAL A 1 424 ? -5.825 -11.085 6.685 1.00 98.69 424 VAL A CA 1
ATOM 3306 C C . VAL A 1 424 ? -6.213 -12.570 6.707 1.00 98.69 424 VAL A C 1
ATOM 3308 O O . VAL A 1 424 ? -7.155 -13.004 6.048 1.00 98.69 424 VAL A O 1
ATOM 3311 N N . GLN A 1 425 ? -5.423 -13.389 7.397 1.00 98.19 425 GLN A N 1
ATOM 3312 C CA . GLN A 1 425 ? -5.574 -14.850 7.460 1.00 98.19 425 GLN A CA 1
ATOM 3313 C C . GLN A 1 425 ? -5.529 -15.408 8.888 1.00 98.19 425 GLN A C 1
ATOM 3315 O O . GLN A 1 425 ? -5.714 -16.611 9.077 1.00 98.19 425 GLN A O 1
ATOM 3320 N N . ARG A 1 426 ? -5.204 -14.569 9.876 1.00 98.12 426 ARG A N 1
ATOM 3321 C CA . ARG A 1 426 ? -5.061 -14.908 11.297 1.00 98.12 426 ARG A CA 1
ATOM 3322 C C . ARG A 1 426 ? -5.397 -13.672 12.122 1.00 98.12 426 ARG A C 1
ATOM 3324 O O . ARG A 1 426 ? -5.106 -12.564 11.679 1.00 98.12 426 ARG A O 1
ATOM 3331 N N . ASP A 1 427 ? -5.911 -13.881 13.328 1.00 98.25 427 ASP A N 1
ATOM 3332 C CA . ASP A 1 427 ? -6.157 -12.811 14.292 1.00 98.25 427 ASP A CA 1
ATOM 3333 C C . ASP A 1 427 ? -4.909 -11.935 14.542 1.00 98.25 427 ASP A C 1
ATOM 3335 O O . ASP A 1 427 ? -3.781 -12.432 14.624 1.00 98.25 427 ASP A O 1
ATOM 3339 N N . LEU A 1 428 ? -5.130 -10.620 14.653 1.00 98.44 428 LEU A N 1
ATOM 3340 C CA . LEU A 1 428 ? -4.083 -9.600 14.766 1.00 98.44 428 LEU A CA 1
ATOM 3341 C C . LEU A 1 428 ? -4.033 -8.914 16.148 1.00 98.44 428 LEU A C 1
ATOM 3343 O O . LEU A 1 428 ? -3.180 -8.048 16.358 1.00 98.44 428 LEU A O 1
ATOM 3347 N N . SER A 1 429 ? -4.887 -9.304 17.105 1.00 96.94 429 SER A N 1
ATOM 3348 C CA . SER A 1 429 ? -5.008 -8.672 18.437 1.00 96.94 429 SER A CA 1
ATOM 3349 C C . SER A 1 429 ? -3.673 -8.597 19.190 1.00 96.94 429 SER A C 1
ATOM 3351 O O . SER A 1 429 ? -3.353 -7.589 19.824 1.00 96.94 429 SER A O 1
ATOM 3353 N N . GLN A 1 430 ? -2.835 -9.629 19.048 1.00 97.06 430 GLN A N 1
ATOM 3354 C CA . GLN A 1 430 ? -1.540 -9.744 19.725 1.00 97.06 430 GLN A CA 1
ATOM 3355 C C . GLN A 1 430 ? -0.564 -8.606 19.367 1.00 97.06 430 GLN A C 1
ATOM 3357 O O . GLN A 1 430 ? 0.345 -8.323 20.148 1.00 97.06 430 GLN A O 1
ATOM 3362 N N . LEU A 1 431 ? -0.758 -7.904 18.239 1.00 97.75 431 LEU A N 1
ATOM 3363 C CA . LEU A 1 431 ? 0.050 -6.735 17.864 1.00 97.75 431 LEU A CA 1
ATOM 3364 C C . LEU A 1 431 ? -0.118 -5.558 18.843 1.00 97.75 431 LEU A C 1
ATOM 3366 O O . LEU A 1 431 ? 0.829 -4.795 19.056 1.00 97.75 431 LEU A O 1
ATOM 3370 N N . TRP A 1 432 ? -1.266 -5.433 19.517 1.00 97.50 432 TRP A N 1
ATOM 3371 C CA . TRP A 1 432 ? -1.453 -4.427 20.568 1.00 97.50 432 TRP A CA 1
ATOM 3372 C C . TRP A 1 432 ? -0.594 -4.719 21.802 1.00 97.50 432 TRP A C 1
ATOM 3374 O O . TRP A 1 432 ? -0.059 -3.784 22.404 1.00 97.50 432 TRP A O 1
ATOM 3384 N N . SER A 1 433 ? -0.384 -5.996 22.127 1.00 96.19 433 SER A N 1
ATOM 3385 C CA . SER A 1 433 ? 0.440 -6.457 23.252 1.00 96.19 433 SER A CA 1
ATOM 3386 C C . SER A 1 433 ? 1.953 -6.393 22.997 1.00 96.19 433 SER A C 1
ATOM 3388 O O . SER A 1 433 ? 2.728 -6.616 23.924 1.00 96.19 433 SER A O 1
ATOM 3390 N N . VAL A 1 434 ? 2.401 -6.079 21.774 1.00 96.75 434 VAL A N 1
ATOM 3391 C CA . VAL A 1 434 ? 3.833 -5.947 21.452 1.00 96.75 434 VAL A CA 1
ATOM 3392 C C . VAL A 1 434 ? 4.460 -4.776 22.218 1.00 96.75 434 VAL A C 1
ATOM 3394 O O . VAL A 1 434 ? 4.020 -3.628 22.099 1.00 96.75 434 VAL A O 1
ATOM 3397 N N . ASP A 1 435 ? 5.531 -5.054 22.963 1.00 97.12 435 ASP A N 1
ATOM 3398 C CA . ASP A 1 435 ? 6.434 -4.027 23.489 1.00 97.12 435 ASP A CA 1
ATOM 3399 C C . ASP A 1 435 ? 7.143 -3.319 22.326 1.00 97.12 435 ASP A C 1
ATOM 3401 O O . ASP A 1 435 ? 7.954 -3.914 21.613 1.00 97.12 435 ASP A O 1
ATOM 3405 N N . MET A 1 436 ? 6.831 -2.034 22.149 1.00 97.81 436 MET A N 1
ATOM 3406 C CA . MET A 1 436 ? 7.366 -1.205 21.070 1.00 97.81 436 MET A CA 1
ATOM 3407 C C . MET A 1 436 ? 8.804 -0.729 21.326 1.00 97.81 436 MET A C 1
ATOM 3409 O O . MET A 1 436 ? 9.421 -0.194 20.411 1.00 97.81 436 MET A O 1
ATOM 3413 N N . LYS A 1 437 ? 9.368 -0.889 22.535 1.00 97.38 437 LYS A N 1
ATOM 3414 C CA . LYS A 1 437 ? 10.765 -0.521 22.869 1.00 97.38 437 LYS A CA 1
ATOM 3415 C C . LYS A 1 437 ? 11.137 0.929 22.515 1.00 97.38 437 LYS A C 1
ATOM 3417 O O . LYS A 1 437 ? 12.239 1.205 22.037 1.00 97.38 437 LYS A O 1
ATOM 3422 N N . GLY A 1 438 ? 10.194 1.860 22.692 1.00 97.12 438 GLY A N 1
ATOM 3423 C CA . GLY A 1 438 ? 10.350 3.275 22.314 1.00 97.12 438 GLY A CA 1
ATOM 3424 C C . GLY A 1 438 ? 10.414 3.536 20.799 1.00 97.12 438 GLY A C 1
ATOM 3425 O O . GLY A 1 438 ? 10.843 4.609 20.369 1.00 97.12 438 GLY A O 1
ATOM 3426 N N . LYS A 1 439 ? 10.032 2.557 19.971 1.00 98.44 439 LYS A N 1
ATOM 3427 C CA . LYS A 1 439 ? 9.840 2.711 18.525 1.00 98.44 439 LYS A CA 1
ATOM 3428 C C . LYS A 1 439 ? 8.415 3.169 18.226 1.00 98.44 439 LYS A C 1
ATOM 3430 O O . LYS A 1 439 ? 7.491 2.911 18.989 1.00 98.44 439 LYS A O 1
ATOM 3435 N N . VAL A 1 440 ? 8.255 3.845 17.094 1.00 98.50 440 VAL A N 1
ATOM 3436 C CA . VAL A 1 440 ? 6.970 4.393 16.639 1.00 98.50 440 VAL A CA 1
ATOM 3437 C C . VAL A 1 440 ? 6.269 3.443 15.672 1.00 98.50 440 VAL A C 1
ATOM 3439 O O . VAL A 1 440 ? 5.049 3.359 15.684 1.00 98.50 440 VAL A O 1
ATOM 3442 N N . ASN A 1 441 ? 7.029 2.729 14.843 1.00 98.62 441 ASN A N 1
ATOM 3443 C CA . ASN A 1 441 ? 6.528 1.798 13.832 1.00 98.62 441 ASN A CA 1
ATOM 3444 C C . ASN A 1 441 ? 6.903 0.357 14.209 1.00 98.62 441 ASN A C 1
ATOM 3446 O O . ASN A 1 441 ? 8.023 0.120 14.655 1.00 98.62 441 ASN A O 1
ATOM 3450 N N . GLY A 1 442 ? 6.015 -0.606 13.993 1.00 98.50 442 GLY A N 1
ATOM 3451 C CA . GLY A 1 442 ? 6.310 -2.037 13.999 1.00 98.50 442 GLY A CA 1
ATOM 3452 C C . GLY A 1 442 ? 6.044 -2.605 12.610 1.00 98.50 442 GLY A C 1
ATOM 3453 O O . GLY A 1 442 ? 4.918 -2.520 12.118 1.00 98.50 442 GLY A O 1
ATOM 3454 N N . ALA A 1 443 ? 7.078 -3.155 11.972 1.00 98.12 443 ALA A N 1
ATOM 3455 C CA . ALA A 1 443 ? 7.034 -3.611 10.584 1.00 98.12 443 ALA A CA 1
ATOM 3456 C C . ALA A 1 443 ? 7.915 -4.848 10.357 1.00 98.12 443 ALA A C 1
ATOM 3458 O O . ALA A 1 443 ? 8.889 -5.074 11.076 1.00 98.12 443 ALA A O 1
ATOM 3459 N N . VAL A 1 444 ? 7.609 -5.633 9.324 1.00 96.88 444 VAL A N 1
ATOM 3460 C CA . VAL A 1 444 ? 8.488 -6.721 8.868 1.00 96.88 444 VAL A CA 1
ATOM 3461 C C . VAL A 1 444 ? 9.625 -6.149 8.014 1.00 96.88 444 VAL A C 1
ATOM 3463 O O . VAL A 1 444 ? 9.416 -5.258 7.192 1.00 96.88 444 VAL A O 1
ATOM 3466 N N . GLU A 1 445 ? 10.841 -6.656 8.205 1.00 94.12 445 GLU A N 1
ATOM 3467 C CA . GLU A 1 445 ? 12.010 -6.321 7.382 1.00 94.12 445 GLU A CA 1
ATOM 3468 C C . GLU A 1 445 ? 11.978 -7.104 6.057 1.00 94.12 445 GLU A C 1
ATOM 3470 O O . GLU A 1 445 ? 11.724 -8.312 6.051 1.00 94.12 445 GLU A O 1
ATOM 3475 N N . MET A 1 446 ? 12.214 -6.443 4.917 1.00 90.94 446 MET A N 1
ATOM 3476 C CA . MET A 1 446 ? 11.981 -7.070 3.610 1.00 90.94 446 MET A CA 1
ATOM 3477 C C . MET A 1 446 ? 13.057 -8.102 3.225 1.00 90.94 446 MET A C 1
ATOM 3479 O O . MET A 1 446 ? 12.726 -9.216 2.805 1.00 90.94 446 MET A O 1
ATOM 3483 N N . CYS A 1 447 ? 14.333 -7.760 3.408 1.00 87.50 447 CYS A N 1
ATOM 3484 C CA . CYS A 1 447 ? 15.510 -8.493 2.927 1.00 87.50 447 CYS A CA 1
ATOM 3485 C C . CYS A 1 447 ? 15.564 -9.937 3.441 1.00 87.50 447 CYS A C 1
ATOM 3487 O O . CYS A 1 447 ? 15.237 -10.207 4.597 1.00 87.50 447 CYS A O 1
ATOM 3489 N N . LYS A 1 448 ? 16.001 -10.878 2.596 1.00 75.31 448 LYS A N 1
ATOM 3490 C CA . LYS A 1 448 ? 16.179 -12.291 2.961 1.00 75.31 448 LYS A CA 1
ATOM 3491 C C . LYS A 1 448 ? 17.676 -12.603 3.082 1.00 75.31 448 LYS A C 1
ATOM 3493 O O . LYS A 1 448 ? 18.372 -12.793 2.091 1.00 75.31 448 LYS A O 1
ATOM 3498 N N . GLY A 1 449 ? 18.185 -12.636 4.315 1.00 67.12 449 GLY A N 1
ATOM 3499 C CA . GLY A 1 449 ? 19.596 -12.933 4.592 1.00 67.12 449 GLY A CA 1
ATOM 3500 C C . GLY A 1 449 ? 20.552 -11.885 4.007 1.00 67.12 449 GLY A C 1
ATOM 3501 O O . GLY A 1 449 ? 20.430 -10.703 4.309 1.00 67.12 449 GLY A O 1
ATOM 3502 N N . HIS A 1 450 ? 21.509 -12.325 3.185 1.00 54.28 450 HIS A N 1
ATOM 3503 C CA . HIS A 1 450 ? 22.544 -11.472 2.580 1.00 54.28 450 HIS A CA 1
ATOM 3504 C C . HIS A 1 450 ? 22.198 -10.941 1.176 1.00 54.28 450 HIS A C 1
ATOM 3506 O O . HIS A 1 450 ? 23.076 -10.410 0.495 1.00 54.28 450 HIS A O 1
ATOM 3512 N N . GLU A 1 451 ? 20.953 -11.079 0.713 1.00 58.84 451 GLU A N 1
ATOM 3513 C CA . GLU A 1 451 ? 20.541 -10.494 -0.566 1.00 58.84 451 GLU A CA 1
ATOM 3514 C C . GLU A 1 451 ? 20.691 -8.962 -0.579 1.00 58.84 451 GLU A C 1
ATOM 3516 O O . GLU A 1 451 ? 20.334 -8.268 0.373 1.00 58.84 451 GLU A O 1
ATOM 3521 N N . SER A 1 452 ? 21.160 -8.417 -1.706 1.00 59.53 452 SER A N 1
ATOM 3522 C CA . SER A 1 452 ? 21.132 -6.975 -1.989 1.00 59.53 452 SER A CA 1
ATOM 3523 C C . SER A 1 452 ? 19.762 -6.475 -2.469 1.00 59.53 452 SER A C 1
ATOM 3525 O O . SER A 1 452 ? 19.592 -5.285 -2.733 1.00 59.53 452 SER A O 1
ATOM 3527 N N . SER A 1 453 ? 18.775 -7.371 -2.566 1.00 64.31 453 SER A N 1
ATOM 3528 C CA . SER A 1 453 ? 17.383 -7.013 -2.808 1.00 64.31 453 SER A CA 1
ATOM 3529 C C . SER A 1 453 ? 16.843 -6.185 -1.629 1.00 64.31 453 SER A C 1
ATOM 3531 O O . SER A 1 453 ? 17.155 -6.448 -0.470 1.00 64.31 453 SER A O 1
ATOM 3533 N N . HIS A 1 454 ? 16.006 -5.187 -1.920 1.00 83.25 454 HIS A N 1
ATOM 3534 C CA . HIS A 1 454 ? 15.299 -4.377 -0.918 1.00 83.25 454 HIS A CA 1
ATOM 3535 C C . HIS A 1 454 ? 16.186 -3.499 -0.005 1.00 83.25 454 HIS A C 1
ATOM 3537 O O . HIS A 1 454 ? 15.888 -3.339 1.179 1.00 83.25 454 HIS A O 1
ATOM 3543 N N . GLN A 1 455 ? 17.237 -2.874 -0.549 1.00 89.50 455 GLN A N 1
ATOM 3544 C CA . GLN A 1 455 ? 18.042 -1.858 0.157 1.00 89.50 455 GLN A CA 1
ATOM 3545 C C . GLN A 1 455 ? 17.577 -0.420 -0.143 1.00 89.50 455 GLN A C 1
ATOM 3547 O O . GLN A 1 455 ? 17.013 -0.136 -1.203 1.00 89.50 455 GLN A O 1
ATOM 3552 N N . LEU A 1 456 ? 17.813 0.513 0.786 1.00 88.62 456 LEU A N 1
ATOM 3553 C CA . LEU A 1 456 ? 17.308 1.894 0.731 1.00 88.62 456 LEU A CA 1
ATOM 3554 C C . LEU A 1 456 ? 17.765 2.680 -0.514 1.00 88.62 456 LEU A C 1
ATOM 3556 O O . LEU A 1 456 ? 17.019 3.520 -1.028 1.00 88.62 456 LEU A O 1
ATOM 3560 N N . GLU A 1 457 ? 18.943 2.374 -1.060 1.00 87.50 457 GLU A N 1
ATOM 3561 C CA . GLU A 1 457 ? 19.422 2.947 -2.326 1.00 87.50 457 GLU A CA 1
ATOM 3562 C C . GLU A 1 457 ? 18.560 2.602 -3.552 1.00 87.50 457 GLU A C 1
ATOM 3564 O O . GLU A 1 457 ? 18.581 3.343 -4.538 1.00 87.50 457 GLU A O 1
ATOM 3569 N N . MET A 1 458 ? 17.721 1.561 -3.492 1.00 84.38 458 MET A N 1
ATOM 3570 C CA . MET A 1 458 ? 16.726 1.274 -4.534 1.00 84.38 458 MET A CA 1
ATOM 3571 C C . MET A 1 458 ? 15.599 2.317 -4.575 1.00 84.38 458 MET A C 1
ATOM 3573 O O . MET A 1 458 ? 15.004 2.525 -5.631 1.00 84.38 458 MET A O 1
ATOM 3577 N N . LEU A 1 459 ? 15.317 3.001 -3.458 1.00 81.81 459 LEU A N 1
ATOM 3578 C CA . LEU A 1 459 ? 14.197 3.943 -3.322 1.00 81.81 459 LEU A CA 1
ATOM 3579 C C . LEU A 1 459 ? 14.603 5.426 -3.297 1.00 81.81 459 LEU A C 1
ATOM 3581 O O . LEU A 1 459 ? 13.765 6.289 -3.579 1.00 81.81 459 LEU A O 1
ATOM 3585 N N . VAL A 1 460 ? 15.862 5.740 -2.977 1.00 84.31 460 VAL A N 1
ATOM 3586 C CA . VAL A 1 460 ? 16.340 7.120 -2.773 1.00 84.31 460 VAL A CA 1
ATOM 3587 C C . VAL A 1 460 ? 17.617 7.397 -3.573 1.00 84.31 460 VAL A C 1
ATOM 3589 O O . VAL A 1 460 ? 18.462 6.522 -3.760 1.00 84.31 460 VAL A O 1
ATOM 3592 N N . HIS A 1 461 ? 17.783 8.629 -4.058 1.00 82.12 461 HIS A N 1
ATOM 3593 C CA . HIS A 1 461 ? 19.018 9.077 -4.709 1.00 82.12 461 HIS A CA 1
ATOM 3594 C C . HIS A 1 461 ? 20.082 9.517 -3.686 1.00 82.12 461 HIS A C 1
ATOM 3596 O O . HIS A 1 461 ? 20.097 10.660 -3.226 1.00 82.12 461 HIS A O 1
ATOM 3602 N N . PHE A 1 462 ? 21.027 8.620 -3.386 1.00 86.00 462 PHE A N 1
ATOM 3603 C CA . PHE A 1 462 ? 22.157 8.867 -2.474 1.00 86.00 462 PHE A CA 1
ATOM 3604 C C . PHE A 1 462 ? 23.211 9.862 -2.993 1.00 86.00 462 PHE A C 1
ATOM 3606 O O . PHE A 1 462 ? 24.072 10.286 -2.233 1.00 86.00 462 PHE A O 1
ATOM 3613 N N . ALA A 1 463 ? 23.101 10.327 -4.242 1.00 82.06 463 ALA A N 1
ATOM 3614 C CA . ALA A 1 463 ? 23.929 11.412 -4.780 1.00 82.06 463 ALA A CA 1
ATOM 3615 C C . ALA A 1 463 ? 23.711 12.777 -4.081 1.00 82.06 463 ALA A C 1
ATOM 3617 O O . ALA A 1 463 ? 24.478 13.711 -4.300 1.00 82.06 463 ALA A O 1
ATOM 3618 N N . ASN A 1 464 ? 22.671 12.924 -3.249 1.00 79.75 464 ASN A N 1
ATOM 3619 C CA . ASN A 1 464 ? 22.464 14.113 -2.423 1.00 79.75 464 ASN A CA 1
ATOM 3620 C C . ASN A 1 464 ? 23.163 13.949 -1.053 1.00 79.75 464 ASN A C 1
ATOM 3622 O O . ASN A 1 464 ? 22.740 13.082 -0.283 1.00 79.75 464 ASN A O 1
ATOM 3626 N N . PRO A 1 465 ? 24.131 14.815 -0.679 1.00 84.81 465 PRO A N 1
ATOM 3627 C CA . PRO A 1 465 ? 24.831 14.735 0.608 1.00 84.81 465 PRO A CA 1
ATOM 3628 C C . PRO A 1 465 ? 23.913 14.733 1.838 1.00 84.81 465 PRO A C 1
ATOM 3630 O O . PRO A 1 465 ? 24.227 14.101 2.838 1.00 84.81 465 PRO A O 1
ATOM 3633 N N . VAL A 1 466 ? 22.742 15.381 1.773 1.00 86.12 466 VAL A N 1
ATOM 3634 C CA . VAL A 1 466 ? 21.773 15.377 2.888 1.00 86.12 466 VAL A CA 1
ATOM 3635 C C . VAL A 1 466 ? 21.200 13.975 3.135 1.00 86.12 466 VAL A C 1
ATOM 3637 O O . VAL A 1 466 ? 20.885 13.637 4.273 1.00 86.12 466 VAL A O 1
ATOM 3640 N N . ILE A 1 467 ? 21.083 13.150 2.091 1.00 87.69 467 ILE A N 1
ATOM 3641 C CA . ILE A 1 467 ? 20.674 11.747 2.211 1.00 87.69 467 ILE A CA 1
ATOM 3642 C C . ILE A 1 467 ? 21.864 10.904 2.683 1.00 87.69 467 ILE A C 1
ATOM 3644 O O . ILE A 1 467 ? 21.750 10.229 3.703 1.00 87.69 467 ILE A O 1
ATOM 3648 N N . ALA A 1 468 ? 23.007 10.994 1.994 1.00 88.38 468 ALA A N 1
ATOM 3649 C CA . ALA A 1 468 ? 24.195 10.186 2.286 1.00 88.38 468 ALA A CA 1
ATOM 3650 C C . ALA A 1 468 ? 24.751 10.382 3.709 1.00 88.38 468 ALA A C 1
ATOM 3652 O O . ALA A 1 468 ? 25.217 9.426 4.318 1.00 88.38 468 ALA A O 1
ATOM 3653 N N . ASN A 1 469 ? 24.648 11.593 4.265 1.00 90.69 469 ASN A N 1
ATOM 3654 C CA . ASN A 1 469 ? 25.118 11.894 5.620 1.00 90.69 469 ASN A CA 1
ATOM 3655 C C . ASN A 1 469 ? 24.088 11.548 6.717 1.00 90.69 469 ASN A C 1
ATOM 3657 O O . ASN A 1 469 ? 24.422 11.623 7.896 1.00 90.69 469 ASN A O 1
ATOM 3661 N N . THR A 1 470 ? 22.841 11.209 6.358 1.00 91.00 470 THR A N 1
ATOM 3662 C CA . THR A 1 470 ? 21.762 10.899 7.324 1.00 91.00 470 THR A CA 1
ATOM 3663 C C . THR A 1 470 ? 21.414 9.407 7.357 1.00 91.00 470 THR A C 1
ATOM 3665 O O . THR A 1 470 ? 21.017 8.890 8.401 1.00 91.00 470 THR A O 1
ATOM 3668 N N . PHE A 1 471 ? 21.549 8.708 6.229 1.00 93.50 471 PHE A N 1
ATOM 3669 C CA . PHE A 1 471 ? 21.068 7.339 6.042 1.00 93.50 471 PHE A CA 1
ATOM 3670 C C . PHE A 1 471 ? 22.165 6.429 5.490 1.00 93.50 471 PHE A C 1
ATOM 3672 O O . PHE A 1 471 ? 22.997 6.860 4.696 1.00 93.50 471 PHE A O 1
ATOM 3679 N N . ASN A 1 472 ? 22.132 5.145 5.845 1.00 92.50 472 ASN A N 1
ATOM 3680 C CA . ASN A 1 472 ? 22.961 4.133 5.198 1.00 92.50 472 ASN A CA 1
ATOM 3681 C C . ASN A 1 472 ? 22.239 3.595 3.947 1.00 92.50 472 ASN A C 1
ATOM 3683 O O . ASN A 1 472 ? 21.117 3.097 4.027 1.00 92.50 472 ASN A O 1
ATOM 3687 N N . ALA A 1 473 ? 22.904 3.673 2.792 1.00 90.44 473 ALA A N 1
ATOM 3688 C CA . ALA A 1 473 ? 22.420 3.166 1.505 1.00 90.44 473 ALA A CA 1
ATOM 3689 C C . ALA A 1 473 ? 21.996 1.686 1.551 1.00 90.44 473 ALA A C 1
ATOM 3691 O O . ALA A 1 473 ? 20.997 1.306 0.938 1.00 90.44 473 ALA A O 1
ATOM 3692 N N . LYS A 1 474 ? 22.723 0.885 2.340 1.00 90.56 474 LYS A N 1
ATOM 3693 C CA . LYS A 1 474 ? 22.537 -0.564 2.495 1.00 90.56 474 LYS A CA 1
ATOM 3694 C C . LYS A 1 474 ? 21.553 -0.954 3.599 1.00 90.56 474 LYS A C 1
ATOM 3696 O O . LYS A 1 474 ? 21.405 -2.139 3.885 1.00 90.56 474 LYS A O 1
ATOM 3701 N N . SER A 1 475 ? 20.901 0.012 4.251 1.00 92.06 475 SER A N 1
ATOM 3702 C CA . SER A 1 475 ? 19.822 -0.288 5.196 1.00 92.06 475 SER A CA 1
ATOM 3703 C C . SER A 1 475 ? 18.701 -1.036 4.488 1.00 92.06 475 SER A C 1
ATOM 3705 O O . SER A 1 475 ? 18.280 -0.631 3.401 1.00 92.06 475 SER A O 1
ATOM 3707 N N . CYS A 1 476 ? 18.208 -2.103 5.112 1.00 92.56 476 CYS A N 1
ATOM 3708 C CA . CYS A 1 476 ? 17.064 -2.821 4.582 1.00 92.56 476 CYS A CA 1
ATOM 3709 C C . CYS A 1 476 ? 15.795 -1.956 4.622 1.00 92.56 476 CYS A C 1
ATOM 3711 O O . CYS A 1 476 ? 15.620 -1.106 5.500 1.00 92.56 476 CYS A O 1
ATOM 3713 N N . LEU A 1 477 ? 14.907 -2.186 3.659 1.00 93.44 477 LEU A N 1
ATOM 3714 C CA . LEU A 1 477 ? 13.574 -1.606 3.616 1.00 93.44 477 LEU A CA 1
ATOM 3715 C C . LEU A 1 477 ? 12.621 -2.316 4.588 1.00 93.44 477 LEU A C 1
ATOM 3717 O O . LEU A 1 477 ? 12.612 -3.543 4.706 1.00 93.44 477 LEU A O 1
ATOM 3721 N N . TRP A 1 478 ? 11.757 -1.529 5.224 1.00 95.12 478 TRP A N 1
ATOM 3722 C CA . TRP A 1 478 ? 10.602 -2.021 5.972 1.00 95.12 478 TRP A CA 1
ATOM 3723 C C . TRP A 1 478 ? 9.417 -2.241 5.037 1.00 95.12 478 TRP A C 1
ATOM 3725 O O . TRP A 1 478 ? 9.144 -1.396 4.180 1.00 95.12 478 TRP A O 1
ATOM 3735 N N . ALA A 1 479 ? 8.682 -3.333 5.231 1.00 94.19 479 ALA A N 1
ATOM 3736 C CA . ALA A 1 479 ? 7.403 -3.537 4.572 1.00 94.19 479 ALA A CA 1
ATOM 3737 C C . ALA A 1 479 ? 6.380 -2.512 5.100 1.00 94.19 479 ALA A C 1
ATOM 3739 O O . ALA A 1 479 ? 6.237 -2.312 6.310 1.00 94.19 479 ALA A O 1
ATOM 3740 N N . PHE A 1 480 ? 5.676 -1.849 4.184 1.00 92.56 480 PHE A N 1
ATOM 3741 C CA . PHE A 1 480 ? 4.541 -0.979 4.498 1.00 92.56 480 PHE A CA 1
ATOM 3742 C C . PHE A 1 480 ? 3.255 -1.622 3.992 1.00 92.56 480 PHE A C 1
ATOM 3744 O O . PHE A 1 480 ? 3.282 -2.305 2.974 1.00 92.56 480 PHE A O 1
ATOM 3751 N N . GLY A 1 481 ? 2.154 -1.398 4.708 1.00 90.69 481 GLY A N 1
ATOM 3752 C CA . GLY A 1 481 ? 0.820 -1.904 4.365 1.00 90.69 481 GLY A CA 1
ATOM 3753 C C . GLY A 1 481 ? 0.261 -2.938 5.334 1.00 90.69 481 GLY A C 1
ATOM 3754 O O . GLY A 1 481 ? -0.940 -3.186 5.323 1.00 90.69 481 GLY A O 1
ATOM 3755 N N . MET A 1 482 ? 1.086 -3.441 6.252 1.00 97.00 482 MET A N 1
ATOM 3756 C CA . MET A 1 482 ? 0.627 -3.819 7.584 1.00 97.00 482 MET A CA 1
ATOM 3757 C C . MET A 1 482 ? 1.643 -3.315 8.608 1.00 97.00 482 MET A C 1
ATOM 3759 O O . MET A 1 482 ? 2.793 -3.754 8.628 1.00 97.00 482 MET A O 1
ATOM 3763 N N . ASN A 1 483 ? 1.238 -2.331 9.412 1.00 98.38 483 ASN A N 1
ATOM 3764 C CA . ASN A 1 483 ? 2.127 -1.630 10.336 1.00 98.38 483 ASN A CA 1
ATOM 3765 C C . ASN A 1 483 ? 1.396 -1.277 11.635 1.00 98.38 483 ASN A C 1
ATOM 3767 O O . ASN A 1 483 ? 0.364 -0.605 11.595 1.00 98.38 483 ASN A O 1
ATOM 3771 N N . ILE A 1 484 ? 1.944 -1.676 12.786 1.00 98.62 484 ILE A N 1
ATOM 3772 C CA . ILE A 1 484 ? 1.450 -1.231 14.099 1.00 98.62 484 ILE A CA 1
ATOM 3773 C C . ILE A 1 484 ? 2.163 0.068 14.477 1.00 98.62 484 ILE A C 1
ATOM 3775 O O . ILE A 1 484 ? 3.391 0.117 14.522 1.00 98.62 484 ILE A O 1
ATOM 3779 N N . PHE A 1 485 ? 1.406 1.134 14.729 1.00 98.62 485 PHE A N 1
ATOM 3780 C CA . PHE A 1 485 ? 1.960 2.439 15.081 1.00 98.62 485 PHE A CA 1
ATOM 3781 C C . PHE A 1 485 ? 1.642 2.814 16.523 1.00 98.62 485 PHE A C 1
ATOM 3783 O O . PHE A 1 485 ? 0.479 2.802 16.925 1.00 98.62 485 PHE A O 1
ATOM 3790 N N . ASP A 1 486 ? 2.665 3.220 17.275 1.00 98.50 486 ASP A N 1
ATOM 3791 C CA . ASP A 1 486 ? 2.505 3.897 18.560 1.00 98.50 486 ASP A CA 1
ATOM 3792 C C . ASP A 1 486 ? 2.352 5.405 18.320 1.00 98.50 486 ASP A C 1
ATOM 3794 O O . ASP A 1 486 ? 3.312 6.136 18.066 1.00 98.50 486 ASP A O 1
ATOM 3798 N N . LEU A 1 487 ? 1.106 5.874 18.345 1.00 98.25 487 LEU A N 1
ATOM 3799 C CA . LEU A 1 487 ? 0.745 7.264 18.086 1.00 98.25 487 LEU A CA 1
ATOM 3800 C C . LEU A 1 487 ? 1.103 8.181 19.262 1.00 98.25 487 LEU A C 1
ATOM 3802 O O . LEU A 1 487 ? 1.322 9.378 19.059 1.00 98.25 487 LEU A O 1
ATOM 3806 N N . GLN A 1 488 ? 1.176 7.647 20.486 1.00 97.31 488 GLN A N 1
ATOM 3807 C CA . GLN A 1 488 ? 1.636 8.402 21.650 1.00 97.31 488 GLN A CA 1
ATOM 3808 C C . GLN A 1 488 ? 3.125 8.743 21.500 1.00 97.31 488 GLN A C 1
ATOM 3810 O O . GLN A 1 488 ? 3.498 9.914 21.605 1.00 97.31 488 GLN A O 1
ATOM 3815 N N . GLU A 1 489 ? 3.952 7.758 21.155 1.00 98.31 489 GLU A N 1
ATOM 3816 C CA . GLU A 1 489 ? 5.381 7.953 20.923 1.00 98.31 489 GLU A CA 1
ATOM 3817 C C . GLU A 1 489 ? 5.657 8.738 19.629 1.00 98.31 489 GLU A C 1
ATOM 3819 O O . GLU A 1 489 ? 6.538 9.599 19.613 1.00 98.31 489 GLU A O 1
ATOM 3824 N N . TRP A 1 490 ? 4.847 8.563 18.575 1.00 98.50 490 TRP A N 1
ATOM 3825 C CA . TRP A 1 490 ? 4.898 9.412 17.373 1.00 98.50 490 TRP A CA 1
ATOM 3826 C C . TRP A 1 490 ? 4.718 10.890 17.724 1.00 98.50 490 TRP A C 1
ATOM 3828 O O . TRP A 1 490 ? 5.497 11.731 17.268 1.00 98.50 490 TRP A O 1
ATOM 3838 N N . ARG A 1 491 ? 3.710 11.224 18.545 1.00 97.94 491 ARG A N 1
ATOM 3839 C CA . ARG A 1 491 ? 3.465 12.603 18.998 1.00 97.94 491 ARG A CA 1
ATOM 3840 C C . ARG A 1 491 ? 4.615 13.116 19.860 1.00 97.94 491 ARG A C 1
ATOM 3842 O O . ARG A 1 491 ? 5.062 14.235 19.623 1.00 97.94 491 ARG A O 1
ATOM 3849 N N . ARG A 1 492 ? 5.156 12.294 20.768 1.00 98.12 492 ARG A N 1
ATOM 3850 C CA . ARG A 1 492 ? 6.324 12.648 21.598 1.00 98.12 492 ARG A CA 1
ATOM 3851 C C . ARG A 1 492 ? 7.584 12.934 20.769 1.00 98.12 492 ARG A C 1
ATOM 3853 O O . ARG A 1 492 ? 8.340 13.837 21.110 1.00 98.12 492 ARG A O 1
ATOM 3860 N N . GLN A 1 493 ? 7.807 12.184 19.688 1.00 97.81 493 GLN A N 1
ATOM 3861 C CA . GLN A 1 493 ? 8.960 12.341 18.789 1.00 97.81 493 GLN A CA 1
ATOM 3862 C C . GLN A 1 493 ? 8.711 13.323 17.624 1.00 97.81 493 GLN A C 1
ATOM 3864 O O . GLN A 1 493 ? 9.639 13.661 16.891 1.00 97.81 493 GLN A O 1
ATOM 3869 N N . GLY A 1 494 ? 7.474 13.791 17.425 1.00 96.75 494 GLY A N 1
ATOM 3870 C CA . GLY A 1 494 ? 7.120 14.799 16.422 1.00 96.75 494 GLY A CA 1
ATOM 3871 C C . GLY A 1 494 ? 7.258 14.361 14.956 1.00 96.75 494 GLY A C 1
ATOM 3872 O O . GLY A 1 494 ? 7.390 15.222 14.084 1.00 96.75 494 GLY A O 1
ATOM 3873 N N . LEU A 1 495 ? 7.226 13.057 14.639 1.00 97.50 495 LEU A N 1
ATOM 3874 C CA . LEU A 1 495 ? 7.644 12.538 13.319 1.00 97.50 495 LEU A CA 1
ATOM 3875 C C . LEU A 1 495 ? 6.813 13.035 12.111 1.00 97.50 495 LEU A C 1
ATOM 3877 O O . LEU A 1 495 ? 7.307 13.031 10.982 1.00 97.50 495 LEU A O 1
ATOM 3881 N N . THR A 1 496 ? 5.604 13.571 12.313 1.00 96.19 496 THR A N 1
ATOM 3882 C CA . THR A 1 496 ? 4.855 14.284 11.252 1.00 96.19 496 THR A CA 1
ATOM 3883 C C . THR A 1 496 ? 5.608 15.540 10.773 1.00 96.19 496 THR A C 1
ATOM 3885 O O . THR A 1 496 ? 5.595 15.869 9.587 1.00 96.19 496 THR A O 1
ATOM 3888 N N . GLY A 1 497 ? 6.366 16.208 11.651 1.00 94.75 497 GLY A N 1
ATOM 3889 C CA . GLY A 1 497 ? 7.298 17.276 11.273 1.00 94.75 497 GLY A CA 1
ATOM 3890 C C . GLY A 1 497 ? 8.452 16.774 10.395 1.00 94.75 497 GLY A C 1
ATOM 3891 O O . GLY A 1 497 ? 8.841 17.446 9.436 1.00 94.75 497 GLY A O 1
ATOM 3892 N N . THR A 1 498 ? 8.944 15.557 10.646 1.00 94.06 498 THR A N 1
ATOM 3893 C CA . THR A 1 498 ? 9.955 14.883 9.812 1.00 94.06 498 THR A CA 1
ATOM 3894 C C . THR A 1 498 ? 9.414 14.568 8.412 1.00 94.06 498 THR A C 1
ATOM 3896 O O . THR A 1 498 ? 10.115 14.802 7.426 1.00 94.06 498 THR A O 1
ATOM 3899 N N . TYR A 1 499 ? 8.145 14.161 8.288 1.00 92.69 499 TYR A N 1
ATOM 3900 C CA . TYR A 1 499 ? 7.462 14.058 6.990 1.00 92.69 499 TYR A CA 1
ATOM 3901 C C . TYR A 1 499 ? 7.443 15.402 6.243 1.00 92.69 499 TYR A C 1
ATOM 3903 O O . TYR A 1 499 ? 7.867 15.473 5.086 1.00 92.69 499 TYR A O 1
ATOM 3911 N N . HIS A 1 500 ? 7.026 16.489 6.904 1.00 90.31 500 HIS A N 1
ATOM 3912 C CA . HIS A 1 500 ? 7.021 17.829 6.308 1.00 90.31 500 HIS A CA 1
ATOM 3913 C C . HIS A 1 500 ? 8.425 18.290 5.868 1.00 90.31 500 HIS A C 1
ATOM 3915 O O . HIS A 1 500 ? 8.568 18.872 4.787 1.00 90.31 500 HIS A O 1
ATOM 3921 N N . LYS A 1 501 ? 9.468 17.999 6.663 1.00 89.88 501 LYS A N 1
ATOM 3922 C CA . LYS A 1 501 ? 10.879 18.249 6.319 1.00 89.88 501 LYS A CA 1
ATOM 3923 C C . LYS A 1 501 ? 11.266 17.516 5.033 1.00 89.88 501 LYS A C 1
ATOM 3925 O O . LYS A 1 501 ? 11.707 18.166 4.084 1.00 89.88 501 LYS A O 1
ATOM 3930 N N . TRP A 1 502 ? 11.071 16.197 4.968 1.00 87.75 502 TRP A N 1
ATOM 3931 C CA . TRP A 1 502 ? 11.460 15.417 3.791 1.00 87.75 502 TRP A CA 1
ATOM 3932 C C . TRP A 1 502 ? 10.644 15.783 2.550 1.00 87.75 502 TRP A C 1
ATOM 3934 O O . TRP A 1 502 ? 11.244 16.027 1.505 1.00 87.75 502 TRP A O 1
ATOM 3944 N N . ARG A 1 503 ? 9.315 15.947 2.649 1.00 82.88 503 ARG A N 1
ATOM 3945 C CA . ARG A 1 503 ? 8.467 16.362 1.511 1.00 82.88 503 ARG A CA 1
ATOM 3946 C C . ARG A 1 503 ? 8.946 17.678 0.882 1.00 82.88 503 ARG A C 1
ATOM 3948 O O . ARG A 1 503 ? 9.004 17.774 -0.343 1.00 82.88 503 ARG A O 1
ATOM 3955 N N . ARG A 1 504 ? 9.344 18.663 1.704 1.00 81.75 504 ARG A N 1
ATOM 3956 C CA . ARG A 1 504 ? 9.898 19.952 1.242 1.00 81.75 504 ARG A CA 1
ATOM 3957 C C . ARG A 1 504 ? 11.242 19.786 0.523 1.00 81.75 504 ARG A C 1
ATOM 3959 O O . ARG A 1 504 ? 11.439 20.376 -0.532 1.00 81.75 504 ARG A O 1
ATOM 3966 N N . ILE A 1 505 ? 12.151 18.976 1.070 1.00 79.69 505 ILE A N 1
ATOM 3967 C CA . ILE A 1 505 ? 13.468 18.711 0.461 1.00 79.69 505 ILE A CA 1
ATOM 3968 C C . ILE A 1 505 ? 13.314 17.937 -0.865 1.00 79.69 505 ILE A C 1
ATOM 3970 O O . ILE A 1 505 ? 14.031 18.211 -1.826 1.00 79.69 505 ILE A O 1
ATOM 3974 N N . GLY A 1 506 ? 12.351 17.012 -0.931 1.00 74.75 506 GLY A N 1
ATOM 3975 C CA . GLY A 1 506 ? 12.066 16.180 -2.100 1.00 74.75 506 GLY A CA 1
ATOM 3976 C C . GLY A 1 506 ? 11.506 16.940 -3.306 1.00 74.75 506 GLY A C 1
ATOM 3977 O O . GLY A 1 506 ? 12.051 16.779 -4.400 1.00 74.75 506 GLY A O 1
ATOM 3978 N N . LYS A 1 507 ? 10.477 17.797 -3.123 1.00 68.31 507 LYS A N 1
ATOM 3979 C CA . LYS A 1 507 ? 9.846 18.555 -4.238 1.00 68.31 507 LYS A CA 1
ATOM 3980 C C . LYS A 1 507 ? 10.866 19.397 -5.016 1.00 68.31 507 LYS A C 1
ATOM 3982 O O . LYS A 1 507 ? 10.732 19.552 -6.222 1.00 68.31 507 LYS A O 1
ATOM 3987 N N . ASN A 1 508 ? 11.919 19.874 -4.353 1.00 59.34 508 ASN A N 1
ATOM 3988 C CA . ASN A 1 508 ? 12.917 20.751 -4.963 1.00 59.34 508 ASN A CA 1
ATOM 3989 C C . ASN A 1 508 ? 14.046 20.008 -5.711 1.00 59.34 508 ASN A C 1
ATOM 3991 O O . ASN A 1 508 ? 14.898 20.677 -6.292 1.00 59.34 508 ASN A O 1
ATOM 3995 N N . ARG A 1 509 ? 14.141 18.667 -5.628 1.00 56.34 509 ARG A N 1
ATOM 3996 C CA . ARG A 1 509 ? 15.341 17.912 -6.067 1.00 56.34 509 ARG A CA 1
ATOM 3997 C C . ARG A 1 509 ? 15.105 16.496 -6.635 1.00 56.34 509 ARG A C 1
ATOM 3999 O O . ARG A 1 509 ? 16.085 15.784 -6.821 1.00 56.34 509 ARG A O 1
ATOM 4006 N N . GLN A 1 510 ? 13.860 16.060 -6.871 1.00 65.00 510 GLN A N 1
ATOM 4007 C CA . GLN A 1 510 ? 13.527 14.726 -7.432 1.00 65.00 510 GLN A CA 1
ATOM 4008 C C . GLN A 1 510 ? 14.268 13.544 -6.753 1.00 65.00 510 GLN A C 1
ATOM 4010 O O . GLN A 1 510 ? 14.791 12.642 -7.396 1.00 65.00 510 GLN A O 1
ATOM 4015 N N . LEU A 1 511 ? 14.333 13.539 -5.417 1.00 64.81 511 LEU A N 1
ATOM 4016 C CA . LEU A 1 511 ? 15.164 12.586 -4.653 1.00 64.81 511 LEU A CA 1
ATOM 4017 C C . LEU A 1 511 ? 14.583 11.165 -4.535 1.00 64.81 511 LEU A C 1
ATOM 4019 O O . LEU A 1 511 ? 15.241 10.276 -3.987 1.00 64.81 511 LEU A O 1
ATOM 4023 N N . TRP A 1 512 ? 13.353 10.962 -5.002 1.00 71.81 512 TRP A N 1
ATOM 4024 C CA . TRP A 1 512 ? 12.527 9.785 -4.747 1.00 71.81 512 TRP A CA 1
ATOM 4025 C C . TRP A 1 512 ? 12.379 8.933 -6.007 1.00 71.81 512 TRP A C 1
ATOM 4027 O O . TRP A 1 512 ? 11.965 9.443 -7.043 1.00 71.81 512 TRP A O 1
ATOM 4037 N N . LYS A 1 513 ? 12.630 7.624 -5.902 1.00 61.59 513 LYS A N 1
ATOM 4038 C CA . LYS A 1 513 ? 12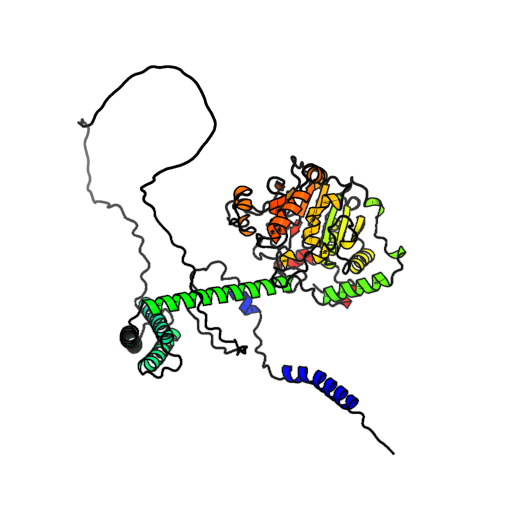.508 6.693 -7.037 1.00 61.59 513 LYS A CA 1
ATOM 4039 C C . LYS A 1 513 ? 11.122 6.053 -7.185 1.00 61.59 513 LYS A C 1
ATOM 4041 O O . LYS A 1 513 ? 10.882 5.431 -8.218 1.00 61.59 513 LYS A O 1
ATOM 4046 N N . ALA A 1 514 ? 10.234 6.153 -6.182 1.00 59.72 514 ALA A N 1
ATOM 4047 C CA . ALA A 1 514 ? 8.902 5.525 -6.209 1.00 59.72 514 ALA A CA 1
ATOM 4048 C C . ALA A 1 514 ? 7.899 6.047 -5.149 1.00 59.72 514 ALA A C 1
ATOM 4050 O O . ALA A 1 514 ? 7.809 5.493 -4.056 1.00 59.72 514 ALA A O 1
ATOM 4051 N N . GLY A 1 515 ? 7.068 7.042 -5.475 1.00 67.81 515 GLY A N 1
ATOM 4052 C CA . GLY A 1 515 ? 5.895 7.412 -4.659 1.00 67.81 515 GLY A CA 1
ATOM 4053 C C . GLY A 1 515 ? 6.165 7.804 -3.195 1.00 67.81 515 GLY A C 1
ATOM 4054 O O . GLY A 1 515 ? 7.197 8.383 -2.858 1.00 67.81 515 GLY A O 1
ATOM 4055 N N . SER A 1 516 ? 5.215 7.505 -2.299 1.00 75.56 516 SER A N 1
ATOM 4056 C CA . SER A 1 516 ? 5.305 7.873 -0.875 1.00 75.56 516 SER A CA 1
ATOM 4057 C C . SER A 1 516 ? 6.116 6.898 -0.004 1.00 75.56 516 SER A C 1
ATOM 4059 O O . SER A 1 516 ? 6.547 7.280 1.085 1.00 75.56 516 SER A O 1
ATOM 4061 N N . LEU A 1 517 ? 6.388 5.675 -0.479 1.00 83.25 517 LEU A N 1
ATOM 4062 C CA . LEU A 1 517 ? 7.134 4.644 0.256 1.00 83.25 517 LEU A CA 1
ATOM 4063 C C . LEU A 1 517 ? 8.534 5.104 0.735 1.00 83.25 517 LEU A C 1
ATOM 4065 O O . LEU A 1 517 ? 8.820 4.910 1.918 1.00 83.25 517 LEU A O 1
ATOM 4069 N N . PRO A 1 518 ? 9.383 5.771 -0.084 1.00 87.19 518 PRO A N 1
ATOM 4070 C CA . PRO A 1 518 ? 10.653 6.341 0.365 1.00 87.19 518 PRO A CA 1
ATOM 4071 C C . PRO A 1 518 ? 10.508 7.251 1.588 1.00 87.19 518 PRO A C 1
ATOM 4073 O O . PRO A 1 518 ? 11.330 7.184 2.497 1.00 87.19 518 PRO A O 1
ATOM 4076 N N . LEU A 1 519 ? 9.448 8.069 1.654 1.00 89.62 519 LEU A N 1
ATOM 4077 C CA . LEU A 1 519 ? 9.217 8.950 2.801 1.00 89.62 519 LEU A CA 1
ATOM 4078 C C . LEU A 1 519 ? 8.989 8.132 4.073 1.00 89.62 519 LEU A C 1
ATOM 4080 O O . LEU A 1 519 ? 9.585 8.458 5.092 1.00 89.62 519 LEU A O 1
ATOM 4084 N N . GLY A 1 520 ? 8.217 7.041 4.009 1.00 92.25 520 GLY A N 1
ATOM 4085 C CA . GLY A 1 520 ? 8.049 6.117 5.135 1.00 92.25 520 GLY A CA 1
ATOM 4086 C C . GLY A 1 520 ? 9.386 5.591 5.660 1.00 92.25 520 GLY A C 1
ATOM 4087 O O . GLY A 1 520 ? 9.667 5.712 6.851 1.00 92.25 520 GLY A O 1
ATOM 4088 N N . GLN A 1 521 ? 10.258 5.119 4.767 1.00 94.25 521 GLN A N 1
ATOM 4089 C CA . GLN A 1 521 ? 11.595 4.647 5.146 1.00 94.25 521 GLN A CA 1
ATOM 4090 C C . GLN A 1 521 ? 12.434 5.746 5.821 1.00 94.25 521 GLN A C 1
ATOM 4092 O O . GLN A 1 521 ? 13.094 5.479 6.819 1.00 94.25 521 GLN A O 1
ATOM 4097 N N . LEU A 1 522 ? 12.386 6.990 5.320 1.00 92.94 522 LEU A N 1
ATOM 4098 C CA . LEU A 1 522 ? 13.172 8.112 5.860 1.00 92.94 522 LEU A CA 1
ATOM 4099 C C . LEU A 1 522 ? 12.584 8.757 7.128 1.00 92.94 522 LEU A C 1
ATOM 4101 O O . LEU A 1 522 ? 13.307 9.442 7.854 1.00 92.94 522 LEU A O 1
ATOM 4105 N N . ILE A 1 523 ? 11.285 8.587 7.389 1.00 95.12 523 ILE A N 1
ATOM 4106 C CA . ILE A 1 523 ? 10.615 9.061 8.612 1.00 95.12 523 ILE A CA 1
ATOM 4107 C C . ILE A 1 523 ? 10.833 8.071 9.755 1.00 95.12 523 ILE A C 1
ATOM 4109 O O . ILE A 1 523 ? 11.112 8.493 10.874 1.00 95.12 523 ILE A O 1
ATOM 4113 N N . PHE A 1 524 ? 10.721 6.768 9.476 1.00 96.75 524 PHE A N 1
ATOM 4114 C CA . PHE A 1 524 ? 10.797 5.718 10.496 1.00 96.75 524 PHE A CA 1
ATOM 4115 C C . PHE A 1 524 ? 12.160 5.008 10.570 1.00 96.75 524 PHE A C 1
ATOM 4117 O O . PHE A 1 524 ? 12.303 4.003 11.273 1.00 96.75 524 PHE A O 1
ATOM 4124 N N . TYR A 1 525 ? 13.180 5.549 9.897 1.00 95.25 525 TYR A N 1
ATOM 4125 C CA . TYR A 1 525 ? 14.580 5.144 10.031 1.00 95.25 525 TYR A CA 1
ATOM 4126 C C . TYR A 1 525 ? 15.022 5.215 11.499 1.00 95.25 525 TYR A C 1
ATOM 4128 O O . TYR A 1 525 ? 14.837 6.241 12.141 1.00 95.25 525 TYR A O 1
ATOM 4136 N N . ASN A 1 526 ? 15.563 4.130 12.058 1.00 94.88 526 ASN A N 1
ATOM 4137 C CA . ASN A 1 526 ? 15.839 3.953 13.498 1.00 94.88 526 ASN A CA 1
ATOM 4138 C C . ASN A 1 526 ? 14.625 4.074 14.458 1.00 94.88 526 ASN A C 1
ATOM 4140 O O . ASN A 1 526 ? 14.765 3.745 15.640 1.00 94.88 526 ASN A O 1
ATOM 4144 N N . HIS A 1 527 ? 13.434 4.447 13.977 1.00 97.62 527 HIS A N 1
ATOM 4145 C CA . HIS A 1 527 ? 12.177 4.537 14.738 1.00 97.62 527 HIS A CA 1
ATOM 4146 C C . HIS A 1 527 ? 11.229 3.343 14.493 1.00 97.62 527 HIS A C 1
ATOM 4148 O O . HIS A 1 527 ? 10.075 3.382 14.921 1.00 97.62 527 HIS A O 1
ATOM 4154 N N . THR A 1 528 ? 11.711 2.283 13.832 1.00 98.06 528 THR A N 1
ATOM 4155 C CA . THR A 1 528 ? 10.974 1.033 13.576 1.00 98.06 528 THR A CA 1
ATOM 4156 C C . THR A 1 528 ? 11.470 -0.113 14.468 1.00 98.06 528 THR A C 1
ATOM 4158 O O . THR A 1 528 ? 12.658 -0.188 14.789 1.00 98.06 528 THR A O 1
ATOM 4161 N N . LEU A 1 529 ? 10.550 -0.991 14.870 1.00 98.00 529 LEU A N 1
ATOM 4162 C CA . LEU A 1 529 ? 10.765 -2.287 15.510 1.00 98.00 529 LEU A CA 1
ATOM 4163 C C . LEU A 1 529 ? 10.519 -3.406 14.487 1.00 98.00 529 LEU A C 1
ATOM 4165 O O . LEU A 1 529 ? 9.467 -3.434 13.846 1.00 98.00 529 LEU A O 1
ATOM 4169 N N . THR A 1 530 ? 11.454 -4.351 14.379 1.00 97.38 530 THR A N 1
ATOM 4170 C CA . THR A 1 530 ? 11.296 -5.551 13.548 1.00 97.38 530 THR A CA 1
ATOM 4171 C C . THR A 1 530 ? 10.228 -6.480 14.121 1.00 97.38 530 THR A C 1
ATOM 4173 O O . THR A 1 530 ? 10.348 -6.951 15.253 1.00 97.38 530 THR A O 1
ATOM 4176 N N . LEU A 1 531 ? 9.212 -6.790 13.318 1.00 97.69 531 LEU A N 1
ATOM 4177 C CA . LEU A 1 531 ? 8.246 -7.856 13.575 1.00 97.69 531 LEU A CA 1
ATOM 4178 C C . LEU A 1 531 ? 8.704 -9.177 12.935 1.00 97.69 531 LEU A C 1
ATOM 4180 O O . LEU A 1 531 ? 9.395 -9.190 11.916 1.00 97.69 531 LEU A O 1
ATOM 4184 N N . ASP A 1 532 ? 8.279 -10.299 13.520 1.00 95.94 532 ASP A N 1
ATOM 4185 C CA . ASP A 1 532 ? 8.450 -11.640 12.944 1.00 95.94 532 ASP A CA 1
ATOM 4186 C C . ASP A 1 532 ? 7.863 -11.699 11.520 1.00 95.94 532 ASP A C 1
ATOM 4188 O O . ASP A 1 532 ? 6.744 -11.237 11.290 1.00 95.94 532 ASP A O 1
ATOM 4192 N N . ARG A 1 533 ? 8.585 -12.300 10.562 1.00 93.62 533 ARG A N 1
ATOM 4193 C CA . ARG A 1 533 ? 8.159 -12.380 9.149 1.00 93.62 533 ARG A CA 1
ATOM 4194 C C . ARG A 1 533 ? 6.809 -13.076 8.940 1.00 93.62 533 ARG A C 1
ATOM 4196 O O . ARG A 1 533 ? 6.184 -12.876 7.906 1.00 93.62 533 ARG A O 1
ATOM 4203 N N . ARG A 1 534 ? 6.336 -13.871 9.905 1.00 95.88 534 ARG A N 1
ATOM 4204 C CA . ARG A 1 534 ? 4.991 -14.466 9.898 1.00 95.88 534 ARG A CA 1
ATOM 4205 C C . ARG A 1 534 ? 3.874 -13.431 10.039 1.00 95.88 534 ARG A C 1
ATOM 4207 O O . ARG A 1 534 ? 2.727 -13.781 9.795 1.00 95.88 534 ARG A O 1
ATOM 4214 N N . TRP A 1 535 ? 4.161 -12.183 10.402 1.00 97.94 535 TRP A N 1
ATOM 4215 C CA . TRP A 1 535 ? 3.142 -11.137 10.469 1.00 97.94 535 TRP A CA 1
ATOM 4216 C C . TRP A 1 535 ? 2.722 -10.619 9.086 1.00 97.94 535 TRP A C 1
ATOM 4218 O O . TRP A 1 535 ? 1.527 -10.470 8.843 1.00 97.94 535 TRP A O 1
ATOM 4228 N N . HIS A 1 536 ? 3.665 -10.401 8.164 1.00 97.44 536 HIS A N 1
ATOM 4229 C CA . HIS A 1 536 ? 3.414 -9.774 6.857 1.00 97.44 536 HIS A CA 1
ATOM 4230 C C . HIS A 1 536 ? 4.238 -10.458 5.762 1.00 97.44 536 HIS A C 1
ATOM 4232 O O . HIS A 1 536 ? 5.465 -10.350 5.745 1.00 97.44 536 HIS A O 1
ATOM 4238 N N . ALA A 1 537 ? 3.563 -11.138 4.834 1.00 95.69 537 ALA A N 1
ATOM 4239 C CA . ALA A 1 537 ? 4.150 -11.562 3.566 1.00 95.69 537 ALA A CA 1
ATOM 4240 C C . ALA A 1 537 ? 3.677 -10.637 2.437 1.00 95.69 537 ALA A C 1
ATOM 4242 O O . ALA A 1 537 ? 2.505 -10.272 2.362 1.00 95.69 537 ALA A O 1
ATOM 4243 N N . PHE A 1 538 ? 4.601 -10.276 1.559 1.00 93.62 538 PHE A N 1
ATOM 4244 C CA . PHE A 1 538 ? 4.433 -9.277 0.507 1.00 93.62 538 PHE A CA 1
ATOM 4245 C C . PHE A 1 538 ? 4.964 -9.820 -0.827 1.00 93.62 538 PHE A C 1
ATOM 4247 O O . PHE A 1 538 ? 5.569 -10.894 -0.879 1.00 93.62 538 PHE A O 1
ATOM 4254 N N . GLY A 1 539 ? 4.707 -9.092 -1.905 1.00 92.69 539 GLY A N 1
ATOM 4255 C CA . GLY A 1 539 ? 5.048 -9.437 -3.277 1.00 92.69 539 GLY A CA 1
ATOM 4256 C C . GLY A 1 539 ? 3.912 -10.081 -4.078 1.00 92.69 539 GLY A C 1
ATOM 4257 O O . GLY A 1 539 ? 4.114 -10.377 -5.251 1.00 92.69 539 GLY A O 1
ATOM 4258 N N . LEU A 1 540 ? 2.699 -10.292 -3.544 1.00 95.06 540 LEU A N 1
ATOM 4259 C CA . LEU A 1 540 ? 1.660 -11.039 -4.285 1.00 95.06 540 LEU A CA 1
ATOM 4260 C C . LEU A 1 540 ? 1.097 -10.266 -5.502 1.00 95.06 540 LEU A C 1
ATOM 4262 O O . LEU A 1 540 ? 0.399 -10.854 -6.326 1.00 95.06 540 LEU A O 1
ATOM 4266 N N . GLY A 1 541 ? 1.408 -8.972 -5.649 1.00 92.81 541 GLY A N 1
ATOM 4267 C CA . GLY A 1 541 ? 1.115 -8.161 -6.839 1.00 92.81 541 GLY A CA 1
ATOM 4268 C C . GLY A 1 541 ? 2.340 -7.880 -7.727 1.00 92.81 541 GLY A C 1
ATOM 4269 O O . GLY A 1 541 ? 2.280 -6.987 -8.581 1.00 92.81 541 GLY A O 1
ATOM 4270 N N . SER A 1 542 ? 3.456 -8.592 -7.529 1.00 89.81 542 SER A N 1
ATOM 4271 C CA . SER A 1 542 ? 4.713 -8.395 -8.273 1.00 89.81 542 SER A CA 1
ATOM 4272 C C . SER A 1 542 ? 5.521 -9.681 -8.525 1.00 89.81 542 SER A C 1
ATOM 4274 O O . SER A 1 542 ? 6.043 -9.844 -9.625 1.00 89.81 542 SER A O 1
ATOM 4276 N N . ASP A 1 543 ? 5.585 -10.610 -7.570 1.00 87.31 543 ASP A N 1
ATOM 4277 C CA . ASP A 1 543 ? 6.382 -11.841 -7.612 1.00 87.31 543 ASP A CA 1
ATOM 4278 C C . ASP A 1 543 ? 5.523 -13.111 -7.786 1.00 87.31 543 ASP A C 1
ATOM 4280 O O . ASP A 1 543 ? 4.800 -13.562 -6.891 1.00 87.31 543 ASP A O 1
ATOM 4284 N N . SER A 1 544 ? 5.652 -13.759 -8.944 1.00 86.12 544 SER A N 1
ATOM 4285 C CA . SER A 1 544 ? 4.998 -15.037 -9.243 1.00 86.12 544 SER A CA 1
ATOM 4286 C C . SER A 1 544 ? 5.675 -16.250 -8.583 1.00 86.12 544 SER A C 1
ATOM 4288 O O . SER A 1 544 ? 5.076 -17.332 -8.554 1.00 86.12 544 SER A O 1
ATOM 4290 N N . SER A 1 545 ? 6.880 -16.102 -8.018 1.00 87.69 545 SER A N 1
ATOM 4291 C CA . SER A 1 545 ? 7.664 -17.197 -7.436 1.00 87.69 545 SER A CA 1
ATOM 4292 C C . SER A 1 545 ? 7.272 -17.534 -5.991 1.00 87.69 545 SER A C 1
ATOM 4294 O O . SER A 1 545 ? 7.240 -18.723 -5.662 1.00 87.69 545 SER A O 1
ATOM 4296 N N . LEU A 1 546 ? 6.858 -16.545 -5.179 1.00 87.94 546 LEU A N 1
ATOM 4297 C CA . LEU A 1 546 ? 6.565 -16.655 -3.740 1.00 87.94 546 LEU A CA 1
ATOM 4298 C C . LEU A 1 546 ? 5.947 -18.000 -3.308 1.00 87.94 546 LEU A C 1
ATOM 4300 O O . LEU A 1 546 ? 4.930 -18.470 -3.840 1.00 87.94 546 LEU A O 1
ATOM 4304 N N . GLY A 1 547 ? 6.586 -18.643 -2.330 1.00 89.62 547 GLY A N 1
ATOM 4305 C CA . GLY A 1 547 ? 6.269 -20.009 -1.924 1.00 89.62 547 GLY A CA 1
ATOM 4306 C C . GLY A 1 547 ? 4.928 -20.121 -1.197 1.00 89.62 547 GLY A C 1
ATOM 4307 O O . GLY A 1 547 ? 4.656 -19.370 -0.263 1.00 89.62 547 GLY A O 1
ATOM 4308 N N . ARG A 1 548 ? 4.115 -21.129 -1.549 1.00 92.31 548 ARG A N 1
ATOM 4309 C CA . ARG A 1 548 ? 2.804 -21.387 -0.913 1.00 92.31 548 ARG A CA 1
ATOM 4310 C C . ARG A 1 548 ? 2.893 -21.429 0.621 1.00 92.31 548 ARG A C 1
ATOM 4312 O O . ARG A 1 548 ? 2.079 -20.814 1.297 1.00 92.31 548 ARG A O 1
ATOM 4319 N N . ALA A 1 549 ? 3.913 -22.094 1.164 1.00 93.00 549 ALA A N 1
ATOM 4320 C CA . ALA A 1 549 ? 4.122 -22.195 2.608 1.00 93.00 549 ALA A CA 1
ATOM 4321 C C . ALA A 1 549 ? 4.563 -20.873 3.273 1.00 93.00 549 ALA A C 1
ATOM 4323 O O . ALA A 1 549 ? 4.448 -20.741 4.486 1.00 93.00 549 ALA A O 1
ATOM 4324 N N . GLU A 1 550 ? 5.087 -19.891 2.534 1.00 92.00 550 GLU A N 1
ATOM 4325 C CA . GLU A 1 550 ? 5.318 -18.536 3.062 1.00 92.00 550 GLU A CA 1
ATOM 4326 C C . GLU A 1 550 ? 3.971 -17.808 3.206 1.00 92.00 550 GLU A C 1
ATOM 4328 O O . GLU A 1 550 ? 3.625 -17.366 4.300 1.00 92.00 550 GLU A O 1
ATOM 4333 N N . ILE A 1 551 ? 3.152 -17.843 2.148 1.00 95.50 551 ILE A N 1
ATOM 4334 C CA . ILE A 1 551 ? 1.798 -17.266 2.091 1.00 95.50 551 ILE A CA 1
ATOM 4335 C C . ILE A 1 551 ? 0.875 -17.865 3.170 1.00 95.50 551 ILE A C 1
ATOM 4337 O O . ILE A 1 551 ? 0.201 -17.129 3.880 1.00 95.50 551 ILE A O 1
ATOM 4341 N N . GLU A 1 552 ? 0.844 -19.188 3.345 1.00 94.62 552 GLU A N 1
ATOM 4342 C CA . GLU A 1 552 ? -0.082 -19.869 4.277 1.00 94.62 552 GLU A CA 1
ATOM 4343 C C . GLU A 1 552 ? 0.351 -19.795 5.759 1.00 94.62 552 GLU A C 1
ATOM 4345 O O . GLU A 1 552 ? -0.450 -20.031 6.671 1.00 94.62 552 GLU A O 1
ATOM 4350 N N . ARG A 1 553 ? 1.607 -19.417 6.033 1.00 95.31 553 ARG A N 1
ATOM 4351 C CA . ARG A 1 553 ? 2.084 -19.136 7.401 1.00 95.31 553 ARG A CA 1
ATOM 4352 C C . ARG A 1 553 ? 1.921 -17.672 7.810 1.00 95.31 553 ARG A C 1
ATOM 4354 O O . ARG A 1 553 ? 1.929 -17.409 9.009 1.00 95.31 553 ARG A O 1
ATOM 4361 N N . ALA A 1 554 ? 1.748 -16.756 6.860 1.00 97.38 554 ALA A N 1
ATOM 4362 C CA . ALA A 1 554 ? 1.594 -15.335 7.139 1.00 97.38 554 ALA A CA 1
ATOM 4363 C C . ALA A 1 554 ? 0.211 -14.988 7.727 1.00 97.38 554 ALA A C 1
ATOM 4365 O O . ALA A 1 554 ? -0.814 -15.512 7.282 1.00 97.38 554 ALA A O 1
ATOM 4366 N N . ALA A 1 555 ? 0.189 -14.093 8.715 1.00 98.31 555 ALA A N 1
ATOM 4367 C CA . ALA A 1 555 ? -1.022 -13.520 9.298 1.00 98.31 555 ALA A CA 1
ATOM 4368 C C . ALA A 1 555 ? -1.688 -12.520 8.345 1.00 98.31 555 ALA A C 1
ATOM 4370 O O . ALA A 1 555 ? -2.907 -12.542 8.204 1.00 98.31 555 ALA A O 1
ATOM 4371 N N . VAL A 1 556 ? -0.893 -11.715 7.634 1.00 98.69 556 VAL A N 1
ATOM 4372 C CA . VAL A 1 556 ? -1.349 -10.824 6.560 1.00 98.69 556 VAL A CA 1
ATOM 4373 C C . VAL A 1 556 ? -0.545 -11.084 5.290 1.00 98.69 556 VAL A C 1
ATOM 4375 O O . VAL A 1 556 ? 0.681 -11.215 5.336 1.00 98.69 556 VAL A O 1
ATOM 4378 N N . ILE A 1 557 ? -1.237 -11.162 4.153 1.00 98.31 557 ILE A N 1
ATOM 4379 C CA . ILE A 1 557 ? -0.645 -11.299 2.817 1.00 98.31 557 ILE A CA 1
ATOM 4380 C C . ILE A 1 557 ? -0.998 -10.075 1.969 1.00 98.31 557 ILE A C 1
ATOM 4382 O O . ILE A 1 557 ? -2.133 -9.602 1.996 1.00 98.31 557 ILE A O 1
ATOM 4386 N N . HIS A 1 558 ? -0.026 -9.553 1.225 1.00 97.94 558 HIS A N 1
ATOM 4387 C CA . HIS A 1 558 ? -0.119 -8.255 0.554 1.00 97.94 558 HIS A CA 1
ATOM 4388 C C . HIS A 1 558 ? 0.078 -8.390 -0.955 1.00 97.94 558 HIS A C 1
ATOM 4390 O O . HIS A 1 558 ? 1.058 -8.970 -1.419 1.00 97.94 558 HIS A O 1
ATOM 4396 N N . PHE A 1 559 ? -0.870 -7.858 -1.728 1.00 96.50 559 PHE A N 1
ATOM 4397 C CA . PHE A 1 559 ? -0.829 -7.796 -3.189 1.00 96.50 559 PHE A CA 1
ATOM 4398 C C . PHE A 1 559 ? -0.138 -6.514 -3.691 1.00 96.50 559 PHE A C 1
ATOM 4400 O O . PHE A 1 559 ? -0.579 -5.886 -4.660 1.00 96.50 559 PHE A O 1
ATOM 4407 N N . ASP A 1 560 ? 0.953 -6.111 -3.039 1.00 90.75 560 ASP A N 1
ATOM 4408 C CA . ASP A 1 560 ? 1.779 -4.962 -3.409 1.00 90.75 560 ASP A CA 1
ATOM 4409 C C . ASP A 1 560 ? 2.461 -5.151 -4.777 1.00 90.75 560 ASP A C 1
ATOM 4411 O O . ASP A 1 560 ? 2.782 -6.259 -5.212 1.00 90.75 560 ASP A O 1
ATOM 4415 N N . GLY A 1 561 ? 2.645 -4.037 -5.488 1.00 88.06 561 GLY A N 1
ATOM 4416 C CA . GLY A 1 561 ? 2.995 -4.020 -6.911 1.00 88.06 561 GLY A CA 1
ATOM 4417 C C . GLY A 1 561 ? 1.808 -3.662 -7.813 1.00 88.06 561 GLY A C 1
ATOM 4418 O O . GLY A 1 561 ? 0.835 -3.051 -7.365 1.00 88.06 561 GLY A O 1
ATOM 4419 N N . ASN A 1 562 ? 1.915 -4.001 -9.102 1.00 87.44 562 ASN A N 1
ATOM 4420 C CA . ASN A 1 562 ? 0.986 -3.578 -10.160 1.00 87.44 562 ASN A CA 1
ATOM 4421 C C . ASN A 1 562 ? -0.063 -4.646 -10.545 1.00 87.44 562 ASN A C 1
ATOM 4423 O O . ASN A 1 562 ? -1.087 -4.306 -11.132 1.00 87.44 562 ASN A O 1
ATOM 4427 N N . MET A 1 563 ? 0.172 -5.925 -10.238 1.00 91.00 563 MET A N 1
ATOM 4428 C CA . MET A 1 563 ? -0.683 -7.054 -10.638 1.00 91.00 563 MET A CA 1
ATOM 4429 C C . MET A 1 563 ? -1.764 -7.336 -9.583 1.00 91.00 563 MET A C 1
ATOM 4431 O O . MET A 1 563 ? -1.765 -8.383 -8.933 1.00 91.00 563 MET A O 1
ATOM 4435 N N . LYS A 1 564 ? -2.672 -6.374 -9.377 1.00 92.62 564 LYS A N 1
ATOM 4436 C CA . LYS A 1 564 ? -3.738 -6.470 -8.362 1.00 92.62 564 LYS A CA 1
ATOM 4437 C C . LYS A 1 564 ? -4.732 -7.603 -8.673 1.00 92.62 564 LYS A C 1
ATOM 4439 O O . LYS A 1 564 ? -5.051 -7.817 -9.841 1.00 92.62 564 LYS A O 1
ATOM 4444 N N . PRO A 1 565 ? -5.278 -8.306 -7.661 1.00 92.62 565 PRO A N 1
ATOM 4445 C CA . PRO A 1 565 ? -6.129 -9.483 -7.877 1.00 92.62 565 PRO A CA 1
ATOM 4446 C C . PRO A 1 565 ? -7.475 -9.163 -8.551 1.00 92.62 565 PRO A C 1
ATOM 4448 O O . PRO A 1 565 ? -8.035 -10.027 -9.227 1.00 92.62 565 PRO A O 1
ATOM 4451 N N . TRP A 1 566 ? -7.955 -7.919 -8.418 1.00 91.50 566 TRP A N 1
ATOM 4452 C CA . TRP A 1 566 ? -9.157 -7.384 -9.073 1.00 91.50 566 TRP A CA 1
ATOM 4453 C C . TRP A 1 566 ? -8.921 -6.850 -10.502 1.00 91.50 566 TRP A C 1
ATOM 4455 O O . TRP A 1 566 ? -9.812 -6.228 -11.077 1.00 91.50 566 TRP A O 1
ATOM 4465 N N . LEU A 1 567 ? -7.726 -7.051 -11.068 1.00 90.62 567 LEU A N 1
ATOM 4466 C CA . LEU A 1 567 ? -7.392 -6.723 -12.457 1.00 90.62 567 LEU A CA 1
ATOM 4467 C C . LEU A 1 567 ? -7.172 -8.006 -13.268 1.00 90.62 567 LEU A C 1
ATOM 4469 O O . LEU A 1 567 ? -6.815 -9.053 -12.722 1.00 90.62 567 LEU A O 1
ATOM 4473 N N . ASP A 1 568 ? -7.309 -7.909 -14.590 1.00 86.94 568 ASP A N 1
ATOM 4474 C CA . ASP A 1 568 ? -7.004 -9.009 -15.522 1.00 86.94 568 ASP A CA 1
ATOM 4475 C C . ASP A 1 568 ? -5.497 -9.316 -15.593 1.00 86.94 568 ASP A C 1
ATOM 4477 O O . ASP A 1 568 ? -5.085 -10.414 -15.961 1.00 86.94 568 ASP A O 1
ATOM 4481 N N . THR A 1 569 ? -4.662 -8.356 -15.184 1.00 88.12 569 THR A N 1
ATOM 4482 C CA . THR A 1 569 ? -3.213 -8.517 -14.993 1.00 88.12 569 THR A CA 1
ATOM 4483 C C . THR A 1 569 ? -2.843 -9.173 -13.658 1.00 88.12 569 THR A C 1
ATOM 4485 O O . THR A 1 569 ? -1.658 -9.354 -13.388 1.00 88.12 569 THR A O 1
ATOM 4488 N N . GLY A 1 570 ? -3.815 -9.511 -12.803 1.00 90.81 570 GLY A N 1
ATOM 4489 C CA . GLY A 1 570 ? -3.579 -10.123 -11.496 1.00 90.81 570 GLY A CA 1
ATOM 4490 C C . GLY A 1 570 ? -2.924 -11.506 -11.578 1.00 90.81 570 GLY A C 1
ATOM 4491 O O . GLY A 1 570 ? -3.224 -12.311 -12.462 1.00 90.81 570 GLY A O 1
ATOM 4492 N N . ILE A 1 571 ? -2.041 -11.827 -10.626 1.00 93.75 571 ILE A N 1
ATOM 4493 C CA . ILE A 1 571 ? -1.355 -13.127 -10.610 1.00 93.75 571 ILE A CA 1
ATOM 4494 C C . ILE A 1 571 ? -2.356 -14.241 -10.248 1.00 93.75 571 ILE A C 1
ATOM 4496 O O . ILE A 1 571 ? -2.637 -14.494 -9.077 1.00 93.75 571 ILE A O 1
ATOM 4500 N N . ILE A 1 572 ? -2.852 -14.957 -11.266 1.00 92.56 572 ILE A N 1
ATOM 4501 C CA . ILE A 1 572 ? -3.886 -16.013 -11.169 1.00 92.56 572 ILE A CA 1
ATOM 4502 C C . ILE A 1 572 ? -3.608 -17.021 -10.034 1.00 92.56 572 ILE A C 1
ATOM 4504 O O . ILE A 1 572 ? -4.517 -17.372 -9.284 1.00 92.56 572 ILE A O 1
ATOM 4508 N N . LYS A 1 573 ? -2.338 -17.422 -9.843 1.00 94.06 573 LYS A N 1
ATOM 4509 C CA . LYS A 1 573 ? -1.844 -18.303 -8.756 1.00 94.06 573 LYS A CA 1
ATOM 4510 C C . LYS A 1 573 ? -2.336 -17.883 -7.359 1.00 94.06 573 LYS A C 1
ATOM 4512 O O . LYS A 1 573 ? -2.515 -18.742 -6.494 1.00 94.06 573 LYS A O 1
ATOM 4517 N N . TYR A 1 574 ? -2.537 -16.583 -7.140 1.00 95.25 574 TYR A N 1
ATOM 4518 C CA . TYR A 1 574 ? -2.926 -16.004 -5.857 1.00 95.25 574 TYR A CA 1
ATOM 4519 C C . TYR A 1 574 ? -4.382 -15.512 -5.803 1.00 95.25 574 TYR A C 1
ATOM 4521 O O . TYR A 1 574 ? -4.852 -15.212 -4.706 1.00 95.25 574 TYR A O 1
ATOM 4529 N N . ARG A 1 575 ? -5.126 -15.459 -6.925 1.00 92.88 575 ARG A N 1
ATOM 4530 C CA . ARG A 1 575 ? -6.486 -14.868 -6.966 1.00 92.88 575 ARG A CA 1
ATOM 4531 C C . ARG A 1 575 ? -7.426 -15.501 -5.930 1.00 92.88 575 ARG A C 1
ATOM 4533 O O . ARG A 1 575 ? -8.084 -14.778 -5.192 1.00 92.88 575 ARG A O 1
ATOM 4540 N N . LYS A 1 576 ? -7.361 -16.829 -5.754 1.00 94.94 576 LYS A N 1
ATOM 4541 C CA . LYS A 1 576 ? -8.143 -17.588 -4.753 1.00 94.94 576 LYS A CA 1
ATOM 4542 C C . LYS A 1 576 ? -7.977 -17.134 -3.291 1.00 94.94 576 LYS A C 1
ATOM 4544 O O . LYS A 1 576 ? -8.818 -17.447 -2.455 1.00 94.94 576 LYS A O 1
ATOM 4549 N N . TYR A 1 577 ? -6.876 -16.459 -2.940 1.00 96.69 577 TYR A N 1
ATOM 4550 C CA . TYR A 1 577 ? -6.682 -15.952 -1.577 1.00 96.69 577 TYR A CA 1
ATOM 4551 C C . TYR A 1 577 ? -7.516 -14.684 -1.329 1.00 96.69 577 TYR A C 1
ATOM 4553 O O . TYR A 1 577 ? -7.819 -14.396 -0.172 1.00 96.69 577 TYR A O 1
ATOM 4561 N N . TRP A 1 578 ? -7.902 -13.988 -2.406 1.00 96.81 578 TRP A N 1
ATOM 4562 C CA . TRP A 1 578 ? -8.713 -12.770 -2.447 1.00 96.81 578 TRP A CA 1
ATOM 4563 C C . TRP A 1 578 ? -10.202 -13.064 -2.695 1.00 96.81 578 TRP A C 1
ATOM 4565 O O . TRP A 1 578 ? -11.047 -12.613 -1.927 1.00 96.81 578 TRP A O 1
ATOM 4575 N N . THR A 1 579 ? -10.527 -13.855 -3.727 1.00 95.44 579 THR A N 1
ATOM 4576 C CA . THR A 1 579 ? -11.911 -14.065 -4.214 1.00 95.44 579 THR A CA 1
ATOM 4577 C C . THR A 1 579 ? -12.845 -14.638 -3.148 1.00 95.44 579 THR A C 1
ATOM 4579 O O . THR A 1 579 ? -13.979 -14.196 -3.028 1.00 95.44 579 THR A O 1
ATOM 4582 N N . ARG A 1 580 ? -12.336 -15.522 -2.280 1.00 95.75 580 ARG A N 1
ATOM 4583 C CA . ARG A 1 580 ? -13.052 -16.121 -1.134 1.00 95.75 580 ARG A CA 1
ATOM 4584 C C . ARG A 1 580 ? -13.632 -15.140 -0.096 1.00 95.75 580 ARG A C 1
ATOM 4586 O O . ARG A 1 580 ? -14.365 -15.583 0.779 1.00 95.75 580 ARG A O 1
ATOM 4593 N N . PHE A 1 581 ? -13.284 -13.851 -0.146 1.00 96.50 581 PHE A N 1
ATOM 4594 C CA . PHE A 1 581 ? -13.833 -12.806 0.738 1.00 96.50 581 PHE A CA 1
ATOM 4595 C C . PHE A 1 581 ? -14.862 -11.897 0.040 1.00 96.50 581 PHE A C 1
ATOM 4597 O O . PHE A 1 581 ? -15.292 -10.892 0.615 1.00 96.50 581 PHE A O 1
ATOM 4604 N N . LEU A 1 582 ? -15.251 -12.250 -1.190 1.00 94.50 582 LEU A N 1
ATOM 4605 C CA . LEU A 1 582 ? -16.241 -11.565 -2.012 1.00 94.50 582 LEU A CA 1
ATOM 4606 C C . LEU A 1 582 ? -17.405 -12.506 -2.325 1.00 94.50 582 LEU A C 1
ATOM 4608 O O . LEU A 1 582 ? -17.216 -13.584 -2.883 1.00 94.50 582 LEU A O 1
ATOM 4612 N N . ASP A 1 583 ? -18.622 -12.070 -2.009 1.00 93.62 583 ASP A N 1
ATOM 4613 C CA . ASP A 1 583 ? -19.831 -12.755 -2.457 1.00 93.62 583 ASP A CA 1
ATOM 4614 C C . ASP A 1 583 ? -20.163 -12.346 -3.898 1.00 93.62 583 ASP A C 1
ATOM 4616 O O . ASP A 1 583 ? -20.736 -11.287 -4.156 1.00 93.62 583 ASP A O 1
ATOM 4620 N N . TYR A 1 584 ? -19.814 -13.206 -4.853 1.00 92.94 584 TYR A N 1
ATOM 4621 C CA . TYR A 1 584 ? -20.145 -13.008 -6.264 1.00 92.94 584 TYR A CA 1
ATOM 4622 C C . TYR A 1 584 ? -21.631 -13.210 -6.592 1.00 92.94 584 TYR A C 1
ATOM 4624 O O . TYR A 1 584 ? -22.040 -12.876 -7.704 1.00 92.94 584 TYR A O 1
ATOM 4632 N N . SER A 1 585 ? -22.462 -13.696 -5.662 1.00 93.56 585 SER A N 1
ATOM 4633 C CA . SER A 1 585 ? -23.922 -13.706 -5.834 1.00 93.56 585 SER A CA 1
ATOM 4634 C C . SER A 1 585 ? -24.567 -12.334 -5.581 1.00 93.56 585 SER A C 1
ATOM 4636 O O . SER A 1 585 ? -25.711 -12.117 -5.984 1.00 93.56 585 SER A O 1
ATOM 4638 N N . ASN A 1 586 ? -23.822 -11.381 -5.000 1.00 93.88 586 ASN A N 1
ATOM 4639 C CA . ASN A 1 586 ? -24.301 -10.035 -4.702 1.00 93.88 586 ASN A CA 1
ATOM 4640 C C . ASN A 1 586 ? -24.903 -9.347 -5.957 1.00 93.88 586 ASN A C 1
ATOM 4642 O O . ASN A 1 586 ? -24.215 -9.219 -6.981 1.00 93.88 586 ASN A O 1
ATOM 4646 N N . PRO A 1 587 ? -26.153 -8.837 -5.897 1.00 94.50 587 PRO A N 1
ATOM 4647 C CA . PRO A 1 587 ? -26.824 -8.242 -7.052 1.00 94.50 587 PRO A CA 1
ATOM 4648 C C . PRO A 1 587 ? -26.060 -7.093 -7.718 1.00 94.50 587 PRO A C 1
ATOM 4650 O O . PRO A 1 587 ? -26.120 -6.962 -8.938 1.00 94.50 587 PRO A O 1
ATOM 4653 N N . TYR A 1 588 ? -25.313 -6.281 -6.963 1.00 95.25 588 TYR A N 1
ATOM 4654 C CA . TYR A 1 588 ? -24.547 -5.160 -7.518 1.00 95.25 588 TYR A CA 1
ATOM 4655 C C . TYR A 1 588 ? -23.303 -5.623 -8.286 1.00 95.25 588 TYR A C 1
ATOM 4657 O O . TYR A 1 588 ? -22.909 -4.968 -9.251 1.00 95.25 588 TYR A O 1
ATOM 4665 N N . PHE A 1 589 ? -22.710 -6.763 -7.913 1.00 95.56 589 PHE A N 1
ATOM 4666 C CA . PHE A 1 589 ? -21.627 -7.381 -8.683 1.00 95.56 589 PHE A CA 1
ATOM 4667 C C . PHE A 1 589 ? -22.160 -7.956 -9.998 1.00 95.56 589 PHE A C 1
ATOM 4669 O O . PHE A 1 589 ? -21.642 -7.629 -11.067 1.00 95.56 589 PHE A O 1
ATOM 4676 N N . GLN A 1 590 ? -23.257 -8.717 -9.939 1.00 95.44 590 GLN A N 1
ATOM 4677 C CA . GLN A 1 590 ? -23.907 -9.292 -11.122 1.00 95.44 590 GLN A CA 1
ATOM 4678 C C . GLN A 1 590 ? -24.386 -8.209 -12.106 1.00 95.44 590 GLN A C 1
ATOM 4680 O O . GLN A 1 590 ? -24.064 -8.262 -13.290 1.00 95.44 590 GLN A O 1
ATOM 4685 N N . GLN A 1 591 ? -25.048 -7.152 -11.622 1.00 95.25 591 GLN A N 1
ATOM 4686 C CA . GLN A 1 591 ? -25.507 -6.010 -12.434 1.00 95.25 591 GLN A CA 1
ATOM 4687 C C . GLN A 1 591 ? -24.384 -5.129 -13.025 1.00 95.25 591 GLN A C 1
ATOM 4689 O O . GLN A 1 591 ? -24.676 -4.169 -13.751 1.00 95.25 591 GLN A O 1
ATOM 4694 N N . CYS A 1 592 ? -23.124 -5.419 -12.694 1.00 95.81 592 CYS A N 1
ATOM 4695 C CA . CYS A 1 592 ? -21.930 -4.743 -13.195 1.00 95.81 592 CYS A CA 1
ATOM 4696 C C . CYS A 1 592 ? -20.907 -5.707 -13.826 1.00 95.81 592 CYS A C 1
ATOM 4698 O O . CYS A 1 592 ? -19.776 -5.298 -14.092 1.00 95.81 592 CYS A O 1
ATOM 4700 N N . ASN A 1 593 ? -21.296 -6.959 -14.103 1.00 94.06 593 ASN A N 1
ATOM 4701 C CA . ASN A 1 593 ? -20.448 -8.003 -14.691 1.00 94.06 593 ASN A CA 1
ATOM 4702 C C . ASN A 1 593 ? -19.143 -8.253 -13.900 1.00 94.06 593 ASN A C 1
ATOM 4704 O O . ASN A 1 593 ? -18.071 -8.433 -14.482 1.00 94.06 593 ASN A O 1
ATOM 4708 N N . ILE A 1 594 ? -19.219 -8.210 -12.565 1.00 92.06 594 ILE A N 1
ATOM 4709 C CA . ILE A 1 594 ? -18.123 -8.577 -11.660 1.00 92.06 594 ILE A CA 1
ATOM 4710 C C . ILE A 1 594 ? -18.269 -10.066 -11.321 1.00 92.06 594 ILE A C 1
ATOM 4712 O O . ILE A 1 594 ? -19.245 -10.478 -10.691 1.00 92.06 594 ILE A O 1
ATOM 4716 N N . HIS A 1 595 ? -17.289 -10.864 -11.742 1.00 88.31 595 HIS A N 1
ATOM 4717 C CA . HIS A 1 595 ? -17.245 -12.324 -11.605 1.00 88.31 595 HIS A CA 1
ATOM 4718 C C . HIS A 1 595 ? -15.838 -12.772 -11.139 1.00 88.31 595 HIS A C 1
ATOM 4720 O O . HIS A 1 595 ? -14.936 -11.932 -11.046 1.00 88.31 595 HIS A O 1
ATOM 4726 N N . GLU A 1 596 ? -15.667 -14.056 -10.795 1.00 82.81 596 GLU A N 1
ATOM 4727 C CA . GLU A 1 596 ? -14.427 -14.612 -10.202 1.00 82.81 596 GLU A CA 1
ATOM 4728 C C . GLU A 1 596 ? -13.212 -14.676 -11.155 1.00 82.81 596 GLU A C 1
ATOM 4730 O O . GLU A 1 596 ? -13.381 -14.882 -12.377 1.00 82.81 596 GLU A O 1
#

Nearest PDB structures (foldseek):
  6u4b-assembly1_A  TM=5.064E-01  e=3.377E-13  Klebsiella pneumoniae
  4wlg-assembly1_A  TM=5.951E-01  e=1.774E-09  Mus musculus
  4cjb-assembly4_D  TM=6.840E-01  e=4.489E-05  Bacteroides ovatus
  4ayj-assembly1_A  TM=6.391E-01  e=5.436E-04  Bacteroides ovatus

Radius of gyration: 36.57 Å; Cα contacts (8 Å, |Δi|>4): 609; chains: 1; bounding box: 115×95×86 Å

Sequence (596 aa):
MVALRRPWATVVILALVASFFAPLLLFLRVPAPGISLLHARKEFDREGAGIVKILSPVHTSNSMQLNAMEQEVSDGVLEPKGVIYKDGTSTGFPTTQSDNITASNAANEASSVNGGSGKDQQNHVQSSAGGEDRKQGPSNKTVSGEIRHSSPSRSLTSEKIWEMEDQIIMARAYLQFSSPNSNSHLVRELKLRIKEIERVLGRANRDSDLSTSELQKMKAMEVTLSKARKAYPDCSAMASKLRAQLYNAEEQLRAQQNQASFLVHLNSRTFPKGLHCLSMRLTTEYFALQPEMRELANSQNVNKSDLYHYAIFSDNVVACAVTVNSTVSTSMEPEKIVFHVVTDSFNFPAMVMWFLLNPPGVAALQIQRLDDFGFLPAGFSSMFKESPKDDPRFISPLNHLRFYLPQVFPSLKKILLLDHDVVVQRDLSQLWSVDMKGKVNGAVEMCKGHESSHQLEMLVHFANPVIANTFNAKSCLWAFGMNIFDLQEWRRQGLTGTYHKWRRIGKNRQLWKAGSLPLGQLIFYNHTLTLDRRWHAFGLGSDSSLGRAEIERAAVIHFDGNMKPWLDTGIIKYRKYWTRFLDYSNPYFQQCNIHE

Organism: NCBI:txid4628